Protein AF-A0A7S3UMK1-F1 (afdb_monomer_lite)

pLDDT: mean 88.18, std 11.97, range [41.06, 98.69]

Secondary structure (DSSP, 8-state):
-EEEEEESSSEEE-TT--S-EEEES-SSSBSEEEEE--HHHHHHHHTT-EEEPPTT---SSSPPEEEEEEEE--SSSS--EEEEEEEEPPPPB----EEE-TTEEEEE-S--SSSSS-SEEEEEE--EEEETTSPEEEE--EEE-SSTTSSTT-PEEEEEE-SSEEEE-S--TTEEEEEE-SSBSEEEEEE-HHHHHHHHTEEEEEESSTT--EEEEEEEEEE-TT-SSBS---EEEEEEEEEEEP-PPPPEEE--SS---PPTTS-EE--S-EEE-TTTTTSS-EEEEEEESSSEEE-SS--TT-EEEES-SSS-BSEEEEEE-HHHHHHHHTT-EEEPPTT--TTTTTTPPP-EEEEEESS-TTS-SSSS--EEEE-

Structure (mmCIF, N/CA/C/O backbone):
data_AF-A0A7S3UMK1-F1
#
_entry.id   AF-A0A7S3UMK1-F1
#
loop_
_atom_site.group_PDB
_atom_site.id
_atom_site.type_symbol
_atom_site.label_atom_id
_atom_site.label_alt_id
_atom_site.label_comp_id
_atom_site.label_asym_id
_atom_site.label_entity_id
_atom_site.label_seq_id
_atom_site.pdbx_PDB_ins_code
_atom_site.Cartn_x
_atom_site.Cartn_y
_atom_site.Cartn_z
_atom_site.occupancy
_atom_site.B_iso_or_equiv
_atom_site.auth_seq_id
_atom_site.auth_comp_id
_atom_site.auth_asym_id
_atom_site.auth_atom_id
_atom_site.pdbx_PDB_model_num
ATOM 1 N N . VAL A 1 1 ? 26.493 6.778 -57.243 1.00 91.88 1 VAL A N 1
ATOM 2 C CA . VAL A 1 1 ? 26.498 5.505 -56.477 1.00 91.88 1 VAL A CA 1
ATOM 3 C C . VAL A 1 1 ? 25.224 5.470 -55.655 1.00 91.88 1 VAL A C 1
ATOM 5 O O . VAL A 1 1 ? 24.837 6.529 -55.169 1.00 91.88 1 VAL A O 1
ATOM 8 N N . ARG A 1 2 ? 24.550 4.322 -55.553 1.00 95.31 2 ARG A N 1
ATOM 9 C CA . ARG A 1 2 ? 23.452 4.095 -54.602 1.00 95.31 2 ARG A CA 1
ATOM 10 C C . ARG A 1 2 ? 24.041 3.491 -53.340 1.00 95.31 2 ARG A C 1
ATOM 12 O O . ARG A 1 2 ? 24.804 2.541 -53.442 1.00 95.31 2 ARG A O 1
ATOM 19 N N . VAL A 1 3 ? 23.706 4.038 -52.182 1.00 97.12 3 VAL A N 1
ATOM 20 C CA . VAL A 1 3 ? 24.170 3.553 -50.886 1.00 97.12 3 VAL A CA 1
ATOM 21 C C . VAL A 1 3 ? 22.972 3.220 -50.016 1.00 97.12 3 VAL A C 1
ATOM 23 O O . VAL A 1 3 ? 22.026 3.995 -49.945 1.00 97.12 3 VAL A O 1
ATOM 26 N N . THR A 1 4 ? 23.030 2.061 -49.375 1.00 97.56 4 THR A N 1
ATOM 27 C CA . THR A 1 4 ? 22.134 1.641 -48.300 1.00 97.56 4 THR A CA 1
ATOM 28 C C . THR A 1 4 ? 22.933 1.632 -47.008 1.00 97.56 4 THR A C 1
ATOM 30 O O . THR A 1 4 ? 23.968 0.968 -46.941 1.00 97.56 4 THR A O 1
ATOM 33 N N . VAL A 1 5 ? 22.459 2.345 -45.993 1.00 97.75 5 VAL A N 1
ATOM 34 C CA . VAL A 1 5 ? 22.959 2.253 -44.619 1.00 97.75 5 VAL A CA 1
ATOM 35 C C . VAL A 1 5 ? 21.848 1.661 -43.768 1.00 97.75 5 VAL A C 1
ATOM 37 O O . VAL A 1 5 ? 20.728 2.161 -43.792 1.00 97.75 5 VAL A O 1
ATOM 40 N N . GLU A 1 6 ? 22.142 0.590 -43.043 1.00 98.00 6 GLU A N 1
ATOM 41 C CA . GLU A 1 6 ? 21.165 -0.142 -42.239 1.00 98.00 6 GLU A CA 1
ATOM 42 C C . GLU A 1 6 ? 21.763 -0.528 -40.888 1.00 98.00 6 GLU A C 1
ATOM 44 O O . GLU A 1 6 ? 22.760 -1.246 -40.830 1.00 98.00 6 GLU A O 1
ATOM 49 N N . ALA A 1 7 ? 21.148 -0.049 -39.811 1.00 97.19 7 ALA A N 1
ATOM 50 C CA . ALA A 1 7 ? 21.402 -0.482 -38.448 1.00 97.19 7 ALA A CA 1
ATOM 51 C C . ALA A 1 7 ? 20.509 -1.684 -38.087 1.00 97.19 7 ALA A C 1
ATOM 53 O O . ALA A 1 7 ? 19.348 -1.771 -38.506 1.00 97.19 7 ALA A O 1
ATOM 54 N N . GLY A 1 8 ? 21.048 -2.618 -37.305 1.00 95.81 8 GLY A N 1
ATOM 55 C CA . GLY A 1 8 ? 20.305 -3.776 -36.813 1.00 95.81 8 GLY A CA 1
ATOM 56 C C . GLY A 1 8 ? 19.238 -3.369 -35.798 1.00 95.81 8 GLY A C 1
ATOM 57 O O . GLY A 1 8 ? 18.072 -3.723 -35.977 1.00 95.81 8 GLY A O 1
ATOM 58 N N . HIS A 1 9 ? 19.619 -2.579 -34.790 1.00 92.62 9 HIS A N 1
ATOM 59 C CA . HIS A 1 9 ? 18.733 -2.119 -33.718 1.00 92.62 9 HIS A CA 1
ATOM 60 C C . HIS A 1 9 ? 18.637 -0.595 -33.622 1.00 92.62 9 HIS A C 1
ATOM 62 O O . HIS A 1 9 ? 17.531 -0.071 -33.507 1.00 92.62 9 HIS A O 1
ATOM 68 N N . GLY A 1 10 ? 19.768 0.115 -33.658 1.00 93.50 10 GLY A N 1
ATOM 69 C CA . GLY A 1 10 ? 19.788 1.568 -33.498 1.00 93.50 10 GLY A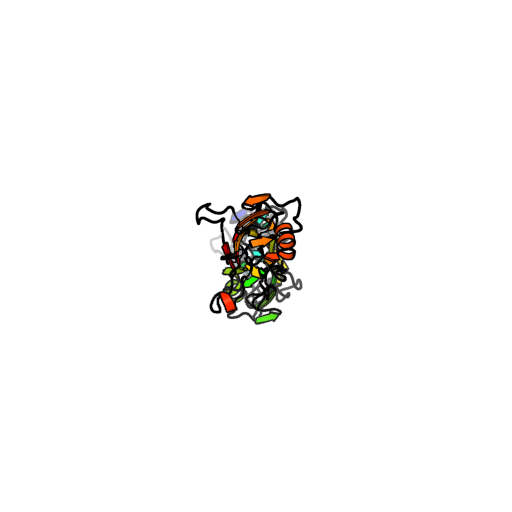 CA 1
ATOM 70 C C . GLY A 1 10 ? 19.362 2.356 -34.737 1.00 93.50 10 GLY A C 1
ATOM 71 O O . GLY A 1 10 ? 18.769 1.842 -35.683 1.00 93.50 10 GLY A O 1
ATOM 72 N N . ALA A 1 11 ? 19.694 3.640 -34.735 1.00 95.31 11 ALA A N 1
ATOM 73 C CA . ALA A 1 11 ? 19.383 4.579 -35.801 1.00 95.31 11 ALA A CA 1
ATOM 74 C C . ALA A 1 11 ? 20.632 5.352 -36.229 1.00 95.31 11 ALA A C 1
ATOM 76 O O . ALA A 1 11 ? 21.498 5.654 -35.405 1.00 95.31 11 ALA A O 1
ATOM 77 N N . VAL A 1 12 ? 20.717 5.696 -37.513 1.00 96.44 12 VAL A N 1
ATOM 78 C CA . VAL A 1 12 ? 21.829 6.458 -38.088 1.00 96.44 12 VAL A CA 1
ATOM 79 C C . VAL A 1 12 ? 21.345 7.829 -38.549 1.00 96.44 12 VAL A C 1
ATOM 81 O O . VAL A 1 12 ? 20.305 7.959 -39.189 1.00 96.44 12 VAL A O 1
ATOM 84 N N . THR A 1 13 ? 22.142 8.856 -38.262 1.00 97.12 13 THR A N 1
ATOM 85 C CA . THR A 1 13 ? 21.950 10.214 -38.774 1.00 97.12 13 THR A CA 1
ATOM 86 C C . THR A 1 13 ? 23.155 10.624 -39.606 1.00 97.12 13 THR A C 1
ATOM 88 O O . THR A 1 13 ? 24.288 10.663 -39.124 1.00 97.12 13 THR A O 1
ATOM 91 N N . LEU A 1 14 ? 22.908 10.978 -40.862 1.00 96.50 14 LEU A N 1
ATOM 92 C CA . LEU A 1 14 ? 23.883 11.563 -41.770 1.00 96.50 14 LEU A CA 1
ATOM 93 C C . LEU A 1 14 ? 23.967 13.067 -41.492 1.00 96.50 14 LEU A C 1
ATOM 95 O O . LEU A 1 14 ? 23.146 13.856 -41.953 1.00 96.50 14 LEU A O 1
ATOM 99 N N . THR A 1 15 ? 24.978 13.491 -40.738 1.00 93.25 15 THR A N 1
ATOM 100 C CA . THR A 1 15 ? 25.086 14.880 -40.251 1.00 93.25 15 THR A CA 1
ATOM 101 C C . THR A 1 15 ? 25.427 15.897 -41.347 1.00 93.25 15 THR A C 1
ATOM 103 O O . THR A 1 15 ? 25.340 17.104 -41.124 1.00 93.25 15 THR A O 1
ATOM 106 N N . ARG A 1 16 ? 25.829 15.430 -42.539 1.00 93.75 16 ARG A N 1
ATOM 107 C CA . ARG A 1 16 ? 26.326 16.261 -43.652 1.00 93.75 16 ARG A CA 1
ATOM 108 C C . ARG A 1 16 ? 25.746 15.846 -45.011 1.00 93.75 16 ARG A C 1
ATOM 110 O O . ARG A 1 16 ? 26.455 15.818 -46.020 1.00 93.75 16 ARG A O 1
ATOM 117 N N . ALA A 1 17 ? 24.456 15.521 -45.040 1.00 91.56 17 ALA A N 1
ATOM 118 C CA . ALA A 1 17 ? 23.736 15.020 -46.212 1.00 91.56 17 ALA A CA 1
ATOM 119 C C . ALA A 1 17 ? 23.321 16.111 -47.225 1.00 91.56 17 ALA A C 1
ATOM 121 O O . ALA A 1 17 ? 22.143 16.302 -47.512 1.00 91.56 17 ALA A O 1
ATOM 122 N N . VAL A 1 18 ? 24.295 16.837 -47.776 1.00 93.25 18 VAL A N 1
ATOM 123 C CA . VAL A 1 18 ? 24.073 17.818 -48.860 1.00 93.25 18 VAL A CA 1
ATOM 124 C C . VAL A 1 18 ? 24.236 17.132 -50.220 1.00 93.25 18 VAL A C 1
ATOM 126 O O . VAL A 1 18 ? 25.064 16.229 -50.332 1.00 93.25 18 VAL A O 1
ATOM 129 N N . ASP A 1 19 ? 23.490 17.561 -51.242 1.00 94.62 19 ASP A N 1
ATOM 130 C CA . ASP A 1 19 ? 23.567 17.058 -52.629 1.00 94.62 19 ASP A CA 1
ATOM 131 C C . ASP A 1 19 ? 23.356 15.538 -52.777 1.00 94.62 19 ASP A C 1
ATOM 133 O O . ASP A 1 19 ? 23.875 14.894 -53.695 1.00 94.62 19 ASP A O 1
ATOM 137 N N . LEU A 1 20 ? 22.577 14.953 -51.864 1.00 96.00 20 LEU A N 1
ATOM 138 C CA . LEU A 1 20 ? 22.125 13.568 -51.930 1.00 96.00 20 LEU A CA 1
ATOM 139 C C . LEU A 1 20 ? 20.657 13.499 -52.348 1.00 96.00 20 LEU A C 1
ATOM 141 O O . LEU A 1 20 ? 19.843 14.338 -51.972 1.00 96.00 20 LEU A O 1
ATOM 145 N N . VAL A 1 21 ? 20.314 12.450 -53.087 1.00 96.44 21 VAL A N 1
ATOM 146 C CA . VAL A 1 21 ? 18.931 12.089 -53.398 1.00 96.44 21 VAL A CA 1
ATOM 147 C C . VAL A 1 21 ? 18.543 10.913 -52.516 1.00 96.44 21 VAL A C 1
ATOM 149 O O . VAL A 1 21 ? 19.039 9.804 -52.716 1.00 96.44 21 VAL A O 1
ATOM 152 N N . PHE A 1 22 ? 17.669 11.141 -51.541 1.00 97.25 22 PHE A N 1
ATOM 153 C CA . PHE A 1 22 ? 17.119 10.075 -50.709 1.00 97.25 22 PHE A CA 1
ATOM 154 C C . PHE A 1 22 ? 16.050 9.295 -51.477 1.00 97.25 22 PHE A C 1
ATOM 156 O O . PHE A 1 22 ? 15.177 9.870 -52.122 1.00 97.25 22 PHE A O 1
ATOM 163 N N . LEU A 1 23 ? 16.164 7.972 -51.431 1.00 96.81 23 LEU A N 1
ATOM 164 C CA . LEU A 1 23 ? 15.235 7.012 -52.027 1.00 96.81 23 LEU A CA 1
ATOM 165 C C . LEU A 1 23 ? 14.399 6.304 -50.952 1.00 96.81 23 LEU A C 1
ATOM 167 O O . LEU A 1 23 ? 13.278 5.892 -51.227 1.00 96.81 23 LEU A O 1
ATOM 171 N N . GLU A 1 24 ? 14.953 6.161 -49.747 1.00 97.44 24 GLU A N 1
ATOM 172 C CA . GLU A 1 24 ? 14.309 5.611 -48.552 1.00 97.44 24 GLU A CA 1
ATOM 173 C C . GLU A 1 24 ? 14.917 6.294 -47.319 1.00 97.44 24 GLU A C 1
ATOM 175 O O . GLU A 1 24 ? 16.132 6.505 -47.282 1.00 97.44 24 GLU A O 1
ATOM 180 N N . GLY A 1 25 ? 14.099 6.609 -46.313 1.00 95.69 25 GLY A N 1
ATOM 181 C CA . GLY A 1 25 ? 14.537 7.330 -45.115 1.00 95.69 25 GLY A CA 1
ATOM 182 C C . GLY A 1 25 ? 14.793 8.820 -45.360 1.00 95.69 25 GLY A C 1
ATOM 183 O O . GLY A 1 25 ? 14.701 9.321 -46.483 1.00 95.69 25 GLY A O 1
ATOM 184 N N . THR A 1 26 ? 15.093 9.538 -44.283 1.00 94.25 26 THR A N 1
ATOM 185 C CA . THR A 1 26 ? 15.286 10.999 -44.288 1.00 94.25 26 THR A CA 1
ATOM 186 C C . THR A 1 26 ? 16.753 11.425 -44.185 1.00 94.25 26 THR A C 1
ATOM 188 O O . THR A 1 26 ? 17.084 12.589 -44.397 1.00 94.25 26 THR A O 1
ATOM 191 N N . GLY A 1 27 ? 17.641 10.489 -43.856 1.00 93.31 27 GLY A N 1
ATOM 192 C CA . GLY A 1 27 ? 19.007 10.751 -43.426 1.00 93.31 27 GLY A CA 1
ATOM 193 C C . GLY A 1 27 ? 19.129 11.139 -41.952 1.00 93.31 27 GLY A C 1
ATOM 194 O O . GLY A 1 27 ? 20.246 11.416 -41.519 1.00 93.31 27 GLY A O 1
ATOM 195 N N . VAL A 1 28 ? 18.042 11.171 -41.176 1.00 95.38 28 VAL A N 1
ATOM 196 C CA . VAL A 1 28 ? 18.043 11.608 -39.774 1.00 95.38 28 VAL A CA 1
ATOM 197 C C . VAL A 1 28 ? 17.302 10.599 -38.908 1.00 95.38 28 VAL A C 1
ATOM 199 O O . VAL A 1 28 ? 16.086 10.468 -38.987 1.00 95.38 28 VAL A O 1
ATOM 202 N N . GLY A 1 29 ? 18.038 9.916 -38.031 1.00 94.12 29 GLY A N 1
ATOM 203 C CA . GLY A 1 29 ? 17.464 8.969 -37.079 1.00 94.12 29 GLY A CA 1
ATOM 204 C C . GLY A 1 29 ? 16.819 7.750 -37.739 1.00 94.12 29 GLY A C 1
ATOM 205 O O . GLY A 1 29 ? 15.944 7.132 -37.139 1.00 94.12 29 GLY A O 1
ATOM 206 N N . ASP A 1 30 ? 17.243 7.382 -38.948 1.00 95.94 30 ASP A N 1
ATOM 207 C CA . ASP A 1 30 ? 16.672 6.241 -39.654 1.00 95.94 30 ASP A CA 1
ATOM 208 C C . ASP A 1 30 ? 17.399 4.949 -39.268 1.00 95.94 30 ASP A C 1
ATOM 210 O O . ASP A 1 30 ? 18.631 4.880 -39.271 1.00 95.94 30 ASP A O 1
ATOM 214 N N . ARG A 1 31 ? 16.646 3.874 -39.012 1.00 95.94 31 ARG A N 1
ATOM 215 C CA . ARG A 1 31 ? 17.233 2.528 -38.907 1.00 95.94 31 ARG A CA 1
ATOM 216 C C . ARG A 1 31 ? 17.787 2.060 -40.255 1.00 95.94 31 ARG A C 1
ATOM 218 O O . ARG A 1 31 ? 18.791 1.358 -40.305 1.00 95.94 31 ARG A O 1
ATOM 225 N N . ARG A 1 32 ? 17.144 2.457 -41.355 1.00 97.62 32 ARG A N 1
ATOM 226 C CA . ARG A 1 32 ? 17.568 2.165 -42.724 1.00 97.62 32 ARG A CA 1
ATOM 227 C C . ARG A 1 32 ? 17.374 3.398 -43.593 1.00 97.62 32 ARG A C 1
ATOM 229 O O . ARG A 1 32 ? 16.294 3.975 -43.612 1.00 97.62 32 ARG A O 1
ATOM 236 N N . VAL A 1 33 ? 18.412 3.766 -44.332 1.00 97.94 33 VAL A N 1
ATOM 237 C CA . VAL A 1 33 ? 18.379 4.881 -45.277 1.00 97.94 33 VAL A CA 1
ATOM 238 C C . VAL A 1 33 ? 19.034 4.465 -46.588 1.00 97.94 33 VAL A C 1
ATOM 240 O O . VAL A 1 33 ? 20.112 3.863 -46.604 1.00 97.94 33 VAL A O 1
ATOM 243 N N . VAL A 1 34 ? 18.378 4.780 -47.702 1.00 97.88 34 VAL A N 1
ATOM 244 C CA . VAL A 1 34 ? 18.879 4.529 -49.055 1.00 97.88 34 VAL A CA 1
ATOM 245 C C . VAL A 1 34 ? 18.973 5.857 -49.778 1.00 97.88 34 VAL A C 1
ATOM 247 O O . VAL A 1 34 ? 17.992 6.585 -49.888 1.00 97.88 34 VAL A O 1
ATOM 250 N N . PHE A 1 35 ? 20.146 6.174 -50.310 1.00 97.38 35 PHE A N 1
ATOM 251 C CA . PHE A 1 35 ? 20.381 7.437 -51.000 1.00 97.38 35 PHE A CA 1
ATOM 252 C C . PHE A 1 35 ? 21.331 7.278 -52.184 1.00 97.38 35 PHE A C 1
ATOM 254 O O . PHE A 1 35 ? 22.061 6.295 -52.318 1.00 97.38 35 PHE A O 1
ATOM 261 N N . GLN A 1 36 ? 21.307 8.252 -53.085 1.00 96.19 36 GLN A N 1
ATOM 262 C CA . GLN A 1 36 ? 22.173 8.335 -54.251 1.00 96.19 36 GLN A CA 1
ATOM 263 C C . GLN A 1 36 ? 22.932 9.658 -54.270 1.00 96.19 36 GLN A C 1
ATOM 265 O O . GLN A 1 36 ? 22.401 10.701 -53.906 1.00 96.19 36 GLN A O 1
ATOM 270 N N . GLY A 1 37 ? 24.180 9.615 -54.732 1.00 94.56 37 GLY A N 1
ATOM 271 C CA . GLY A 1 37 ? 25.012 10.807 -54.889 1.00 94.56 37 GLY A CA 1
ATOM 272 C C . GLY A 1 37 ? 26.324 10.523 -55.615 1.00 94.56 37 GLY A C 1
ATOM 273 O O . GLY A 1 37 ? 26.618 9.374 -55.997 1.00 94.56 37 GLY A O 1
ATOM 274 N N . ARG A 1 38 ? 27.129 11.573 -55.812 1.00 93.94 38 ARG A N 1
ATOM 275 C CA . ARG A 1 38 ? 28.518 11.421 -56.271 1.00 93.94 38 ARG A CA 1
ATOM 276 C C . ARG A 1 38 ? 29.362 10.847 -55.123 1.00 93.94 38 ARG A C 1
ATOM 278 O O . ARG A 1 38 ? 29.040 11.091 -53.962 1.00 93.94 38 ARG A O 1
ATOM 28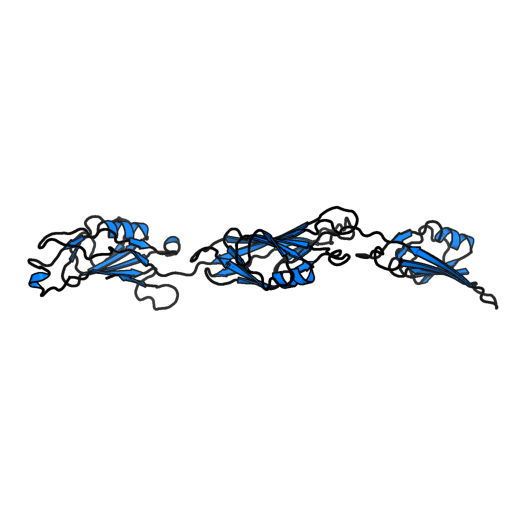5 N N . PRO A 1 39 ? 30.459 10.122 -55.406 1.00 92.88 39 PRO A N 1
ATOM 286 C CA . PRO A 1 39 ? 31.296 9.530 -54.357 1.00 92.88 39 PRO A CA 1
ATOM 287 C C . PRO A 1 39 ? 31.769 10.526 -53.286 1.00 92.88 39 PRO A C 1
ATOM 289 O O . PRO A 1 39 ? 31.780 10.191 -52.107 1.00 92.88 39 PRO A O 1
ATOM 292 N N . ALA A 1 40 ? 32.106 11.760 -53.675 1.00 95.12 40 ALA A N 1
ATOM 293 C CA . ALA A 1 40 ? 32.520 12.803 -52.734 1.00 95.12 40 ALA A CA 1
ATOM 294 C C . ALA A 1 40 ? 31.388 13.225 -51.777 1.00 95.12 40 ALA A C 1
ATOM 296 O O . ALA A 1 40 ? 31.631 13.393 -50.584 1.00 95.12 40 ALA A O 1
ATOM 297 N N . ASP A 1 41 ? 30.158 13.346 -52.281 1.00 96.38 41 ASP A N 1
ATOM 298 C CA . ASP A 1 41 ? 28.986 13.738 -51.489 1.00 96.38 41 ASP A CA 1
ATOM 299 C C . ASP A 1 41 ? 28.563 12.619 -50.531 1.00 96.38 41 ASP A C 1
ATOM 301 O O . ASP A 1 41 ? 28.300 12.867 -49.356 1.00 96.38 41 ASP A O 1
ATOM 305 N N . VAL A 1 42 ? 28.599 11.369 -51.007 1.00 95.56 42 VAL A N 1
ATOM 306 C CA . VAL A 1 42 ? 28.366 10.170 -50.189 1.00 95.56 42 VAL A CA 1
ATOM 307 C C . VAL A 1 42 ? 29.387 10.079 -49.053 1.00 95.56 42 VAL A C 1
ATOM 309 O O . VAL A 1 42 ? 29.002 9.935 -47.896 1.00 95.56 42 VAL A O 1
ATOM 312 N N . ASN A 1 43 ? 30.683 10.198 -49.359 1.00 95.31 43 ASN A N 1
ATOM 313 C CA . ASN A 1 43 ? 31.735 10.119 -48.344 1.00 95.31 43 ASN A CA 1
ATOM 314 C C . ASN A 1 43 ? 31.628 11.257 -47.326 1.00 95.31 43 ASN A C 1
ATOM 316 O O . ASN A 1 43 ? 31.839 11.026 -46.142 1.00 95.31 43 ASN A O 1
ATOM 320 N N . ARG A 1 44 ? 31.250 12.466 -47.762 1.00 96.12 44 ARG A N 1
ATOM 321 C CA . ARG A 1 44 ? 30.978 13.592 -46.860 1.00 96.12 44 ARG A CA 1
ATOM 322 C C . ARG A 1 44 ? 29.814 13.301 -45.913 1.00 96.12 44 ARG A C 1
ATOM 324 O O . ARG A 1 44 ? 29.904 13.678 -44.754 1.00 96.12 44 ARG A O 1
ATOM 331 N N . ALA A 1 45 ? 28.736 12.684 -46.397 1.00 96.12 45 ALA A N 1
ATOM 332 C CA . ALA A 1 45 ? 27.559 12.386 -45.584 1.00 96.12 45 ALA A CA 1
ATOM 333 C C . ALA A 1 45 ? 27.788 11.240 -44.585 1.00 96.12 45 ALA A C 1
ATOM 335 O O . ALA A 1 45 ? 27.226 11.270 -43.492 1.00 96.12 45 ALA A O 1
ATOM 336 N N . LEU A 1 46 ? 28.605 10.248 -44.959 1.00 95.00 46 LEU A N 1
ATOM 337 C CA . LEU A 1 46 ? 29.027 9.158 -44.073 1.00 95.00 46 LEU A CA 1
ATOM 338 C C . LEU A 1 46 ? 30.086 9.615 -43.055 1.00 95.00 46 LEU A C 1
ATOM 340 O O . LEU A 1 46 ? 30.123 9.104 -41.936 1.00 95.00 46 LEU A O 1
ATOM 344 N N . ASP A 1 47 ? 30.935 10.578 -43.422 1.00 94.88 47 ASP A N 1
ATOM 345 C CA . ASP A 1 47 ? 31.877 11.212 -42.500 1.00 94.88 47 ASP A CA 1
ATOM 346 C C . ASP A 1 47 ? 31.121 11.899 -41.356 1.00 94.88 47 ASP A C 1
ATOM 348 O O . ASP A 1 47 ? 30.281 12.773 -41.573 1.00 94.88 47 ASP A O 1
ATOM 352 N N . ARG A 1 48 ? 31.440 11.503 -40.118 1.00 91.75 48 ARG A N 1
ATOM 353 C CA . ARG A 1 48 ? 30.762 11.961 -38.892 1.00 91.75 48 ARG A CA 1
ATOM 354 C C . ARG A 1 48 ? 29.257 11.672 -38.864 1.00 91.75 48 ARG A C 1
ATOM 356 O O . ARG A 1 48 ? 28.518 12.369 -38.163 1.00 91.75 48 ARG A O 1
ATOM 363 N N . ALA A 1 49 ? 28.792 10.657 -39.593 1.00 95.25 49 ALA A N 1
ATOM 364 C CA . ALA A 1 49 ? 27.476 10.092 -39.332 1.00 95.25 49 ALA A CA 1
ATOM 365 C C . ALA A 1 49 ? 27.416 9.603 -37.876 1.00 95.25 49 ALA A C 1
ATOM 367 O O . ALA A 1 49 ? 28.386 9.043 -37.358 1.00 95.25 49 ALA A O 1
ATOM 368 N N . THR A 1 50 ? 26.296 9.843 -37.205 1.00 95.94 50 THR A N 1
ATOM 369 C CA . THR A 1 50 ? 26.109 9.456 -35.806 1.00 95.94 50 THR A CA 1
ATOM 370 C C . THR A 1 50 ? 25.205 8.241 -35.712 1.00 95.94 50 THR A C 1
ATOM 372 O O . THR A 1 50 ? 24.269 8.083 -36.493 1.00 95.94 50 THR A O 1
ATOM 375 N N . TYR A 1 51 ? 25.499 7.377 -34.746 1.00 95.25 51 TYR A N 1
ATOM 376 C CA . TYR A 1 51 ? 24.649 6.259 -34.363 1.00 95.25 51 TYR A CA 1
ATOM 377 C C . TYR A 1 51 ? 23.995 6.579 -33.018 1.00 95.25 51 TYR A C 1
ATOM 379 O O . TYR A 1 51 ? 24.673 7.032 -32.093 1.00 95.25 51 TYR A O 1
ATOM 387 N N . ARG A 1 52 ? 22.696 6.316 -32.903 1.00 93.44 52 ARG A N 1
ATOM 388 C CA . ARG A 1 52 ? 21.945 6.351 -31.648 1.00 93.44 52 ARG A CA 1
ATOM 389 C C . ARG A 1 52 ? 21.440 4.941 -31.353 1.00 93.44 52 ARG A C 1
ATOM 391 O O . ARG A 1 52 ? 20.797 4.341 -32.210 1.00 93.44 52 ARG A O 1
ATOM 398 N N . GLY A 1 53 ? 21.735 4.423 -30.160 1.00 91.06 53 GLY A N 1
ATOM 399 C CA . GLY A 1 53 ? 21.173 3.150 -29.703 1.00 91.06 53 GLY A CA 1
ATOM 400 C C . GLY A 1 53 ? 19.648 3.209 -29.630 1.00 91.06 53 GLY A C 1
ATOM 401 O O . GLY A 1 53 ? 19.082 4.286 -29.430 1.00 91.06 53 GLY A O 1
ATOM 402 N N . ALA A 1 54 ? 18.990 2.066 -29.819 1.00 89.38 54 ALA A N 1
ATOM 403 C CA . ALA A 1 54 ? 17.565 1.958 -29.529 1.00 89.38 54 ALA A CA 1
ATOM 404 C C . ALA A 1 54 ? 17.308 2.226 -28.035 1.00 89.38 54 ALA A C 1
ATOM 406 O O . ALA A 1 54 ? 18.184 1.984 -27.204 1.00 89.38 54 ALA A O 1
ATOM 407 N N . THR A 1 55 ? 16.124 2.746 -27.713 1.00 85.50 55 THR A N 1
ATOM 408 C CA . THR A 1 55 ? 15.654 2.888 -26.327 1.00 85.50 55 THR A CA 1
ATOM 409 C C . THR A 1 55 ? 15.675 1.525 -25.636 1.00 85.50 55 THR A C 1
ATOM 411 O O . THR A 1 55 ? 15.362 0.524 -26.286 1.00 85.50 55 THR A O 1
ATOM 414 N N . ASP A 1 56 ? 16.069 1.493 -24.361 1.00 84.81 56 ASP A N 1
ATOM 415 C CA . ASP A 1 56 ? 16.069 0.288 -23.516 1.00 84.81 56 ASP A CA 1
ATOM 416 C C . ASP A 1 56 ? 16.870 -0.883 -24.126 1.00 84.81 56 ASP A C 1
ATOM 418 O O . ASP A 1 56 ? 16.499 -2.056 -24.045 1.00 84.81 56 ASP A O 1
ATOM 422 N N . TYR A 1 57 ? 17.953 -0.565 -24.847 1.00 87.75 57 TYR A N 1
ATOM 423 C CA . TYR A 1 57 ? 18.774 -1.552 -25.540 1.00 87.75 57 TYR A CA 1
ATOM 424 C C . TYR A 1 57 ? 20.259 -1.344 -25.277 1.00 87.75 57 TYR A C 1
ATOM 426 O O . TYR A 1 57 ? 20.833 -0.307 -25.613 1.00 87.75 57 TYR A O 1
ATOM 434 N N . ASN A 1 58 ? 20.916 -2.406 -24.816 1.00 90.25 58 ASN A N 1
ATOM 435 C CA . ASN A 1 58 ? 22.366 -2.496 -24.753 1.00 90.25 58 ASN A CA 1
ATOM 436 C C . ASN A 1 58 ? 22.891 -3.826 -25.330 1.00 90.25 58 ASN A C 1
ATOM 438 O O . ASN A 1 58 ? 22.147 -4.768 -25.616 1.00 90.25 58 ASN A O 1
ATOM 442 N N . THR A 1 59 ? 24.208 -3.897 -25.531 1.00 92.38 59 THR A N 1
ATOM 443 C CA . THR A 1 59 ? 24.894 -5.075 -26.085 1.00 92.38 59 THR A CA 1
ATOM 444 C C . THR A 1 59 ? 25.882 -5.687 -25.091 1.00 92.38 59 THR A C 1
ATOM 446 O O . THR A 1 59 ? 26.876 -6.278 -25.516 1.00 92.38 59 THR A O 1
ATOM 449 N N . ALA A 1 60 ? 25.692 -5.511 -23.779 1.00 88.38 60 ALA A N 1
ATOM 450 C CA . ALA A 1 60 ? 26.613 -6.066 -22.781 1.00 88.38 60 ALA A CA 1
ATOM 451 C C . ALA A 1 60 ? 26.647 -7.602 -22.845 1.00 88.38 60 ALA A C 1
ATOM 453 O O . ALA A 1 60 ? 27.719 -8.209 -22.851 1.00 88.38 60 ALA A O 1
ATOM 454 N N . ARG A 1 61 ? 25.464 -8.219 -22.982 1.00 84.81 61 ARG A N 1
ATOM 455 C CA . ARG A 1 61 ? 25.261 -9.681 -23.027 1.00 84.81 61 ARG A CA 1
ATOM 456 C C . ARG A 1 61 ? 24.614 -10.175 -24.324 1.00 84.81 61 ARG A C 1
ATOM 458 O O . ARG A 1 61 ? 24.239 -11.338 -24.448 1.00 84.81 61 ARG A O 1
ATOM 465 N N . ARG A 1 62 ? 24.508 -9.293 -25.317 1.00 88.25 62 ARG A N 1
ATOM 466 C CA . ARG A 1 62 ? 23.990 -9.582 -26.660 1.00 88.25 62 ARG A CA 1
ATOM 467 C C . ARG A 1 62 ? 25.113 -9.399 -27.682 1.00 88.25 62 ARG A C 1
ATOM 469 O O . ARG A 1 62 ? 26.088 -8.699 -27.397 1.00 88.25 62 ARG A O 1
ATOM 476 N N . PRO A 1 63 ? 25.020 -10.002 -28.879 1.00 91.94 63 PRO A N 1
ATOM 477 C CA . PRO A 1 63 ? 25.906 -9.632 -29.973 1.00 91.94 63 PRO A CA 1
ATOM 478 C C . PRO A 1 63 ? 25.893 -8.113 -30.182 1.00 91.94 63 PRO A C 1
ATOM 480 O O . PRO A 1 63 ? 24.859 -7.472 -30.011 1.00 91.94 63 PRO A O 1
ATOM 483 N N . ALA A 1 64 ? 27.046 -7.551 -30.548 1.00 95.38 64 ALA A N 1
ATOM 484 C CA . ALA A 1 64 ? 27.133 -6.142 -30.918 1.00 95.38 64 ALA A CA 1
ATOM 485 C C . ALA A 1 64 ? 26.105 -5.824 -32.015 1.00 95.38 64 ALA A C 1
ATOM 487 O O . ALA A 1 64 ? 25.939 -6.627 -32.940 1.00 95.38 64 ALA A O 1
ATOM 488 N N . ASP A 1 65 ? 25.479 -4.648 -31.941 1.00 96.50 65 ASP A N 1
ATOM 489 C CA . ASP A 1 65 ? 24.641 -4.176 -33.037 1.00 96.50 65 ASP A CA 1
ATOM 490 C C . ASP A 1 65 ? 25.518 -3.975 -34.280 1.00 96.50 65 ASP A C 1
ATOM 492 O O . ASP A 1 65 ? 26.745 -3.838 -34.204 1.00 96.50 65 ASP A O 1
ATOM 496 N N . THR A 1 66 ? 24.903 -3.989 -35.450 1.00 96.81 66 THR A N 1
ATOM 497 C CA . THR A 1 66 ? 25.606 -3.850 -36.716 1.00 96.81 66 THR A CA 1
ATOM 498 C C . THR A 1 66 ? 25.070 -2.676 -37.505 1.00 96.81 66 THR A C 1
ATOM 500 O O . THR A 1 66 ? 23.863 -2.520 -37.623 1.00 96.81 66 THR A O 1
ATOM 503 N N . VAL A 1 67 ? 25.969 -1.889 -38.093 1.00 97.50 67 VAL A N 1
ATOM 504 C CA . VAL A 1 67 ? 25.633 -0.908 -39.127 1.00 97.50 67 VAL A CA 1
ATOM 505 C C . VAL A 1 67 ? 26.252 -1.387 -40.430 1.00 97.50 67 VAL A C 1
ATOM 507 O O . VAL A 1 67 ? 27.473 -1.350 -40.611 1.00 97.50 67 VAL A O 1
ATOM 510 N N . ARG A 1 68 ? 25.415 -1.884 -41.337 1.00 97.56 68 ARG A N 1
ATOM 511 C CA . ARG A 1 68 ? 25.816 -2.329 -42.668 1.00 97.56 68 ARG A CA 1
ATOM 512 C C . ARG A 1 68 ? 25.709 -1.169 -43.647 1.00 97.56 68 ARG A C 1
ATOM 514 O O . ARG A 1 68 ? 24.663 -0.545 -43.769 1.00 97.56 68 ARG A O 1
ATOM 521 N N . ILE A 1 69 ? 26.785 -0.921 -44.381 1.00 97.06 69 ILE A N 1
ATOM 522 C CA . ILE A 1 69 ? 26.847 0.068 -45.456 1.00 97.06 69 ILE A CA 1
ATOM 523 C C . ILE A 1 69 ? 27.111 -0.695 -46.748 1.00 97.06 69 ILE A C 1
ATOM 525 O O . ILE A 1 69 ? 28.153 -1.334 -46.883 1.00 97.06 69 ILE A O 1
ATOM 529 N N . ALA A 1 70 ? 26.172 -0.652 -47.685 1.00 96.12 70 ALA A N 1
ATOM 530 C CA . ALA A 1 70 ? 26.286 -1.277 -48.997 1.00 96.12 70 ALA A CA 1
ATOM 531 C C . ALA A 1 70 ? 26.211 -0.208 -50.086 1.00 96.12 70 ALA A C 1
ATOM 533 O O . ALA A 1 70 ? 25.302 0.615 -50.081 1.00 96.12 70 ALA A O 1
ATOM 534 N N . ALA A 1 71 ? 27.161 -0.216 -51.013 1.00 94.56 71 ALA A N 1
ATOM 535 C CA . ALA A 1 71 ? 27.262 0.726 -52.114 1.00 94.56 71 ALA A CA 1
ATOM 536 C C . ALA A 1 71 ? 27.224 -0.018 -53.451 1.00 94.56 71 ALA A C 1
ATOM 538 O O . ALA A 1 71 ? 27.948 -0.992 -53.647 1.00 94.56 71 ALA A O 1
ATOM 539 N N . GLU A 1 72 ? 26.417 0.475 -54.381 1.00 92.75 72 GLU A N 1
ATOM 540 C CA . GLU A 1 72 ? 26.216 -0.095 -55.710 1.00 92.75 72 GLU A CA 1
ATOM 541 C C . GLU A 1 72 ? 26.406 0.978 -56.781 1.00 92.75 72 GLU A C 1
ATOM 543 O O . GLU A 1 72 ? 25.947 2.126 -56.661 1.00 92.75 72 GLU A O 1
ATOM 548 N N . HIS A 1 73 ? 27.094 0.616 -57.860 1.00 89.06 73 HIS A N 1
ATOM 549 C CA . HIS A 1 73 ? 27.147 1.468 -59.037 1.00 89.06 73 HIS A CA 1
ATOM 550 C C . HIS A 1 73 ? 25.773 1.525 -59.722 1.00 89.06 73 HIS A C 1
ATOM 552 O O . HIS A 1 73 ? 25.057 0.532 -59.781 1.00 89.06 73 HIS A O 1
ATOM 558 N N . VAL A 1 74 ? 25.398 2.694 -60.246 1.00 81.00 74 VAL A N 1
ATOM 559 C CA . VAL A 1 74 ? 24.102 2.909 -60.907 1.00 81.00 74 VAL A CA 1
ATOM 560 C C . VAL A 1 74 ? 24.376 3.338 -62.342 1.00 81.00 74 VAL A C 1
ATOM 562 O O . VAL A 1 74 ? 25.055 4.342 -62.537 1.00 81.00 74 VAL A O 1
ATOM 565 N N . GLY A 1 75 ? 23.838 2.607 -63.325 1.00 71.94 75 GLY A N 1
ATOM 566 C CA . GLY A 1 75 ? 23.842 3.024 -64.736 1.00 71.94 75 GLY A CA 1
ATOM 567 C C . GLY A 1 75 ? 24.919 2.414 -65.646 1.00 71.94 75 GLY A C 1
ATOM 568 O O . GLY A 1 75 ? 25.163 2.964 -66.714 1.00 71.94 75 GLY A O 1
ATOM 569 N N . GLY A 1 76 ? 25.542 1.288 -65.279 1.00 61.47 76 GLY A N 1
ATOM 570 C CA . GLY A 1 76 ? 26.465 0.543 -66.150 1.00 61.47 76 GLY A CA 1
ATOM 571 C C . GLY A 1 76 ? 26.134 -0.950 -66.167 1.00 61.47 76 GLY A C 1
ATOM 572 O O . GLY A 1 76 ? 25.719 -1.484 -65.146 1.00 61.47 76 GLY A O 1
ATOM 573 N N . GLY A 1 77 ? 26.319 -1.632 -67.305 1.00 57.06 77 GLY A N 1
ATOM 574 C CA . GLY A 1 77 ? 25.918 -3.037 -67.522 1.00 57.06 77 GLY A CA 1
ATOM 575 C C . GLY A 1 77 ? 26.551 -4.087 -66.591 1.00 57.06 77 GLY A C 1
ATOM 576 O O . GLY A 1 77 ? 26.132 -5.239 -66.619 1.00 57.06 77 GLY A O 1
ATOM 577 N N . ASN A 1 78 ? 27.499 -3.684 -65.737 1.00 63.00 78 ASN A N 1
ATOM 578 C CA . ASN A 1 78 ? 28.097 -4.505 -64.688 1.00 63.00 78 ASN A CA 1
ATOM 579 C C . ASN A 1 78 ? 27.856 -3.819 -63.328 1.00 63.00 78 ASN A C 1
ATOM 581 O O . ASN A 1 78 ? 28.488 -2.804 -63.025 1.00 63.00 78 ASN A O 1
ATOM 585 N N . ASN A 1 79 ? 26.958 -4.360 -62.500 1.00 65.88 79 ASN A N 1
ATOM 586 C CA . ASN A 1 79 ? 26.679 -3.829 -61.161 1.00 65.88 79 ASN A CA 1
ATOM 587 C C . ASN A 1 79 ? 27.812 -4.189 -60.188 1.00 65.88 79 ASN A C 1
ATOM 589 O O . ASN A 1 79 ? 27.763 -5.211 -59.508 1.00 65.88 79 ASN A O 1
ATOM 593 N N . ALA A 1 80 ? 28.845 -3.349 -60.111 1.00 81.38 80 ALA A N 1
ATOM 594 C CA . ALA A 1 80 ? 29.842 -3.452 -59.051 1.00 81.38 80 ALA A CA 1
ATOM 595 C C . ALA A 1 80 ? 29.224 -3.027 -57.707 1.00 81.38 80 ALA A C 1
ATOM 597 O O . ALA A 1 80 ? 28.674 -1.925 -57.591 1.00 81.38 80 ALA A O 1
ATOM 598 N N . SER A 1 81 ? 29.341 -3.891 -56.698 1.00 88.69 81 SER A N 1
ATOM 599 C CA . SER A 1 81 ? 28.862 -3.654 -55.334 1.00 88.69 81 SER A CA 1
ATOM 600 C C . SER A 1 81 ? 29.986 -3.821 -54.316 1.00 88.69 81 SER A C 1
ATOM 602 O O . SER A 1 81 ? 30.807 -4.729 -54.442 1.00 88.69 81 SER A O 1
ATOM 604 N N . ALA A 1 82 ? 29.984 -3.001 -53.272 1.00 92.44 82 ALA A N 1
ATOM 605 C CA . ALA A 1 82 ? 30.844 -3.154 -52.105 1.00 92.44 82 ALA A CA 1
ATOM 606 C C . ALA A 1 82 ? 30.003 -3.033 -50.835 1.00 92.44 82 ALA A C 1
ATOM 608 O O . ALA A 1 82 ? 29.054 -2.253 -50.793 1.00 92.44 82 ALA A O 1
ATOM 609 N N . SER A 1 83 ? 30.347 -3.773 -49.781 1.00 94.81 83 SER A N 1
ATOM 610 C CA . SER A 1 83 ? 29.695 -3.598 -48.484 1.00 94.81 83 SER A CA 1
ATOM 611 C C . SER A 1 83 ? 30.670 -3.729 -47.329 1.00 94.81 83 SER A C 1
ATOM 613 O O . SER A 1 83 ? 31.552 -4.583 -47.360 1.00 94.81 83 SER A O 1
ATOM 615 N N . ALA A 1 84 ? 30.455 -2.928 -46.294 1.00 95.56 84 ALA A N 1
ATOM 616 C CA . ALA A 1 84 ? 31.150 -3.003 -45.020 1.00 95.56 84 ALA A CA 1
ATOM 617 C C . ALA A 1 84 ? 30.125 -3.131 -43.890 1.00 95.56 84 ALA A C 1
ATOM 619 O O . ALA A 1 84 ? 28.997 -2.654 -44.005 1.00 95.56 84 ALA A O 1
ATOM 620 N N . THR A 1 85 ? 30.508 -3.792 -42.801 1.00 96.31 85 THR A N 1
ATOM 621 C CA . THR A 1 85 ? 29.679 -3.890 -41.594 1.00 96.31 85 THR A CA 1
ATOM 622 C C . THR A 1 85 ? 30.487 -3.400 -40.408 1.00 96.31 85 THR A C 1
ATOM 624 O O . THR A 1 85 ? 31.525 -3.977 -40.083 1.00 96.31 85 THR A O 1
ATOM 627 N N . LEU A 1 86 ? 30.010 -2.337 -39.771 1.00 95.25 86 LEU A N 1
ATOM 628 C CA . LEU A 1 86 ? 30.520 -1.861 -38.494 1.00 95.25 86 LEU A CA 1
ATOM 629 C C . LEU A 1 86 ? 29.811 -2.611 -37.369 1.00 95.25 86 LEU A C 1
ATOM 631 O O . LEU A 1 86 ? 28.600 -2.797 -37.426 1.00 95.25 86 LEU A O 1
ATOM 635 N N . ARG A 1 87 ? 30.555 -3.011 -36.338 1.00 96.38 87 ARG A N 1
ATOM 636 C CA . ARG A 1 87 ? 29.986 -3.528 -35.089 1.00 96.38 87 ARG A CA 1
ATOM 637 C C . ARG A 1 87 ? 29.974 -2.419 -34.047 1.00 96.38 87 ARG A C 1
ATOM 639 O O . ARG A 1 87 ? 31.010 -1.801 -33.811 1.00 96.38 87 ARG A O 1
ATOM 646 N N . VAL A 1 88 ? 28.827 -2.199 -33.421 1.00 95.94 88 VAL A N 1
ATOM 647 C CA . VAL A 1 88 ? 28.594 -1.163 -32.418 1.00 95.94 88 VAL A CA 1
ATOM 648 C C . VAL A 1 88 ? 28.312 -1.828 -31.077 1.00 95.94 88 VAL A C 1
ATOM 650 O O . VAL A 1 88 ? 27.388 -2.628 -30.952 1.00 95.94 88 VAL A O 1
ATOM 653 N N . ARG A 1 89 ? 29.124 -1.503 -30.067 1.00 94.44 89 ARG A N 1
ATOM 654 C CA . ARG A 1 89 ? 28.839 -1.881 -28.680 1.00 94.44 89 ARG A CA 1
ATOM 655 C C . ARG A 1 89 ? 28.046 -0.761 -28.024 1.00 94.44 89 ARG A C 1
ATOM 657 O O . ARG A 1 89 ? 28.532 0.365 -27.964 1.00 94.44 89 ARG A O 1
ATOM 664 N N . VAL A 1 90 ? 26.853 -1.079 -27.543 1.00 92.94 90 VAL A N 1
ATOM 665 C CA . VAL A 1 90 ? 26.016 -0.175 -26.754 1.00 92.94 90 VAL A CA 1
ATOM 666 C C . VAL A 1 90 ? 26.208 -0.541 -25.286 1.00 92.94 90 VAL A C 1
ATOM 668 O O . VAL A 1 90 ? 25.984 -1.691 -24.906 1.00 92.94 90 VAL A O 1
ATOM 671 N N . ALA A 1 91 ? 26.709 0.405 -24.494 1.00 90.00 91 ALA A N 1
ATOM 672 C CA . ALA A 1 91 ? 26.936 0.206 -23.068 1.00 90.00 91 ALA A CA 1
ATOM 673 C C . ALA A 1 91 ? 25.600 0.226 -22.299 1.00 90.00 91 ALA A C 1
ATOM 675 O O . ALA A 1 91 ? 24.727 1.008 -22.675 1.00 90.00 91 ALA A O 1
ATOM 676 N N . PRO A 1 92 ? 25.445 -0.608 -21.256 1.00 88.38 92 PRO A N 1
ATOM 677 C CA . PRO A 1 92 ? 24.294 -0.551 -20.360 1.00 88.38 92 PRO A CA 1
ATOM 678 C C . PRO A 1 92 ? 24.343 0.723 -19.507 1.00 88.38 92 PRO A C 1
ATOM 680 O O . PRO A 1 92 ? 25.426 1.204 -19.149 1.00 88.38 92 PRO A O 1
ATOM 683 N N . VAL A 1 93 ? 23.176 1.264 -19.178 1.00 88.00 93 VAL A N 1
ATOM 684 C CA . VAL A 1 93 ? 22.983 2.453 -18.337 1.00 88.00 93 VAL A CA 1
ATOM 685 C C . VAL A 1 93 ? 21.908 2.100 -17.327 1.00 88.00 93 VAL A C 1
ATOM 687 O O . VAL A 1 93 ? 20.929 1.515 -17.752 1.00 88.00 93 VAL A O 1
ATOM 690 N N . ASN A 1 94 ? 22.102 2.460 -16.053 1.00 88.94 94 ASN A N 1
ATOM 691 C CA . ASN A 1 94 ? 21.100 2.157 -15.036 1.00 88.94 94 ASN A CA 1
ATOM 692 C C . ASN A 1 94 ? 19.815 2.967 -15.281 1.00 88.94 94 ASN A C 1
ATOM 694 O O . ASN A 1 94 ? 19.880 4.206 -15.308 1.00 88.94 94 ASN A O 1
ATOM 698 N N . ASP A 1 95 ? 18.686 2.288 -15.419 1.00 87.94 95 ASP A N 1
ATOM 699 C CA . ASP A 1 95 ? 17.348 2.851 -15.555 1.00 87.94 95 ASP A CA 1
ATOM 700 C C . ASP A 1 95 ? 16.575 2.693 -14.234 1.00 87.94 95 ASP A C 1
ATOM 702 O O . ASP A 1 95 ? 16.592 1.626 -13.629 1.00 87.94 95 ASP A O 1
ATOM 706 N N . PRO A 1 96 ? 15.872 3.735 -13.751 1.00 88.62 96 PRO A N 1
ATOM 707 C CA . PRO A 1 96 ? 15.209 3.661 -12.457 1.00 88.62 96 PRO A CA 1
ATOM 708 C C . PRO A 1 96 ? 14.049 2.652 -12.459 1.00 88.62 96 PRO A C 1
ATOM 710 O O . PRO A 1 96 ? 13.282 2.590 -13.434 1.00 88.62 96 PRO A O 1
ATOM 713 N N . PRO A 1 97 ? 13.815 1.957 -11.330 1.00 93.31 97 PRO A N 1
ATOM 714 C CA . PRO A 1 97 ? 12.615 1.159 -11.165 1.00 93.31 97 PRO A CA 1
ATOM 715 C C . PRO A 1 97 ? 11.383 2.066 -11.167 1.00 93.31 97 PRO A C 1
ATOM 717 O O . PRO A 1 97 ? 11.452 3.269 -10.916 1.00 93.31 97 PRO A O 1
ATOM 720 N N . ARG A 1 98 ? 10.219 1.480 -11.431 1.00 93.00 98 ARG A N 1
ATOM 721 C CA . ARG A 1 98 ? 8.919 2.149 -11.415 1.00 93.00 98 ARG A CA 1
ATOM 722 C C . ARG A 1 98 ? 7.891 1.284 -10.708 1.00 93.00 98 ARG A C 1
ATOM 724 O O . ARG A 1 98 ? 7.707 0.112 -11.037 1.00 93.00 98 ARG A O 1
ATOM 731 N N . VAL A 1 99 ? 7.159 1.895 -9.792 1.00 95.25 99 VAL A N 1
ATOM 732 C CA . VAL A 1 99 ? 6.033 1.304 -9.081 1.00 95.25 99 VAL A CA 1
ATOM 733 C C . VAL A 1 99 ? 4.744 1.827 -9.694 1.00 95.25 99 VAL A C 1
ATOM 735 O O . VAL A 1 99 ? 4.488 3.029 -9.777 1.00 95.25 99 VAL A O 1
ATOM 738 N N . LYS A 1 100 ? 3.878 0.910 -10.102 1.00 95.38 100 LYS A N 1
ATOM 739 C CA . LYS A 1 100 ? 2.491 1.224 -10.417 1.00 95.38 100 LYS A CA 1
ATOM 740 C C . LYS A 1 100 ? 1.610 0.831 -9.254 1.00 95.38 100 LYS A C 1
ATOM 742 O O . LYS A 1 100 ? 1.703 -0.284 -8.751 1.00 95.38 100 LYS A O 1
ATOM 747 N N . LEU A 1 101 ? 0.735 1.751 -8.876 1.00 96.44 101 LEU A N 1
ATOM 748 C CA . LEU A 1 101 ? -0.352 1.528 -7.933 1.00 96.44 101 LEU A CA 1
ATOM 749 C C . LEU A 1 101 ? -1.696 1.732 -8.643 1.00 96.44 101 LEU A C 1
ATOM 751 O O . LEU A 1 101 ? -1.778 2.513 -9.602 1.00 96.44 101 LEU A O 1
ATOM 755 N N . PRO A 1 102 ? -2.770 1.071 -8.180 1.00 95.56 102 PRO A N 1
ATOM 756 C CA . PRO A 1 102 ? -4.112 1.352 -8.673 1.00 95.56 102 PRO A CA 1
ATOM 757 C C . PRO A 1 102 ? -4.476 2.825 -8.478 1.00 95.56 102 PRO A C 1
ATOM 759 O O . PRO A 1 102 ? -4.177 3.427 -7.452 1.00 95.56 102 PRO A O 1
ATOM 762 N N . GLY A 1 103 ? -5.155 3.410 -9.465 1.00 93.44 103 GLY A N 1
ATOM 763 C CA . GLY A 1 103 ? -5.652 4.783 -9.365 1.00 93.44 103 GLY A CA 1
ATOM 764 C C . GLY A 1 103 ? -4.588 5.874 -9.517 1.00 93.44 103 GLY A C 1
ATOM 765 O O . GLY A 1 103 ? -4.898 7.033 -9.236 1.00 93.44 103 GLY A O 1
ATOM 766 N N . GLN A 1 104 ? -3.370 5.547 -9.967 1.00 94.31 104 GLN A N 1
ATOM 767 C CA . GLN A 1 104 ? -2.373 6.545 -10.365 1.00 94.31 104 GLN A CA 1
ATOM 768 C C . GLN A 1 104 ? -2.925 7.483 -11.446 1.00 94.31 104 GLN A C 1
ATOM 770 O O . GLN A 1 104 ? -3.493 7.054 -12.452 1.00 94.31 104 GLN A O 1
ATOM 775 N N . VAL A 1 105 ? -2.729 8.780 -11.236 1.00 92.06 105 VAL A N 1
ATOM 776 C CA . VAL A 1 105 ? -3.038 9.840 -12.193 1.00 92.06 105 VAL A CA 1
ATOM 777 C C . VAL A 1 105 ? -1.725 10.456 -12.638 1.00 92.06 105 VAL A C 1
ATOM 779 O O . VAL A 1 105 ? -0.935 10.899 -11.808 1.00 92.06 105 VAL A O 1
ATOM 782 N N . TYR A 1 106 ? -1.498 10.498 -13.947 1.00 89.94 106 TYR A N 1
ATOM 783 C CA . TYR A 1 106 ? -0.256 11.005 -14.517 1.00 89.94 106 TYR A CA 1
ATOM 784 C C . TYR A 1 106 ? -0.383 12.461 -14.963 1.00 89.94 106 TYR A C 1
ATOM 786 O O . TYR A 1 106 ? -1.428 12.885 -15.463 1.00 89.94 106 TYR A O 1
ATOM 794 N N . ARG A 1 107 ? 0.702 13.221 -14.828 1.00 86.69 107 ARG A N 1
ATOM 795 C CA . ARG A 1 107 ? 0.827 14.593 -15.321 1.00 86.69 107 ARG A CA 1
ATOM 796 C C . ARG A 1 107 ? 1.915 14.661 -16.379 1.00 86.69 107 ARG A C 1
ATOM 798 O O . ARG A 1 107 ? 3.037 14.242 -16.135 1.00 86.69 107 ARG A O 1
ATOM 805 N N . TRP A 1 108 ? 1.576 15.261 -17.516 1.00 79.00 108 TRP A N 1
ATOM 806 C CA . TRP A 1 108 ? 2.529 15.572 -18.577 1.00 79.00 108 TRP A CA 1
ATOM 807 C C . TRP A 1 108 ? 3.580 16.578 -18.096 1.00 79.00 108 TRP A C 1
ATOM 809 O O . TRP A 1 108 ? 3.223 17.656 -17.607 1.00 79.00 108 TRP A O 1
ATOM 819 N N . THR A 1 109 ? 4.858 16.254 -18.264 1.00 71.12 109 THR A N 1
ATOM 820 C CA . THR A 1 109 ? 5.990 17.101 -17.849 1.00 71.12 109 THR A CA 1
ATOM 821 C C . THR A 1 109 ? 6.544 17.942 -18.997 1.00 71.12 109 THR A C 1
ATOM 823 O O . THR A 1 109 ? 7.173 18.971 -18.760 1.00 71.12 109 THR A O 1
ATOM 826 N N . GLY A 1 110 ? 6.262 17.569 -20.252 1.00 61.03 110 GLY A N 1
ATOM 827 C CA . GLY A 1 110 ? 6.643 18.323 -21.453 1.00 61.03 110 GLY A CA 1
ATOM 828 C C . GLY A 1 110 ? 8.136 18.385 -21.733 1.00 61.03 110 GLY A C 1
ATOM 829 O O . GLY A 1 110 ? 8.546 19.084 -22.660 1.00 61.03 110 GLY A O 1
ATOM 830 N N . VAL A 1 111 ? 8.940 17.649 -20.966 1.00 55.69 111 VAL A N 1
ATOM 831 C CA . VAL A 1 111 ? 10.376 17.551 -21.165 1.00 55.69 111 VAL A CA 1
ATOM 832 C C . VAL A 1 111 ? 10.805 16.106 -20.934 1.00 55.69 111 VAL A C 1
ATOM 834 O O . VAL A 1 111 ? 10.906 15.664 -19.799 1.00 55.69 111 VAL A O 1
ATOM 837 N N . ALA A 1 112 ? 11.111 15.376 -22.007 1.00 52.69 112 ALA A N 1
ATOM 838 C CA . ALA A 1 112 ? 11.937 14.178 -21.899 1.00 52.69 112 ALA A CA 1
ATOM 839 C C . ALA A 1 112 ? 13.393 14.645 -21.729 1.00 52.69 112 ALA A C 1
ATOM 841 O O . ALA A 1 112 ? 14.130 14.790 -22.708 1.00 52.69 112 ALA A O 1
ATOM 842 N N . LEU A 1 113 ? 13.797 14.994 -20.501 1.00 46.84 113 LEU A N 1
ATOM 843 C CA . LEU A 1 113 ? 15.175 15.420 -20.212 1.00 46.84 113 LEU A CA 1
ATOM 844 C C . LEU A 1 113 ? 16.176 14.268 -20.412 1.00 46.84 113 LEU A C 1
ATOM 846 O O . LEU A 1 113 ? 17.367 14.518 -20.620 1.00 46.84 113 LEU A O 1
ATOM 850 N N . ARG A 1 114 ? 15.696 13.016 -20.378 1.00 53.19 114 ARG A N 1
ATOM 851 C CA . ARG A 1 114 ? 16.433 11.762 -20.607 1.00 53.19 114 ARG A CA 1
ATOM 852 C C . ARG A 1 114 ? 15.507 10.739 -21.275 1.00 53.19 114 ARG A C 1
ATOM 854 O O . ARG A 1 114 ? 14.295 10.900 -21.248 1.00 53.19 114 ARG A O 1
ATOM 861 N N . SER A 1 115 ? 16.061 9.696 -21.894 1.00 50.56 115 SER A N 1
ATOM 862 C CA . SER A 1 115 ? 15.276 8.668 -22.606 1.00 50.56 115 SER A CA 1
ATOM 863 C C . SER A 1 115 ? 14.439 7.752 -21.705 1.00 50.56 115 SER A C 1
ATOM 865 O O . SER A 1 115 ? 13.555 7.085 -22.229 1.00 50.56 115 SER A O 1
ATOM 867 N N . TRP A 1 116 ? 14.702 7.741 -20.396 1.00 47.09 116 TRP A N 1
ATOM 868 C CA . TRP A 1 116 ? 14.022 6.915 -19.389 1.00 47.09 116 TRP A CA 1
ATOM 869 C C . TRP A 1 116 ? 13.064 7.693 -18.479 1.00 47.09 116 TRP A C 1
ATOM 871 O O . TRP A 1 116 ? 12.198 7.102 -17.837 1.00 47.09 116 TRP A O 1
ATOM 881 N N . GLU A 1 117 ? 13.180 9.022 -18.429 1.00 52.06 117 GLU A N 1
ATOM 882 C CA . GLU A 1 117 ? 12.220 9.868 -17.725 1.00 52.06 117 GLU A CA 1
ATOM 883 C C . GLU A 1 117 ? 11.040 10.049 -18.675 1.00 52.06 117 GLU A C 1
ATOM 885 O O . GLU A 1 117 ? 11.143 10.698 -19.721 1.00 52.06 117 GLU A O 1
ATOM 890 N N . GLY A 1 118 ? 9.950 9.344 -18.374 1.00 54.00 118 GLY A N 1
ATOM 891 C CA . GLY A 1 118 ? 8.749 9.410 -19.182 1.00 54.00 118 GLY A CA 1
ATOM 892 C C . GLY A 1 118 ? 8.278 10.854 -19.323 1.00 54.00 118 GLY A C 1
ATOM 893 O O . GLY A 1 118 ? 8.466 11.698 -18.456 1.00 54.00 118 GLY A O 1
ATOM 894 N N . GLU A 1 119 ? 7.557 11.123 -20.400 1.00 65.81 119 GLU A N 1
ATOM 895 C CA . GLU A 1 119 ? 6.849 12.386 -20.635 1.00 65.81 119 GLU A CA 1
ATOM 896 C C . GLU A 1 119 ? 5.759 12.683 -19.570 1.00 65.81 119 GLU A C 1
ATOM 898 O O . GLU A 1 119 ? 5.065 13.700 -19.628 1.00 65.81 119 GLU A O 1
ATOM 903 N N . TYR A 1 120 ? 5.615 11.784 -18.589 1.00 72.69 120 TYR A N 1
ATOM 904 C CA . TYR A 1 120 ? 4.573 11.708 -17.583 1.00 72.69 120 TYR A CA 1
ATOM 905 C C . TYR A 1 120 ? 5.130 11.273 -16.220 1.00 72.69 120 TYR A C 1
ATOM 907 O O . TYR A 1 120 ? 5.680 10.176 -16.111 1.00 72.69 120 TYR A O 1
ATOM 915 N N . ASP A 1 121 ? 4.842 12.056 -15.180 1.00 82.81 121 ASP A N 1
ATOM 916 C CA . ASP A 1 121 ? 5.085 11.698 -13.775 1.00 82.81 121 ASP A CA 1
ATOM 917 C C . ASP A 1 121 ? 3.779 11.337 -13.063 1.00 82.81 121 ASP A C 1
ATOM 919 O O . ASP A 1 121 ? 2.695 11.753 -13.486 1.00 82.81 121 ASP A O 1
ATOM 923 N N . VAL A 1 122 ? 3.857 10.595 -11.955 1.00 87.25 122 VAL A N 1
ATOM 924 C CA . VAL A 1 122 ? 2.691 10.358 -11.091 1.00 87.25 122 VAL A CA 1
ATOM 925 C C . VAL A 1 122 ? 2.358 11.650 -10.344 1.00 87.25 122 VAL A C 1
ATOM 927 O O . VAL A 1 122 ? 3.117 12.115 -9.501 1.00 87.25 122 VAL A O 1
ATOM 930 N N . ALA A 1 123 ? 1.207 12.240 -10.656 1.00 89.62 123 ALA A N 1
ATOM 931 C CA . ALA A 1 123 ? 0.724 13.457 -10.013 1.00 89.62 123 ALA A CA 1
ATOM 932 C C . ALA A 1 123 ? 0.131 13.169 -8.632 1.00 89.62 123 ALA A C 1
ATOM 934 O O . ALA A 1 123 ? 0.374 13.909 -7.683 1.00 89.62 123 ALA A O 1
ATOM 935 N N . HIS A 1 124 ? -0.682 12.116 -8.546 1.00 91.44 124 HIS A N 1
ATOM 936 C CA . HIS A 1 124 ? -1.205 11.573 -7.299 1.00 91.44 124 HIS A CA 1
ATOM 937 C C . HIS A 1 124 ? -1.744 10.154 -7.526 1.00 91.44 124 HIS A C 1
ATOM 939 O O . HIS A 1 124 ? -1.989 9.737 -8.661 1.00 91.44 124 HIS A O 1
ATOM 945 N N . VAL A 1 125 ? -2.002 9.439 -6.434 1.00 96.75 125 VAL A N 1
ATOM 946 C CA . VAL A 1 125 ? -2.727 8.163 -6.428 1.00 96.75 125 VAL A CA 1
ATOM 947 C C . VAL A 1 125 ? -4.114 8.411 -5.844 1.00 96.75 125 VAL A C 1
ATOM 949 O O . VAL A 1 125 ? -4.258 9.145 -4.867 1.00 96.75 125 VAL A O 1
ATOM 952 N N . ARG A 1 126 ? -5.168 7.893 -6.476 1.00 96.88 126 ARG A N 1
ATOM 953 C CA . ARG A 1 126 ? -6.521 7.955 -5.908 1.00 96.88 126 ARG A CA 1
ATOM 954 C C . ARG A 1 126 ? -6.613 6.997 -4.727 1.00 96.88 126 ARG A C 1
ATOM 956 O O . ARG A 1 126 ? -6.270 5.829 -4.876 1.00 96.88 126 ARG A O 1
ATOM 963 N N . GLY A 1 127 ? -7.092 7.502 -3.594 1.00 96.44 127 GLY A N 1
ATOM 964 C CA . GLY A 1 127 ? -7.295 6.684 -2.408 1.00 96.44 127 GLY A CA 1
ATOM 965 C C . GLY A 1 127 ? -8.355 5.603 -2.610 1.00 96.44 127 GLY A C 1
ATOM 966 O O . GLY A 1 127 ? -9.206 5.700 -3.501 1.00 96.44 127 GLY A O 1
ATOM 967 N N . GLN A 1 128 ? -8.290 4.578 -1.771 1.00 98.06 128 GLN A N 1
ATOM 968 C CA . GLN A 1 128 ? -9.307 3.535 -1.660 1.00 98.06 128 GLN A CA 1
ATOM 969 C C . GLN A 1 128 ? -9.990 3.617 -0.299 1.00 98.06 128 GLN A C 1
ATOM 971 O O . GLN A 1 128 ? -9.443 4.194 0.637 1.00 98.06 128 GLN A O 1
ATOM 976 N N . ALA A 1 129 ? -11.189 3.054 -0.206 1.00 97.00 129 ALA A N 1
ATOM 977 C CA . ALA A 1 129 ? -11.927 2.970 1.042 1.00 97.00 129 ALA A CA 1
ATOM 978 C C . ALA A 1 129 ? -12.242 1.513 1.367 1.00 97.00 129 ALA A C 1
ATOM 980 O O . ALA A 1 129 ? -12.456 0.703 0.460 1.00 97.00 129 ALA A O 1
ATOM 981 N N . VAL A 1 130 ? -12.259 1.204 2.654 1.00 97.69 130 VAL A N 1
ATOM 982 C CA . VAL A 1 130 ? -12.640 -0.101 3.188 1.00 97.69 130 VAL A CA 1
ATOM 983 C C . VAL A 1 130 ? -13.320 0.111 4.532 1.00 97.69 130 VAL A C 1
ATOM 985 O O . VAL A 1 130 ? -13.008 1.070 5.228 1.00 97.69 130 VAL A O 1
ATOM 988 N N . GLU A 1 131 ? -14.254 -0.758 4.881 1.00 96.12 131 GLU A N 1
ATOM 989 C CA . GLU A 1 131 ? -14.790 -0.815 6.239 1.00 96.12 131 GLU A CA 1
ATOM 990 C C . GLU A 1 131 ? -13.715 -1.314 7.209 1.00 96.12 131 GLU A C 1
ATOM 992 O O . GLU A 1 131 ? -12.827 -2.082 6.821 1.00 96.12 131 GLU A O 1
ATOM 997 N N . GLU A 1 132 ? -13.763 -0.870 8.461 1.00 94.00 132 GLU A N 1
ATOM 998 C CA . GLU A 1 132 ? -12.910 -1.459 9.488 1.00 94.00 132 GLU A CA 1
ATOM 999 C C . GLU A 1 132 ? -13.173 -2.960 9.634 1.00 94.00 132 GLU A C 1
ATOM 1001 O O . GLU A 1 132 ? -14.231 -3.473 9.270 1.00 94.00 132 GLU A O 1
ATOM 1006 N N . ASP A 1 133 ? -12.138 -3.685 10.053 1.00 92.88 133 ASP A N 1
ATOM 1007 C CA . ASP A 1 133 ? -12.111 -5.149 10.162 1.00 92.88 133 ASP A CA 1
ATOM 1008 C C . ASP A 1 133 ? -12.393 -5.939 8.872 1.00 92.88 133 ASP A C 1
ATOM 1010 O O . ASP A 1 133 ? -12.331 -7.175 8.857 1.00 92.88 133 ASP A O 1
ATOM 1014 N N . ALA A 1 134 ? -12.605 -5.249 7.751 1.00 95.81 134 ALA A N 1
ATOM 1015 C CA . ALA A 1 134 ? -12.710 -5.849 6.438 1.00 95.81 134 ALA A CA 1
ATOM 1016 C C . ALA A 1 134 ? -11.356 -5.812 5.697 1.00 95.81 134 ALA A C 1
ATOM 1018 O O . ALA A 1 134 ? -10.646 -4.802 5.692 1.00 95.81 134 ALA A O 1
ATOM 1019 N N . PRO A 1 135 ? -10.982 -6.900 4.999 1.00 96.94 135 PRO A N 1
ATOM 1020 C CA . PRO A 1 135 ? -9.785 -6.904 4.170 1.00 96.94 135 PRO A CA 1
ATOM 1021 C C . PRO A 1 135 ? -9.989 -6.080 2.893 1.00 96.94 135 PRO A C 1
ATOM 1023 O O . PRO A 1 135 ? -10.892 -6.357 2.100 1.00 96.94 135 PRO A O 1
ATOM 1026 N N . LEU A 1 136 ? -9.067 -5.157 2.609 1.00 97.88 136 LEU A N 1
ATOM 1027 C CA . LEU A 1 136 ? -8.976 -4.468 1.321 1.00 97.88 136 LEU A CA 1
ATOM 1028 C C . LEU A 1 136 ? -8.000 -5.195 0.393 1.00 97.88 136 LEU A C 1
ATOM 1030 O O . LEU A 1 136 ? -6.819 -5.343 0.706 1.00 97.88 136 LEU A O 1
ATOM 1034 N N . ARG A 1 137 ? -8.458 -5.608 -0.791 1.00 97.25 137 ARG A N 1
ATOM 1035 C CA . ARG A 1 137 ? -7.571 -6.120 -1.847 1.00 97.25 137 ARG A CA 1
ATOM 1036 C C . ARG A 1 137 ? -7.075 -4.974 -2.719 1.00 97.25 137 ARG A C 1
ATOM 1038 O O . ARG A 1 137 ? -7.852 -4.363 -3.444 1.00 97.25 137 ARG A O 1
ATOM 1045 N N . ILE A 1 138 ? -5.770 -4.733 -2.691 1.00 96.81 138 ILE A N 1
ATOM 1046 C CA . ILE A 1 138 ? -5.102 -3.743 -3.531 1.00 96.81 138 ILE A CA 1
ATOM 1047 C C . ILE A 1 138 ? -4.632 -4.454 -4.802 1.00 96.81 138 ILE A C 1
ATOM 1049 O O . ILE A 1 138 ? -3.583 -5.103 -4.839 1.00 96.81 138 ILE A O 1
ATOM 1053 N N . GLU A 1 139 ? -5.443 -4.359 -5.851 1.00 94.38 139 GLU A N 1
ATOM 1054 C CA . GLU A 1 139 ? -5.149 -4.959 -7.153 1.00 94.38 139 GLU A CA 1
ATOM 1055 C C . GLU A 1 139 ? -4.367 -4.002 -8.059 1.00 94.38 139 GLU A C 1
ATOM 1057 O O . GLU A 1 139 ? -4.512 -2.784 -7.981 1.00 94.38 139 GLU A O 1
ATOM 1062 N N . GLY A 1 140 ? -3.556 -4.551 -8.966 1.00 91.38 140 GLY A N 1
ATOM 1063 C CA . GLY A 1 140 ? -2.874 -3.754 -9.992 1.00 91.38 140 GLY A CA 1
ATOM 1064 C C . GLY A 1 140 ? -1.568 -3.102 -9.539 1.00 91.38 140 GLY A C 1
ATOM 1065 O O . GLY A 1 140 ? -1.075 -2.213 -10.230 1.00 91.38 140 GLY A O 1
ATOM 1066 N N . VAL A 1 141 ? -0.993 -3.553 -8.419 1.00 96.19 141 VAL A N 1
ATOM 1067 C CA . VAL A 1 141 ? 0.392 -3.215 -8.076 1.00 96.19 141 VAL A CA 1
ATOM 1068 C C . VAL A 1 141 ? 1.334 -3.936 -9.039 1.00 96.19 141 VAL A C 1
ATOM 1070 O O . VAL A 1 141 ? 1.261 -5.158 -9.191 1.00 96.19 141 VAL A O 1
ATOM 1073 N N . GLU A 1 142 ? 2.211 -3.181 -9.691 1.00 96.25 142 GLU A N 1
ATOM 1074 C CA . GLU A 1 142 ? 3.199 -3.700 -10.637 1.00 96.25 142 GLU A CA 1
ATOM 1075 C C . GLU A 1 142 ? 4.537 -2.992 -10.424 1.00 96.25 142 GLU A C 1
ATOM 1077 O O . GLU A 1 142 ? 4.597 -1.779 -10.239 1.00 96.25 142 GLU A O 1
ATOM 1082 N N . ILE A 1 143 ? 5.611 -3.767 -10.465 1.00 96.00 143 ILE A N 1
ATOM 1083 C CA . ILE A 1 143 ? 6.990 -3.309 -10.415 1.00 96.00 143 ILE A CA 1
ATOM 1084 C C . ILE A 1 143 ? 7.572 -3.486 -11.810 1.00 96.00 143 ILE A C 1
ATOM 1086 O O . ILE A 1 143 ? 7.592 -4.590 -12.367 1.00 96.00 143 ILE A O 1
ATOM 1090 N N . LEU A 1 144 ? 8.041 -2.380 -12.364 1.00 92.69 144 LEU A N 1
ATOM 1091 C CA . LEU A 1 144 ? 8.740 -2.320 -13.630 1.00 92.69 144 LEU A CA 1
ATOM 1092 C C . LEU A 1 144 ? 10.151 -1.835 -13.386 1.00 92.69 144 LEU A C 1
ATOM 1094 O O . LEU A 1 144 ? 10.393 -1.019 -12.511 1.00 92.69 144 LEU A O 1
ATOM 1098 N N . ASP A 1 145 ? 11.053 -2.328 -14.202 1.00 92.06 145 ASP A N 1
ATOM 1099 C CA . ASP A 1 145 ? 12.434 -1.898 -14.259 1.00 92.06 145 ASP A CA 1
ATOM 1100 C C . ASP A 1 145 ? 12.954 -2.438 -15.597 1.00 92.06 145 ASP A C 1
ATOM 1102 O O . ASP A 1 145 ? 12.604 -3.570 -15.970 1.00 92.06 145 ASP A O 1
ATOM 1106 N N . VAL A 1 146 ? 13.612 -1.584 -16.380 1.00 88.69 146 VAL A N 1
ATOM 1107 C CA . VAL A 1 146 ? 14.097 -1.920 -17.731 1.00 88.69 146 VAL A CA 1
ATOM 1108 C C . VAL A 1 146 ? 15.281 -2.875 -17.648 1.00 88.69 146 VAL A C 1
ATOM 1110 O O . VAL A 1 146 ? 15.393 -3.791 -18.465 1.00 88.69 146 VAL A O 1
ATOM 1113 N N . ASP A 1 147 ? 16.080 -2.688 -16.611 1.00 86.69 147 ASP A N 1
ATOM 1114 C CA . ASP A 1 147 ? 17.327 -3.373 -16.362 1.00 86.69 147 ASP A CA 1
ATOM 1115 C C . ASP A 1 147 ? 17.149 -4.644 -15.538 1.00 86.69 147 ASP A C 1
ATOM 1117 O O . ASP A 1 147 ? 17.972 -5.560 -15.594 1.00 86.69 147 ASP A O 1
ATOM 1121 N N . ALA A 1 148 ? 16.056 -4.742 -14.781 1.00 84.19 148 ALA A N 1
ATOM 1122 C CA . ALA A 1 148 ? 15.768 -5.947 -14.031 1.00 84.19 148 ALA A CA 1
ATOM 1123 C C . ALA A 1 148 ? 15.727 -7.160 -14.964 1.00 84.19 148 ALA A C 1
ATOM 1125 O O . ALA A 1 148 ? 14.912 -7.235 -15.889 1.00 84.19 148 ALA A O 1
ATOM 1126 N N . GLU A 1 149 ? 16.545 -8.156 -14.616 1.00 81.62 149 GLU A N 1
ATOM 1127 C CA . GLU A 1 149 ? 16.753 -9.412 -15.347 1.00 81.62 149 GLU A CA 1
ATOM 1128 C C . GLU A 1 149 ? 17.739 -9.314 -16.534 1.00 81.62 149 GLU A C 1
ATOM 1130 O O . GLU A 1 149 ? 17.837 -10.267 -17.317 1.00 81.62 149 GLU A O 1
ATOM 1135 N N . GLU A 1 150 ? 18.503 -8.223 -16.673 1.00 81.75 150 GLU A N 1
ATOM 1136 C CA . GLU A 1 150 ? 19.614 -8.156 -17.632 1.00 81.75 150 GLU A CA 1
ATOM 1137 C C . GLU A 1 150 ? 20.825 -9.001 -17.202 1.00 81.75 150 GLU A C 1
ATOM 1139 O O . GLU A 1 150 ? 21.472 -9.637 -18.048 1.00 81.75 150 GLU A O 1
ATOM 1144 N N . GLU A 1 151 ? 21.098 -9.086 -15.900 1.00 78.19 151 GLU A N 1
ATOM 1145 C CA . GLU A 1 151 ? 22.094 -9.952 -15.280 1.00 78.19 151 GLU A CA 1
ATOM 1146 C C . GLU A 1 151 ? 21.493 -10.963 -14.287 1.00 78.19 151 GLU A C 1
ATOM 1148 O O . GLU A 1 151 ? 20.341 -10.909 -13.847 1.00 78.19 151 GLU A O 1
ATOM 1153 N N . PHE A 1 152 ? 22.302 -11.975 -13.965 1.00 77.38 152 PHE A N 1
ATOM 1154 C CA . PHE A 1 152 ? 21.961 -12.935 -12.923 1.00 77.38 152 PHE A CA 1
ATOM 1155 C C . PHE A 1 152 ? 22.052 -12.235 -11.566 1.00 77.38 152 PHE A C 1
ATOM 1157 O O . PHE A 1 152 ? 23.091 -11.657 -11.272 1.00 77.38 152 PHE A O 1
ATOM 1164 N N . GLU A 1 153 ? 21.001 -12.353 -10.752 1.00 79.25 153 GLU A N 1
ATOM 1165 C CA . GLU A 1 153 ? 20.877 -11.689 -9.442 1.00 79.25 153 GLU A CA 1
ATOM 1166 C C . GLU A 1 153 ? 20.670 -10.166 -9.486 1.00 79.25 153 GLU A C 1
ATOM 1168 O O . GLU A 1 153 ? 20.817 -9.524 -8.447 1.00 79.25 153 GLU A O 1
ATOM 1173 N N . ASP A 1 154 ? 20.195 -9.616 -10.613 1.00 85.38 154 ASP A N 1
ATOM 1174 C CA . ASP A 1 154 ? 19.616 -8.260 -10.688 1.00 85.38 154 ASP A CA 1
ATOM 1175 C C . ASP A 1 154 ? 18.285 -8.209 -9.936 1.00 85.38 154 ASP A C 1
ATOM 1177 O O . ASP A 1 154 ? 17.181 -8.167 -10.491 1.00 85.38 154 ASP A O 1
ATOM 1181 N N . TYR A 1 155 ? 18.393 -8.338 -8.624 1.00 92.00 155 TYR A N 1
ATOM 1182 C CA . TYR A 1 155 ? 17.268 -8.338 -7.730 1.00 92.00 155 TYR A CA 1
ATOM 1183 C C . TYR A 1 155 ? 16.932 -6.918 -7.331 1.00 92.00 155 TYR A C 1
ATOM 1185 O O . TYR A 1 155 ? 17.792 -6.168 -6.871 1.00 92.00 155 TYR A O 1
ATOM 1193 N N . LEU A 1 156 ? 15.642 -6.617 -7.390 1.00 95.81 156 LEU A N 1
ATOM 1194 C CA . LEU A 1 156 ? 15.112 -5.387 -6.835 1.00 95.81 156 LEU A CA 1
ATOM 1195 C C . LEU A 1 156 ? 14.809 -5.611 -5.355 1.00 95.81 156 LEU A C 1
ATOM 1197 O O . LEU A 1 156 ? 14.322 -6.677 -4.954 1.00 95.81 156 LEU A O 1
ATOM 1201 N N . THR A 1 157 ? 15.069 -4.598 -4.542 1.00 97.19 157 THR A N 1
ATOM 1202 C CA . THR A 1 157 ? 14.598 -4.544 -3.158 1.00 97.19 157 THR A CA 1
ATOM 1203 C C . THR A 1 157 ? 13.257 -3.832 -3.134 1.00 97.19 157 THR A C 1
ATOM 1205 O O . THR A 1 157 ? 13.117 -2.753 -3.696 1.00 97.19 157 THR A O 1
ATOM 1208 N N . VAL A 1 158 ? 12.273 -4.411 -2.455 1.00 98.19 158 VAL A N 1
ATOM 1209 C CA . VAL A 1 158 ? 10.946 -3.832 -2.243 1.00 98.19 158 VAL A CA 1
ATOM 1210 C C . VAL A 1 158 ? 10.744 -3.603 -0.755 1.00 98.19 158 VAL A C 1
ATOM 1212 O O . VAL A 1 158 ? 11.000 -4.486 0.068 1.00 98.19 158 VAL A O 1
ATOM 1215 N N . GLU A 1 159 ? 10.248 -2.423 -0.411 1.00 98.69 159 GLU A N 1
ATOM 1216 C CA . GLU A 1 159 ? 9.750 -2.094 0.915 1.00 98.69 159 GLU A CA 1
ATOM 1217 C C . GLU A 1 159 ? 8.281 -1.692 0.822 1.00 98.69 159 GLU A C 1
ATOM 1219 O O . GLU A 1 159 ? 7.899 -0.899 -0.036 1.00 98.69 159 GLU A O 1
ATOM 1224 N N . ILE A 1 160 ? 7.460 -2.238 1.715 1.00 98.62 160 ILE A N 1
ATOM 1225 C CA . ILE A 1 160 ? 6.053 -1.875 1.854 1.00 98.62 160 ILE A CA 1
ATOM 1226 C C . ILE A 1 160 ? 5.818 -1.453 3.299 1.00 98.62 160 ILE A C 1
ATOM 1228 O O . ILE A 1 160 ? 6.178 -2.184 4.225 1.00 98.62 160 ILE A O 1
ATOM 1232 N N . ARG A 1 161 ? 5.221 -0.275 3.494 1.00 98.50 161 ARG A N 1
ATOM 1233 C CA . ARG A 1 161 ? 4.890 0.266 4.817 1.00 98.50 161 ARG A CA 1
ATOM 1234 C C . ARG A 1 161 ? 3.424 0.639 4.914 1.00 98.50 161 ARG A C 1
ATOM 1236 O O . ARG A 1 161 ? 2.891 1.253 3.996 1.00 98.50 161 ARG A O 1
ATOM 1243 N N . SER A 1 162 ? 2.836 0.334 6.062 1.00 98.31 162 SER A N 1
ATOM 1244 C CA . SER A 1 162 ? 1.535 0.827 6.493 1.00 98.31 162 SER A CA 1
ATOM 1245 C C . SER A 1 162 ? 1.605 1.187 7.983 1.00 98.31 162 SER A C 1
ATOM 1247 O O . SER A 1 162 ? 1.863 0.304 8.804 1.00 98.31 162 SER A O 1
ATOM 1249 N N . PRO A 1 163 ? 1.463 2.474 8.353 1.00 97.50 163 PRO A N 1
ATOM 1250 C CA . PRO A 1 163 ? 1.579 2.914 9.743 1.00 97.50 163 PRO A CA 1
ATOM 1251 C C . PRO A 1 163 ? 0.513 2.353 10.690 1.00 97.50 163 PRO A C 1
ATOM 1253 O O . PRO A 1 163 ? 0.822 2.133 11.863 1.00 97.50 163 PRO A O 1
ATOM 1256 N N . ARG A 1 164 ? -0.728 2.163 10.218 1.00 96.81 164 ARG A N 1
ATOM 1257 C CA . ARG A 1 164 ? -1.862 1.717 11.054 1.00 96.81 164 ARG A CA 1
ATOM 1258 C C . ARG A 1 164 ? -2.506 0.411 10.592 1.00 96.81 164 ARG A C 1
ATOM 1260 O O . ARG A 1 164 ? -3.401 -0.100 11.265 1.00 96.81 164 ARG A O 1
ATOM 1267 N N . GLY A 1 165 ? -2.011 -0.166 9.506 1.00 97.12 165 GLY A N 1
ATOM 1268 C CA . GLY A 1 165 ? -2.478 -1.427 8.964 1.00 97.12 165 GLY A CA 1
ATOM 1269 C C . GLY A 1 165 ? -1.409 -2.508 8.919 1.00 97.12 165 GLY A C 1
ATOM 1270 O O . GLY A 1 165 ? -0.249 -2.343 9.303 1.00 97.12 165 GLY A O 1
ATOM 1271 N N . ARG A 1 166 ? -1.837 -3.665 8.430 1.00 98.00 166 ARG A N 1
ATOM 1272 C CA . ARG A 1 166 ? -0.996 -4.798 8.069 1.00 98.00 166 ARG A CA 1
ATOM 1273 C C . ARG A 1 166 ? -1.179 -5.069 6.589 1.00 98.00 166 ARG A C 1
ATOM 1275 O O . ARG A 1 166 ? -2.306 -5.122 6.098 1.00 98.00 166 ARG A O 1
ATOM 1282 N N . VAL A 1 167 ? -0.071 -5.264 5.887 1.00 98.12 167 VAL A N 1
ATOM 1283 C CA . VAL A 1 167 ? -0.071 -5.643 4.478 1.00 98.12 167 VAL A CA 1
ATOM 1284 C C . VAL A 1 167 ? 0.385 -7.085 4.354 1.00 98.12 167 VAL A C 1
ATOM 1286 O O . VAL A 1 167 ? 1.388 -7.498 4.933 1.00 98.12 167 VAL A O 1
ATOM 1289 N N . LYS A 1 168 ? -0.361 -7.852 3.572 1.00 97.50 168 LYS A N 1
ATOM 1290 C CA . LYS A 1 168 ? -0.089 -9.248 3.273 1.00 97.50 168 LYS A CA 1
ATOM 1291 C C . LYS A 1 168 ? 0.172 -9.430 1.787 1.00 97.50 168 LYS A C 1
ATOM 1293 O O . LYS A 1 168 ? -0.599 -8.952 0.951 1.00 97.50 168 LYS A O 1
ATOM 1298 N N . LEU A 1 169 ? 1.254 -10.128 1.463 1.00 96.69 169 LEU A N 1
ATOM 1299 C CA . LEU A 1 169 ? 1.622 -10.491 0.102 1.00 96.69 169 LEU A CA 1
ATOM 1300 C C . LEU A 1 169 ? 0.667 -11.556 -0.444 1.00 96.69 169 LEU A C 1
ATOM 1302 O O . LEU A 1 169 ? 0.187 -12.431 0.276 1.00 96.69 169 LEU A O 1
ATOM 1306 N N . ALA A 1 170 ? 0.450 -11.545 -1.758 1.00 92.56 170 ALA A N 1
ATOM 1307 C CA . ALA A 1 170 ? -0.330 -12.584 -2.429 1.00 92.56 170 ALA A CA 1
ATOM 1308 C C . ALA A 1 170 ? 0.362 -13.958 -2.347 1.00 92.56 170 ALA A C 1
ATOM 1310 O O . ALA A 1 170 ? -0.281 -15.005 -2.263 1.00 92.56 170 ALA A O 1
ATOM 1311 N N . ARG A 1 171 ? 1.698 -13.944 -2.415 1.00 90.69 171 ARG A N 1
ATOM 1312 C CA . ARG A 1 171 ? 2.600 -15.093 -2.263 1.00 90.69 171 ARG A CA 1
ATOM 1313 C C . ARG A 1 171 ? 4.008 -14.596 -1.951 1.00 90.69 171 ARG A C 1
ATOM 1315 O O . ARG A 1 171 ? 4.399 -13.538 -2.420 1.00 90.69 171 ARG A O 1
ATOM 1322 N N . ALA A 1 172 ? 4.801 -15.399 -1.250 1.00 89.19 172 ALA A N 1
ATOM 1323 C CA . ALA A 1 172 ? 6.205 -15.091 -0.954 1.00 89.19 172 ALA A CA 1
ATOM 1324 C C . ALA A 1 172 ? 7.192 -16.062 -1.640 1.00 89.19 172 ALA A C 1
ATOM 1326 O O . ALA A 1 172 ? 8.344 -16.202 -1.235 1.00 89.19 172 ALA A O 1
ATOM 1327 N N . THR A 1 173 ? 6.757 -16.789 -2.672 1.00 92.06 173 THR A N 1
ATOM 1328 C CA . THR A 1 173 ? 7.629 -17.734 -3.384 1.00 92.06 173 THR A CA 1
ATOM 1329 C C . THR A 1 173 ? 8.670 -16.989 -4.216 1.00 92.06 173 THR A C 1
ATOM 1331 O O . THR A 1 173 ? 8.313 -16.171 -5.059 1.00 92.06 173 THR A O 1
ATOM 1334 N N . GLY A 1 174 ? 9.949 -17.319 -4.025 1.00 90.69 174 GLY A N 1
ATOM 1335 C CA . GLY A 1 174 ? 11.047 -16.742 -4.808 1.00 90.69 174 GLY A CA 1
ATOM 1336 C C . GLY A 1 174 ? 11.487 -15.346 -4.362 1.00 90.69 174 GLY A C 1
ATOM 1337 O O . GLY A 1 174 ? 12.309 -14.744 -5.047 1.00 90.69 174 GLY A O 1
ATOM 1338 N N . VAL A 1 175 ? 10.977 -14.844 -3.230 1.00 94.94 175 VAL A N 1
ATOM 1339 C CA . VAL A 1 175 ? 11.489 -13.626 -2.587 1.00 94.94 175 VAL A CA 1
ATOM 1340 C C . VAL A 1 175 ? 12.313 -13.975 -1.349 1.00 94.94 175 VAL A C 1
ATOM 1342 O O . VAL A 1 175 ? 12.058 -14.966 -0.662 1.00 94.94 175 VAL A O 1
ATOM 1345 N N . ARG A 1 176 ? 13.314 -13.148 -1.059 1.00 95.69 176 ARG A N 1
ATOM 1346 C CA . ARG A 1 176 ? 14.178 -13.219 0.116 1.00 95.69 176 ARG A CA 1
ATOM 1347 C C . ARG A 1 176 ? 13.793 -12.114 1.090 1.00 95.69 176 ARG A C 1
ATOM 1349 O O . ARG A 1 176 ? 13.879 -10.939 0.751 1.00 95.69 176 ARG A O 1
ATOM 1356 N N . TRP A 1 177 ? 13.432 -12.478 2.315 1.00 97.00 177 TRP A N 1
ATOM 1357 C CA . TRP A 1 177 ? 13.170 -11.506 3.376 1.00 97.00 177 TRP A CA 1
ATOM 1358 C C . TRP A 1 177 ? 14.460 -10.841 3.854 1.00 97.00 177 TRP A C 1
ATOM 1360 O O . TRP A 1 177 ? 15.470 -11.512 4.080 1.00 97.00 177 TRP A O 1
ATOM 1370 N N . LEU A 1 178 ? 14.408 -9.521 4.007 1.00 97.75 178 LEU A N 1
ATOM 1371 C CA . LEU A 1 178 ? 15.494 -8.705 4.546 1.00 97.75 178 LEU A CA 1
ATOM 1372 C C . LEU A 1 178 ? 15.133 -8.160 5.930 1.00 97.75 178 LEU A C 1
ATOM 1374 O O . LEU A 1 178 ? 15.973 -8.167 6.825 1.00 97.75 178 LEU A O 1
ATOM 1378 N N . ALA A 1 179 ? 13.893 -7.700 6.107 1.00 97.75 179 ALA A N 1
ATOM 1379 C CA . ALA A 1 179 ? 13.361 -7.237 7.383 1.00 97.75 179 ALA A CA 1
ATOM 1380 C C . ALA A 1 179 ? 11.825 -7.245 7.374 1.00 97.75 179 ALA A C 1
ATOM 1382 O O . ALA A 1 179 ? 11.195 -7.288 6.316 1.00 97.75 179 ALA A O 1
ATOM 1383 N N . GLY A 1 180 ? 11.228 -7.184 8.564 1.00 95.75 180 GLY A N 1
ATOM 1384 C CA . GLY A 1 180 ? 9.784 -7.331 8.708 1.00 95.75 180 GLY A CA 1
ATOM 1385 C C . GLY A 1 180 ? 9.308 -8.751 8.406 1.00 95.75 180 GLY A C 1
ATOM 1386 O O . GLY A 1 180 ? 10.104 -9.689 8.321 1.00 95.75 180 GLY A O 1
ATOM 1387 N N . GLN A 1 181 ? 7.997 -8.905 8.271 1.00 93.31 181 GLN A N 1
ATOM 1388 C CA . GLN A 1 181 ? 7.358 -10.184 7.974 1.00 93.31 181 GLN A CA 1
ATOM 1389 C C . GLN A 1 181 ? 6.047 -9.962 7.222 1.00 93.31 181 GLN A C 1
ATOM 1391 O O . GLN A 1 181 ? 5.486 -8.866 7.255 1.00 93.31 181 GLN A O 1
ATOM 1396 N N . ASP A 1 182 ? 5.560 -11.007 6.560 1.00 95.44 182 ASP A N 1
ATOM 1397 C CA . ASP A 1 182 ? 4.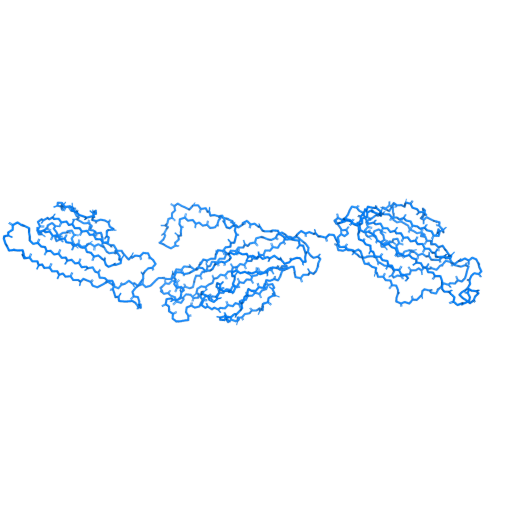252 -10.982 5.909 1.00 95.44 182 ASP A CA 1
ATOM 1398 C C . ASP A 1 182 ? 3.126 -10.704 6.921 1.00 95.44 182 ASP A C 1
ATOM 1400 O O . ASP A 1 182 ? 3.255 -11.049 8.098 1.00 95.44 182 ASP A O 1
ATOM 1404 N N . ASP A 1 183 ? 2.035 -10.096 6.452 1.00 96.44 183 ASP A N 1
ATOM 1405 C CA . ASP A 1 183 ? 0.888 -9.686 7.278 1.00 96.44 183 ASP A CA 1
ATOM 1406 C C . ASP A 1 183 ? 1.305 -8.779 8.454 1.00 96.44 183 ASP A C 1
ATOM 1408 O O . ASP A 1 183 ? 1.005 -9.028 9.623 1.00 96.44 183 ASP A O 1
ATOM 1412 N N . SER A 1 184 ? 2.060 -7.718 8.147 1.00 97.44 184 SER A N 1
ATOM 1413 C CA . SER A 1 184 ? 2.504 -6.716 9.125 1.00 97.44 184 SER A CA 1
ATOM 1414 C C . SER A 1 184 ? 2.555 -5.307 8.522 1.00 97.44 184 SER A C 1
ATOM 1416 O O . SER A 1 184 ? 2.398 -5.137 7.315 1.00 97.44 184 SER A O 1
ATOM 1418 N N . GLY A 1 185 ? 2.755 -4.274 9.347 1.00 97.81 185 GLY A N 1
ATOM 1419 C CA . GLY A 1 185 ? 2.867 -2.883 8.875 1.00 97.81 185 GLY A CA 1
ATOM 1420 C C . GLY A 1 185 ? 4.199 -2.551 8.187 1.00 97.81 185 GLY A C 1
ATOM 1421 O O . GLY A 1 185 ? 4.381 -1.435 7.700 1.00 97.81 185 GLY A O 1
ATOM 1422 N N . TYR A 1 186 ? 5.151 -3.491 8.148 1.00 98.31 186 TYR A N 1
ATOM 1423 C CA . TYR A 1 186 ? 6.466 -3.284 7.543 1.00 98.31 186 TYR A CA 1
ATOM 1424 C C . TYR A 1 186 ? 7.003 -4.562 6.897 1.00 98.31 186 TYR A C 1
ATOM 1426 O O . TYR A 1 186 ? 7.261 -5.557 7.575 1.00 98.31 186 TYR A O 1
ATOM 1434 N N . LEU A 1 187 ? 7.220 -4.517 5.586 1.00 98.25 187 LEU A N 1
ATOM 1435 C CA . LEU A 1 187 ? 7.795 -5.606 4.807 1.00 98.25 187 LEU A CA 1
ATOM 1436 C C . LEU A 1 187 ? 9.010 -5.077 4.055 1.00 98.25 187 LEU A C 1
ATOM 1438 O O . LEU A 1 187 ? 8.904 -4.075 3.355 1.00 98.25 187 LEU A O 1
ATOM 1442 N N . ARG A 1 188 ? 10.143 -5.778 4.129 1.00 98.25 188 ARG A N 1
ATOM 1443 C CA . ARG A 1 188 ? 11.291 -5.531 3.257 1.00 98.25 188 ARG A CA 1
ATOM 1444 C C . ARG A 1 188 ? 11.840 -6.845 2.733 1.00 98.25 188 ARG A C 1
ATOM 1446 O O . ARG A 1 188 ? 12.298 -7.697 3.498 1.00 98.25 188 ARG A O 1
ATOM 1453 N N . PHE A 1 189 ? 11.812 -7.002 1.421 1.00 97.88 189 PHE A N 1
ATOM 1454 C CA . PHE A 1 189 ? 12.209 -8.228 0.743 1.00 97.88 189 PHE A CA 1
ATOM 1455 C C . PHE A 1 189 ? 12.847 -7.912 -0.606 1.00 97.88 189 PHE A C 1
ATOM 1457 O O . PHE A 1 189 ? 12.735 -6.808 -1.121 1.00 97.88 189 PHE A O 1
ATOM 1464 N N . GLN A 1 190 ? 13.550 -8.885 -1.163 1.00 96.31 190 GLN A N 1
ATOM 1465 C CA . GLN A 1 190 ? 14.293 -8.754 -2.409 1.00 96.31 190 GLN A CA 1
ATOM 1466 C C . GLN A 1 190 ? 14.017 -9.960 -3.308 1.00 96.31 190 GLN A C 1
ATOM 1468 O O . GLN A 1 190 ? 13.745 -11.056 -2.816 1.00 96.31 190 GLN A O 1
ATOM 1473 N N . GLY A 1 191 ? 14.087 -9.788 -4.624 1.00 95.38 191 GLY A N 1
ATOM 1474 C CA . GLY A 1 191 ? 13.973 -10.904 -5.560 1.00 95.38 191 GLY A CA 1
ATOM 1475 C C . GLY A 1 191 ? 13.981 -10.473 -7.019 1.00 95.38 191 GLY A C 1
ATOM 1476 O O . GLY A 1 191 ? 14.073 -9.290 -7.335 1.00 95.38 191 GLY A O 1
ATOM 1477 N N . ALA A 1 192 ? 13.868 -11.450 -7.919 1.00 94.19 192 ALA A N 1
ATOM 1478 C CA . ALA A 1 192 ? 13.698 -11.176 -9.344 1.00 94.19 192 ALA A CA 1
ATOM 1479 C C . ALA A 1 192 ? 12.348 -10.491 -9.593 1.00 94.19 192 ALA A C 1
ATOM 1481 O O . ALA A 1 192 ? 11.352 -10.825 -8.940 1.00 94.19 192 ALA A O 1
ATOM 1482 N N . ARG A 1 193 ? 12.284 -9.589 -10.577 1.00 94.19 193 ARG A N 1
ATOM 1483 C CA . ARG A 1 193 ? 11.078 -8.808 -10.898 1.00 94.19 193 ARG A CA 1
ATOM 1484 C C . ARG A 1 193 ? 9.837 -9.686 -11.072 1.00 94.19 193 ARG A C 1
ATOM 1486 O O . ARG A 1 193 ? 8.788 -9.370 -10.514 1.00 94.19 193 ARG A O 1
ATOM 1493 N N . ALA A 1 194 ? 9.943 -10.828 -11.755 1.00 93.81 194 ALA A N 1
ATOM 1494 C CA . ALA A 1 194 ? 8.828 -11.771 -11.883 1.00 93.81 194 ALA A CA 1
ATOM 1495 C C . ALA A 1 194 ? 8.308 -12.325 -10.533 1.00 93.81 194 ALA A C 1
ATOM 1497 O O . ALA A 1 194 ? 7.095 -12.471 -10.347 1.00 93.81 194 ALA A O 1
ATOM 1498 N N . ALA A 1 195 ? 9.200 -12.626 -9.582 1.00 95.25 195 ALA A N 1
ATOM 1499 C CA . ALA A 1 195 ? 8.823 -13.102 -8.249 1.00 95.25 195 ALA A CA 1
ATOM 1500 C C . ALA A 1 195 ? 8.190 -11.979 -7.414 1.00 95.25 195 ALA A C 1
ATOM 1502 O O . ALA A 1 195 ? 7.151 -12.194 -6.789 1.00 95.25 195 ALA A O 1
ATOM 1503 N N . LEU A 1 196 ? 8.757 -10.770 -7.482 1.00 96.62 196 LEU A N 1
ATOM 1504 C CA . LEU A 1 196 ? 8.238 -9.581 -6.805 1.00 96.62 196 LEU A CA 1
ATOM 1505 C C . LEU A 1 196 ? 6.845 -9.197 -7.310 1.00 96.62 196 LEU A C 1
ATOM 1507 O O . LEU A 1 196 ? 5.927 -9.071 -6.507 1.00 96.62 196 LEU A O 1
ATOM 1511 N N . ASN A 1 197 ? 6.641 -9.126 -8.630 1.00 96.12 197 ASN A N 1
ATOM 1512 C CA . ASN A 1 197 ? 5.314 -8.939 -9.230 1.00 96.12 197 ASN A CA 1
ATOM 1513 C C . ASN A 1 197 ? 4.351 -10.054 -8.830 1.00 96.12 197 ASN A C 1
ATOM 1515 O O . ASN A 1 197 ? 3.168 -9.829 -8.590 1.00 96.12 197 ASN A O 1
ATOM 1519 N N . GLY A 1 198 ? 4.867 -11.274 -8.699 1.00 95.50 198 GLY A N 1
ATOM 1520 C CA . GLY A 1 198 ? 4.120 -12.374 -8.129 1.00 95.50 198 GLY A CA 1
ATOM 1521 C C . GLY A 1 198 ? 3.628 -12.121 -6.709 1.00 95.50 198 GLY A C 1
ATOM 1522 O O . GLY A 1 198 ? 2.515 -12.543 -6.408 1.00 95.50 198 GLY A O 1
ATOM 1523 N N . ALA A 1 199 ? 4.436 -11.470 -5.879 1.00 96.31 199 ALA A N 1
ATOM 1524 C CA . ALA A 1 199 ? 4.135 -11.178 -4.487 1.00 96.31 199 ALA A CA 1
ATOM 1525 C C . ALA A 1 199 ? 3.179 -9.992 -4.310 1.00 96.31 199 ALA A C 1
ATOM 1527 O O . ALA A 1 199 ? 2.271 -10.069 -3.482 1.00 96.31 199 ALA A O 1
ATOM 1528 N N . VAL A 1 200 ? 3.348 -8.926 -5.102 1.00 96.31 200 VAL A N 1
ATOM 1529 C CA . VAL A 1 200 ? 2.612 -7.662 -4.916 1.00 96.31 200 VAL A CA 1
ATOM 1530 C C . VAL A 1 200 ? 1.315 -7.553 -5.720 1.00 96.31 200 VAL A C 1
ATOM 1532 O O . VAL A 1 200 ? 0.473 -6.728 -5.398 1.00 96.31 200 VAL A O 1
ATOM 1535 N N . ARG A 1 201 ? 1.080 -8.391 -6.737 1.00 91.88 201 ARG A N 1
ATOM 1536 C CA . ARG A 1 201 ? -0.078 -8.237 -7.646 1.00 91.88 201 ARG A CA 1
ATOM 1537 C C . ARG A 1 201 ? -1.455 -8.195 -6.957 1.00 91.88 201 ARG A C 1
ATOM 1539 O O . ARG A 1 201 ? -2.384 -7.618 -7.520 1.00 91.88 201 ARG A O 1
ATOM 1546 N N . LEU A 1 202 ? -1.596 -8.846 -5.800 1.00 89.62 202 LEU A N 1
ATOM 1547 C CA . LEU A 1 202 ? -2.832 -8.920 -5.006 1.00 89.62 202 LEU A CA 1
ATOM 1548 C C . LEU A 1 202 ? -2.521 -8.700 -3.518 1.00 89.62 202 LEU A C 1
ATOM 1550 O O . LEU A 1 202 ? -2.761 -9.586 -2.693 1.00 89.62 202 LEU A O 1
ATOM 1554 N N . LEU A 1 203 ? -1.929 -7.552 -3.179 1.00 96.12 203 LEU A N 1
ATOM 1555 C CA . LEU A 1 203 ? -1.719 -7.196 -1.774 1.00 96.12 203 LEU A CA 1
ATOM 1556 C C . LEU A 1 203 ? -3.063 -7.145 -1.046 1.00 96.12 203 LEU A C 1
ATOM 1558 O O . LEU A 1 203 ? -4.059 -6.665 -1.586 1.00 96.12 203 LEU A O 1
ATOM 1562 N N . THR A 1 204 ? -3.091 -7.632 0.189 1.00 98.00 204 THR A N 1
ATOM 1563 C CA . THR A 1 204 ? -4.244 -7.457 1.077 1.00 98.00 204 THR A CA 1
ATOM 1564 C C . THR A 1 204 ? -3.849 -6.543 2.222 1.00 98.00 204 THR A C 1
ATOM 1566 O O . THR A 1 204 ? -2.866 -6.810 2.907 1.00 98.00 204 THR A O 1
ATOM 1569 N N . TYR A 1 205 ? -4.609 -5.478 2.420 1.00 98.44 205 TYR A N 1
ATOM 1570 C CA . TYR A 1 205 ? -4.517 -4.586 3.563 1.00 98.44 205 TYR A CA 1
ATOM 1571 C C . TYR A 1 205 ? -5.590 -4.955 4.592 1.00 98.44 205 TYR A C 1
ATOM 1573 O O . TYR A 1 205 ? -6.717 -5.273 4.217 1.00 98.44 205 TYR A O 1
ATOM 1581 N N . ASN A 1 206 ? -5.240 -4.904 5.874 1.00 97.50 206 ASN A N 1
ATOM 1582 C CA . ASN A 1 206 ? -6.173 -4.965 7.000 1.00 97.50 206 ASN A CA 1
ATOM 1583 C C . ASN A 1 206 ? -5.766 -3.930 8.048 1.00 97.50 206 ASN A C 1
ATOM 1585 O O . ASN A 1 206 ? -4.585 -3.594 8.153 1.00 97.50 206 ASN A O 1
ATOM 1589 N N . THR A 1 207 ? -6.706 -3.504 8.881 1.00 96.88 207 THR A N 1
ATOM 1590 C CA . THR A 1 207 ? -6.418 -2.713 10.081 1.00 96.88 207 THR A CA 1
ATOM 1591 C C . THR A 1 207 ? -5.505 -3.495 11.037 1.00 96.88 207 THR A C 1
ATOM 1593 O O . THR A 1 207 ? -5.575 -4.727 11.154 1.00 96.88 207 THR A O 1
ATOM 1596 N N . ALA A 1 208 ? -4.565 -2.803 11.692 1.00 93.81 208 ALA A N 1
ATOM 1597 C CA . ALA A 1 208 ? -3.653 -3.453 12.632 1.00 93.81 208 ALA A CA 1
ATOM 1598 C C . ALA A 1 208 ? -4.326 -3.751 13.976 1.00 93.81 208 ALA A C 1
ATOM 1600 O O . ALA A 1 208 ? -4.089 -4.821 14.544 1.00 93.81 208 ALA A O 1
ATOM 1601 N N . ALA A 1 209 ? -5.144 -2.816 14.457 1.00 93.12 209 ALA A N 1
ATOM 1602 C CA . ALA A 1 209 ? -5.994 -2.976 15.627 1.00 93.12 209 ALA A CA 1
ATOM 1603 C C . ALA A 1 209 ? -7.438 -3.272 15.176 1.00 93.12 209 ALA A C 1
ATOM 1605 O O . ALA A 1 209 ? -7.854 -2.686 14.175 1.00 93.12 209 ALA A O 1
ATOM 1606 N N . PRO A 1 210 ? -8.162 -4.161 15.881 1.00 90.81 210 PRO A N 1
ATOM 1607 C CA . PRO A 1 210 ? -9.611 -4.296 15.721 1.00 90.81 210 PRO A CA 1
ATOM 1608 C C . PRO A 1 210 ? -10.312 -2.963 15.980 1.00 90.81 210 PRO A C 1
ATOM 1610 O O . PRO A 1 210 ? -9.782 -2.162 16.762 1.00 90.81 210 PRO A O 1
ATOM 1613 N N . ASP A 1 211 ? -11.462 -2.753 15.343 1.00 90.50 211 ASP A N 1
ATOM 1614 C CA . ASP A 1 211 ? -12.340 -1.594 15.562 1.00 90.50 211 ASP A CA 1
ATOM 1615 C C . ASP A 1 211 ? -11.615 -0.237 15.345 1.00 90.50 211 ASP A C 1
ATOM 1617 O O . ASP A 1 211 ? -11.911 0.792 15.963 1.00 90.50 211 ASP A O 1
ATOM 1621 N N . TRP A 1 212 ? -10.544 -0.241 14.537 1.00 93.06 212 TRP A N 1
ATOM 1622 C CA . TRP A 1 212 ? -9.817 0.972 14.180 1.00 93.06 212 TRP A CA 1
ATOM 1623 C C . TRP A 1 212 ? -10.281 1.502 12.827 1.00 93.06 212 TRP A C 1
ATOM 1625 O O . TRP A 1 212 ? -10.045 0.876 11.794 1.00 93.06 212 TRP A O 1
ATOM 1635 N N . PHE A 1 213 ? -10.771 2.740 12.829 1.00 93.12 213 PHE A N 1
ATOM 1636 C CA . PHE A 1 213 ? -11.119 3.498 11.633 1.00 93.12 213 PHE A CA 1
ATOM 1637 C C . PHE A 1 213 ? -10.327 4.812 11.509 1.00 93.12 213 PHE A C 1
ATOM 1639 O O . PHE A 1 213 ? -9.752 5.342 12.468 1.00 93.12 213 PHE A O 1
ATOM 1646 N N . GLY A 1 214 ? -10.321 5.374 10.299 1.00 94.62 214 GLY A N 1
ATOM 1647 C CA . GLY A 1 214 ? -9.654 6.627 9.953 1.00 94.62 214 GLY A CA 1
ATOM 1648 C C . GLY A 1 214 ? -8.705 6.507 8.761 1.00 94.62 214 GLY A C 1
ATOM 1649 O O . GLY A 1 214 ? -8.715 5.538 8.008 1.00 94.62 214 GLY A O 1
ATOM 1650 N N . GLU A 1 215 ? -7.865 7.525 8.580 1.00 97.69 215 GLU A N 1
ATOM 1651 C CA . GLU A 1 215 ? -6.928 7.596 7.455 1.00 97.69 215 GLU A CA 1
ATOM 1652 C C . GLU A 1 215 ? -5.645 6.793 7.730 1.00 97.69 215 GLU A C 1
ATOM 1654 O O . GLU A 1 215 ? -4.998 6.935 8.779 1.00 97.69 215 GLU A O 1
ATOM 1659 N N . ASP A 1 216 ? -5.243 5.993 6.751 1.00 98.44 216 ASP A N 1
ATOM 1660 C CA . ASP A 1 216 ? -3.981 5.264 6.687 1.00 98.44 216 ASP A CA 1
ATOM 1661 C C . ASP A 1 216 ? -3.420 5.312 5.258 1.00 98.44 216 ASP A C 1
ATOM 1663 O O . ASP A 1 216 ? -4.012 5.875 4.337 1.00 98.44 216 ASP A O 1
ATOM 1667 N N . GLU A 1 217 ? -2.249 4.727 5.049 1.00 98.06 217 GLU A N 1
ATOM 1668 C CA . GLU A 1 217 ? -1.643 4.644 3.727 1.00 98.06 217 GLU A CA 1
ATOM 1669 C C . GLU A 1 217 ? -0.817 3.371 3.562 1.00 98.06 217 GLU A C 1
ATOM 1671 O O . GLU A 1 217 ? -0.288 2.812 4.524 1.00 98.06 217 GLU A O 1
ATOM 1676 N N . VAL A 1 218 ? -0.674 2.926 2.314 1.00 98.56 218 VAL A N 1
ATOM 1677 C CA . VAL A 1 218 ? 0.289 1.895 1.923 1.00 98.56 218 VAL A CA 1
ATOM 1678 C C . VAL A 1 218 ? 1.312 2.527 0.994 1.00 98.56 218 VAL A C 1
ATOM 1680 O O . VAL A 1 218 ? 1.000 2.889 -0.140 1.00 98.56 218 VAL A O 1
ATOM 1683 N N . THR A 1 219 ? 2.546 2.648 1.475 1.00 98.56 219 THR A N 1
ATOM 1684 C CA . THR A 1 219 ? 3.677 3.128 0.676 1.00 98.56 219 THR A CA 1
ATOM 1685 C C . THR A 1 219 ? 4.484 1.944 0.173 1.00 98.56 219 THR A C 1
ATOM 1687 O O . THR A 1 219 ? 4.879 1.086 0.962 1.00 98.56 219 THR A O 1
ATOM 1690 N N . VAL A 1 220 ? 4.740 1.908 -1.133 1.00 98.56 220 VAL A N 1
ATOM 1691 C CA . VAL A 1 220 ? 5.574 0.906 -1.799 1.00 98.56 220 VAL A CA 1
ATOM 1692 C C . VAL A 1 220 ? 6.782 1.613 -2.391 1.00 98.56 220 VAL A C 1
ATOM 1694 O O . VAL A 1 220 ? 6.633 2.510 -3.219 1.00 98.56 220 VAL A O 1
ATOM 1697 N N . THR A 1 221 ? 7.971 1.186 -1.986 1.00 98.44 221 THR A N 1
ATOM 1698 C CA . THR A 1 221 ? 9.239 1.707 -2.497 1.00 98.44 221 THR A CA 1
ATOM 1699 C C . THR A 1 221 ? 10.061 0.569 -3.074 1.00 98.44 221 THR A C 1
ATOM 1701 O O . THR A 1 221 ? 10.124 -0.513 -2.487 1.00 98.44 221 THR A O 1
ATOM 1704 N N . VAL A 1 222 ? 10.685 0.805 -4.223 1.00 98.00 222 VAL A N 1
ATOM 1705 C CA . VAL A 1 222 ? 11.525 -0.173 -4.915 1.00 98.00 222 VAL A CA 1
ATOM 1706 C C . VAL A 1 222 ? 12.882 0.439 -5.220 1.00 98.00 222 VAL A C 1
ATOM 1708 O O . VAL A 1 222 ? 12.951 1.588 -5.647 1.00 98.00 222 VAL A O 1
ATOM 1711 N N . TRP A 1 223 ? 13.942 -0.338 -5.010 1.00 96.19 223 TRP A N 1
ATOM 1712 C CA . TRP A 1 223 ? 15.324 -0.004 -5.350 1.00 96.19 223 TRP A CA 1
ATOM 1713 C C . TRP A 1 223 ? 15.894 -1.057 -6.295 1.00 96.19 223 TRP A C 1
ATOM 1715 O O . TRP A 1 223 ? 15.650 -2.250 -6.100 1.00 96.19 223 TRP A O 1
ATOM 1725 N N . ASP A 1 224 ? 16.686 -0.618 -7.268 1.00 93.38 224 ASP A N 1
ATOM 1726 C CA . ASP A 1 224 ? 17.414 -1.487 -8.208 1.00 93.38 224 ASP A CA 1
ATOM 1727 C C . ASP A 1 224 ? 18.783 -1.958 -7.682 1.00 93.38 224 ASP A C 1
ATOM 1729 O O . ASP A 1 224 ? 19.437 -2.803 -8.293 1.00 93.38 224 ASP A O 1
ATOM 1733 N N . GLU A 1 225 ? 19.222 -1.403 -6.544 1.00 90.06 225 GLU A N 1
ATOM 1734 C CA . GLU A 1 225 ? 20.542 -1.617 -5.928 1.00 90.06 225 GLU A CA 1
ATOM 1735 C C . GLU A 1 225 ? 21.736 -1.292 -6.862 1.00 90.06 225 GLU A C 1
ATOM 1737 O O . GLU A 1 225 ? 22.892 -1.550 -6.522 1.00 90.06 225 GLU A O 1
ATOM 1742 N N . GLY A 1 226 ? 21.482 -0.648 -8.006 1.00 83.81 226 GLY A N 1
ATOM 1743 C CA . GLY A 1 226 ? 22.478 -0.213 -8.982 1.00 83.81 226 GLY A CA 1
ATOM 1744 C C . GLY A 1 226 ? 23.176 -1.355 -9.715 1.00 83.81 226 GLY A C 1
ATOM 1745 O O . GLY A 1 226 ? 24.341 -1.198 -10.089 1.00 83.81 226 GLY A O 1
ATOM 1746 N N . HIS A 1 227 ? 22.515 -2.508 -9.860 1.00 73.88 227 HIS A N 1
ATOM 1747 C CA . HIS A 1 227 ? 23.130 -3.716 -10.414 1.00 73.88 227 HIS A CA 1
ATOM 1748 C C . HIS A 1 227 ? 23.464 -3.631 -11.917 1.00 73.88 227 HIS A C 1
ATOM 1750 O O . HIS A 1 227 ? 24.305 -4.394 -12.395 1.00 73.88 227 HIS A O 1
ATOM 1756 N N . THR A 1 228 ? 22.924 -2.656 -12.649 1.00 75.12 228 THR A N 1
ATOM 1757 C CA . THR A 1 228 ? 23.111 -2.511 -14.099 1.00 75.12 228 THR A CA 1
ATOM 1758 C C . THR A 1 228 ? 23.769 -1.196 -14.493 1.00 75.12 228 THR A C 1
ATOM 1760 O O . THR A 1 228 ? 23.534 -0.125 -13.941 1.00 75.12 228 THR A O 1
ATOM 1763 N N . GLY A 1 229 ? 24.631 -1.273 -15.510 1.00 75.62 229 GLY A N 1
ATOM 1764 C CA . GLY A 1 229 ? 25.188 -0.095 -16.168 1.00 75.62 229 GLY A CA 1
ATOM 1765 C C . GLY A 1 229 ? 25.946 0.883 -15.263 1.00 75.62 229 GLY A C 1
ATOM 1766 O O . GLY A 1 229 ? 26.461 0.563 -14.195 1.00 75.62 229 GLY A O 1
ATOM 1767 N N . THR A 1 230 ? 26.094 2.114 -15.750 1.00 78.38 230 THR A N 1
ATOM 1768 C CA . THR A 1 230 ? 26.600 3.236 -14.948 1.00 78.38 230 THR A CA 1
ATOM 1769 C C . THR A 1 230 ? 25.435 4.038 -14.385 1.00 78.38 230 THR A C 1
ATOM 1771 O O . THR A 1 230 ? 24.514 4.347 -15.136 1.00 78.38 230 THR A O 1
ATOM 1774 N N . GLY A 1 231 ? 25.513 4.471 -13.126 1.00 78.44 231 GLY A N 1
ATOM 1775 C CA . GLY A 1 231 ? 24.485 5.330 -12.522 1.00 78.44 231 GLY A CA 1
ATOM 1776 C C . GLY A 1 231 ? 24.382 5.200 -11.006 1.00 78.44 231 GLY A C 1
ATOM 1777 O O . GLY A 1 231 ? 24.023 6.170 -10.345 1.00 78.44 231 GLY A O 1
ATOM 1778 N N . GLY A 1 232 ? 24.799 4.052 -10.457 1.00 88.06 232 GLY A N 1
ATOM 1779 C CA . GLY A 1 232 ? 24.577 3.729 -9.046 1.00 88.06 232 GLY A CA 1
ATOM 1780 C C . GLY A 1 232 ? 23.098 3.433 -8.767 1.00 88.06 232 GLY A C 1
ATOM 1781 O O . GLY A 1 232 ? 22.297 3.503 -9.694 1.00 88.06 232 GLY A O 1
ATOM 1782 N N . PRO A 1 233 ? 22.734 3.107 -7.517 1.00 90.75 233 PRO A N 1
ATOM 1783 C CA . PRO A 1 233 ? 21.377 2.696 -7.175 1.00 90.75 233 PRO A CA 1
ATOM 1784 C C . PRO A 1 233 ? 20.355 3.817 -7.373 1.00 90.75 233 PRO A C 1
ATOM 1786 O O . PRO A 1 233 ? 20.580 4.953 -6.942 1.00 90.75 233 PRO A O 1
ATOM 1789 N N . LEU A 1 234 ? 19.216 3.477 -7.970 1.00 93.62 234 LEU A N 1
ATOM 1790 C CA . LEU A 1 234 ? 18.043 4.328 -8.136 1.00 93.62 234 LEU A CA 1
ATOM 1791 C C . LEU A 1 234 ? 16.825 3.695 -7.449 1.00 93.62 234 LEU A C 1
ATOM 1793 O O . LEU A 1 234 ? 16.852 2.560 -6.963 1.00 93.62 234 LEU A O 1
ATOM 1797 N N . SER A 1 235 ? 15.751 4.476 -7.335 1.00 94.81 235 SER A N 1
ATOM 1798 C CA . SER A 1 235 ? 14.537 4.054 -6.642 1.00 94.81 235 SER A CA 1
ATOM 1799 C C . SER A 1 235 ? 13.299 4.805 -7.100 1.00 94.81 235 SER A C 1
ATOM 1801 O O . SER A 1 235 ? 13.401 5.973 -7.473 1.00 94.81 235 SER A O 1
ATOM 1803 N N . ASP A 1 236 ? 12.136 4.186 -6.919 1.00 95.44 236 ASP A N 1
ATOM 1804 C CA . ASP A 1 236 ? 10.827 4.833 -7.033 1.00 95.44 236 ASP A CA 1
ATOM 1805 C C . ASP A 1 236 ? 9.955 4.497 -5.822 1.00 95.44 236 ASP A C 1
ATOM 1807 O O . ASP A 1 236 ? 10.070 3.421 -5.230 1.00 95.44 236 ASP A O 1
ATOM 1811 N N . SER A 1 237 ? 9.100 5.442 -5.435 1.00 96.69 237 SER A N 1
ATOM 1812 C CA . SER A 1 237 ? 8.236 5.343 -4.263 1.00 96.69 237 SER A CA 1
ATOM 1813 C C . SER A 1 237 ? 6.864 5.914 -4.569 1.00 96.69 237 SER A C 1
ATOM 1815 O O . SER A 1 237 ? 6.738 7.026 -5.081 1.00 96.69 237 SER A O 1
ATOM 1817 N N . GLN A 1 238 ? 5.830 5.144 -4.247 1.00 97.44 238 GLN A N 1
ATOM 1818 C CA . GLN A 1 238 ? 4.443 5.510 -4.488 1.00 97.44 238 GLN A CA 1
ATOM 1819 C C . GLN A 1 238 ? 3.603 5.192 -3.254 1.00 97.44 238 GLN A C 1
ATOM 1821 O O . GLN A 1 238 ? 3.794 4.160 -2.609 1.00 97.44 238 GLN A O 1
ATOM 1826 N N . THR A 1 239 ? 2.639 6.060 -2.956 1.00 98.06 239 THR A N 1
ATOM 1827 C CA . THR A 1 239 ? 1.784 5.952 -1.769 1.00 98.06 239 THR A CA 1
ATOM 1828 C C . THR A 1 239 ? 0.322 5.867 -2.180 1.00 98.06 239 THR A C 1
ATOM 1830 O O . THR A 1 239 ? -0.166 6.721 -2.919 1.00 98.06 239 THR A O 1
ATOM 1833 N N . LEU A 1 240 ? -0.378 4.840 -1.697 1.00 98.38 240 LEU A N 1
ATOM 1834 C CA . LEU A 1 240 ? -1.822 4.672 -1.829 1.00 98.38 240 LEU A CA 1
ATOM 1835 C C . LEU A 1 240 ? -2.509 5.114 -0.527 1.00 98.38 240 LEU A C 1
ATOM 1837 O O . LEU A 1 240 ? -2.352 4.423 0.481 1.00 98.38 240 LEU A O 1
ATOM 1841 N N . PRO A 1 241 ? -3.296 6.204 -0.538 1.00 98.44 241 PRO A N 1
ATOM 1842 C CA . PRO A 1 241 ? -4.139 6.566 0.598 1.00 98.44 241 PRO A CA 1
ATOM 1843 C C . PRO A 1 241 ? -5.248 5.529 0.817 1.00 98.44 241 PRO A C 1
ATOM 1845 O O . PRO A 1 241 ? -5.861 5.063 -0.150 1.00 98.44 241 PRO A O 1
ATOM 1848 N N . ILE A 1 242 ? -5.528 5.193 2.072 1.00 98.50 242 ILE A N 1
ATOM 1849 C CA . ILE A 1 242 ? -6.602 4.285 2.475 1.00 98.50 242 ILE A CA 1
ATOM 1850 C C . ILE A 1 242 ? -7.452 4.974 3.539 1.00 98.50 242 ILE A C 1
ATOM 1852 O O . ILE A 1 242 ? -6.964 5.298 4.615 1.00 98.50 242 ILE A O 1
ATOM 1856 N N . ASN A 1 243 ? -8.736 5.150 3.248 1.00 98.06 243 ASN A N 1
ATOM 1857 C CA . ASN A 1 243 ? -9.710 5.628 4.217 1.00 98.06 243 ASN A CA 1
ATOM 1858 C C . ASN A 1 243 ? -10.479 4.435 4.796 1.00 98.06 243 ASN A C 1
ATOM 1860 O O . ASN A 1 243 ? -11.264 3.801 4.086 1.00 98.06 243 ASN A O 1
ATOM 1864 N N . VAL A 1 244 ? -10.249 4.134 6.070 1.00 97.81 244 VAL A N 1
ATOM 1865 C CA . VAL A 1 244 ? -10.986 3.099 6.794 1.00 97.81 244 VAL A CA 1
ATOM 1866 C C . VAL A 1 244 ? -12.244 3.717 7.396 1.00 97.81 244 VAL A C 1
ATOM 1868 O O . VAL A 1 244 ? -12.160 4.643 8.203 1.00 97.81 244 VAL A O 1
ATOM 1871 N N . THR A 1 245 ? -13.413 3.242 6.979 1.00 94.31 245 THR A N 1
ATOM 1872 C CA . THR A 1 245 ? -14.707 3.731 7.458 1.00 94.31 245 THR A CA 1
ATOM 1873 C C . THR A 1 245 ? -15.183 2.918 8.649 1.00 94.31 245 THR A C 1
ATOM 1875 O O . THR A 1 245 ? -15.145 1.692 8.600 1.00 94.31 245 THR A O 1
ATOM 1878 N N . ALA A 1 246 ? -15.675 3.610 9.671 1.00 89.88 246 ALA A N 1
ATOM 1879 C CA . ALA A 1 246 ? -16.227 2.976 10.858 1.00 89.88 246 ALA A CA 1
ATOM 1880 C C . ALA A 1 246 ? -17.469 2.128 10.547 1.00 89.88 246 ALA A C 1
ATOM 1882 O O . ALA A 1 246 ? -18.274 2.487 9.676 1.00 89.88 246 ALA A O 1
ATOM 1883 N N . VAL A 1 247 ? -17.632 1.049 11.300 1.00 88.50 247 VAL A N 1
ATOM 1884 C CA . VAL A 1 247 ? -18.762 0.131 11.317 1.00 88.50 247 VAL A CA 1
ATOM 1885 C C . VAL A 1 247 ? -19.218 0.006 12.761 1.00 88.50 247 VAL A C 1
ATOM 1887 O O . VAL A 1 247 ? -18.483 -0.452 13.610 1.00 88.50 247 VAL A O 1
ATOM 1890 N N . ASN A 1 248 ? -20.478 0.339 13.024 1.00 85.75 248 ASN A N 1
ATOM 1891 C CA . ASN A 1 248 ? -21.006 0.364 14.385 1.00 85.75 248 ASN A CA 1
ATOM 1892 C C . ASN A 1 248 ? -20.881 -0.992 15.115 1.00 85.75 248 ASN A C 1
ATOM 1894 O O . ASN A 1 248 ? -21.547 -1.957 14.723 1.00 85.75 248 ASN A O 1
ATOM 1898 N N . ASP A 1 249 ? -20.152 -1.022 16.224 1.00 86.00 249 ASP A N 1
ATOM 1899 C CA . ASP A 1 249 ? -19.850 -2.136 17.113 1.00 86.00 249 ASP A CA 1
ATOM 1900 C C . ASP A 1 249 ? -20.670 -2.146 18.402 1.00 86.00 249 ASP A C 1
ATOM 1902 O O . ASP A 1 249 ? -21.079 -1.103 18.896 1.00 86.00 249 ASP A O 1
ATOM 1906 N N . PRO A 1 250 ? -20.949 -3.340 18.972 1.00 84.62 250 PRO A N 1
ATOM 1907 C CA . PRO A 1 250 ? -21.757 -3.428 20.174 1.00 84.62 250 PRO A CA 1
ATOM 1908 C C . PRO A 1 250 ? -21.052 -2.819 21.390 1.00 84.62 250 PRO A C 1
ATOM 1910 O O . PRO A 1 250 ? -19.850 -3.040 21.588 1.00 84.62 250 PRO A O 1
ATOM 1913 N N . PRO A 1 251 ? -21.821 -2.229 22.320 1.00 90.69 251 PRO A N 1
ATOM 1914 C CA . PRO A 1 251 ? -21.286 -1.896 23.624 1.00 90.69 251 PRO A CA 1
ATOM 1915 C C . PRO A 1 251 ? -20.864 -3.172 24.361 1.00 90.69 251 PRO A C 1
ATOM 1917 O O . PRO A 1 251 ? -21.390 -4.259 24.135 1.00 90.69 251 PRO A O 1
ATOM 1920 N N . ALA A 1 252 ? -19.951 -3.043 25.315 1.00 91.62 252 ALA A N 1
ATOM 1921 C CA . ALA A 1 252 ? -19.480 -4.118 26.177 1.00 91.62 252 ALA A CA 1
ATOM 1922 C C . ALA A 1 252 ? -19.553 -3.706 27.651 1.00 91.62 252 ALA A C 1
ATOM 1924 O O . ALA A 1 252 ? -19.234 -2.574 28.020 1.00 91.62 252 ALA A O 1
ATOM 1925 N N . TRP A 1 253 ? -19.948 -4.651 28.508 1.00 92.06 253 TRP A N 1
ATOM 1926 C CA . TRP A 1 253 ? -19.999 -4.465 29.958 1.00 92.06 253 TRP A CA 1
ATOM 1927 C C . TRP A 1 253 ? -18.733 -4.982 30.640 1.00 92.06 253 TRP A C 1
ATOM 1929 O O . TRP A 1 253 ? -18.280 -6.098 30.399 1.00 92.06 253 TRP A O 1
ATOM 1939 N N . SER A 1 254 ? -18.230 -4.202 31.590 1.00 93.50 254 SER A N 1
ATOM 1940 C CA . SER A 1 254 ? -17.363 -4.661 32.670 1.00 93.50 254 SER A CA 1
ATOM 1941 C C . SER A 1 254 ? -18.173 -4.626 33.961 1.00 93.50 254 SER A C 1
ATOM 1943 O O . SER A 1 254 ? -18.692 -3.574 34.334 1.00 93.50 254 SER A O 1
ATOM 1945 N N . ALA A 1 255 ? -18.276 -5.767 34.639 1.00 88.88 255 ALA A N 1
ATOM 1946 C CA . ALA A 1 255 ? -19.035 -5.923 35.875 1.00 88.88 255 ALA A CA 1
ATOM 1947 C C . ALA A 1 255 ? -18.195 -6.616 36.963 1.00 88.88 255 ALA A C 1
ATOM 1949 O O . ALA A 1 255 ? -17.194 -7.271 36.649 1.00 88.88 255 ALA A O 1
ATOM 1950 N N . PRO A 1 256 ? -18.571 -6.487 38.249 1.00 86.38 256 PRO A N 1
ATOM 1951 C CA . PRO A 1 256 ? -17.902 -7.187 39.340 1.00 86.38 256 PRO A CA 1
ATOM 1952 C C . PRO A 1 256 ? -17.866 -8.704 39.121 1.00 86.38 256 PRO A C 1
ATOM 1954 O O . PRO A 1 256 ? -18.887 -9.294 38.778 1.00 86.38 256 PRO A O 1
ATOM 1957 N N . PRO A 1 257 ? -16.732 -9.376 39.390 1.00 84.50 257 PRO A N 1
ATOM 1958 C CA . PRO A 1 257 ? -16.616 -10.822 39.191 1.00 84.50 257 PRO A CA 1
ATOM 1959 C C . PRO A 1 257 ? -17.353 -11.655 40.255 1.00 84.50 257 PRO A C 1
ATOM 1961 O O . PRO A 1 257 ? -17.405 -12.878 40.147 1.00 84.50 257 PRO A O 1
ATOM 1964 N N . HIS A 1 258 ? -17.892 -11.017 41.300 1.00 83.81 258 HIS A N 1
ATOM 1965 C CA . HIS A 1 258 ? -18.600 -11.668 42.401 1.00 83.81 258 HIS A CA 1
ATOM 1966 C C . HIS A 1 258 ? -19.898 -10.918 42.725 1.00 83.81 258 HIS A C 1
ATOM 1968 O O . HIS A 1 258 ? -19.948 -9.701 42.527 1.00 83.81 258 HIS A O 1
ATOM 1974 N N . PRO A 1 259 ? -20.912 -11.604 43.289 1.00 84.62 259 PRO A N 1
ATOM 1975 C CA . PRO A 1 259 ? -22.133 -10.954 43.749 1.00 84.62 259 PRO A CA 1
ATOM 1976 C C . PRO A 1 259 ? -21.845 -9.831 44.749 1.00 84.62 259 PRO A C 1
ATOM 1978 O O . PRO A 1 259 ? -21.015 -9.980 45.651 1.00 84.62 259 PRO A O 1
ATOM 1981 N N . VAL A 1 260 ? -22.571 -8.724 44.619 1.00 88.06 260 VAL A N 1
ATOM 1982 C CA . VAL A 1 260 ? -22.534 -7.631 45.595 1.00 88.06 260 VAL A CA 1
ATOM 1983 C C . VAL A 1 260 ? -23.253 -8.071 46.869 1.00 88.06 260 VAL A C 1
ATOM 1985 O O . VAL A 1 260 ? -24.366 -8.592 46.822 1.00 88.06 260 VAL A O 1
ATOM 1988 N N . VAL A 1 261 ? -22.620 -7.853 48.023 1.00 88.00 261 VAL A N 1
ATOM 1989 C CA . VAL A 1 261 ? -23.227 -8.121 49.332 1.00 88.00 261 VAL A CA 1
ATOM 1990 C C . VAL A 1 261 ? -23.900 -6.848 49.824 1.00 88.00 261 VAL A C 1
ATOM 1992 O O . VAL A 1 261 ? -23.220 -5.896 50.202 1.00 88.00 261 VAL A O 1
ATOM 1995 N N . ALA A 1 262 ? -25.231 -6.846 49.823 1.00 87.56 262 ALA A N 1
ATOM 1996 C CA . ALA A 1 262 ? -26.036 -5.757 50.356 1.00 87.56 262 ALA A CA 1
ATOM 1997 C C . ALA A 1 262 ? -26.497 -6.047 51.787 1.00 87.56 262 ALA A C 1
ATOM 1999 O O . ALA A 1 262 ? -26.864 -7.178 52.113 1.00 87.56 262 ALA A O 1
ATOM 2000 N N . GLY A 1 263 ? -26.482 -5.017 52.635 1.00 86.12 263 GLY A N 1
ATOM 2001 C CA . GLY A 1 263 ? -27.149 -5.067 53.935 1.00 86.12 263 GLY A CA 1
ATOM 2002 C C . GLY A 1 263 ? -28.663 -4.981 53.753 1.00 86.12 263 GLY A C 1
ATOM 2003 O O . GLY A 1 263 ? -29.134 -4.237 52.895 1.00 86.12 263 GLY A O 1
ATOM 2004 N N . GLU A 1 264 ? -29.424 -5.738 54.544 1.00 83.19 264 GLU A N 1
ATOM 2005 C CA . GLU A 1 264 ? -30.881 -5.578 54.579 1.00 83.19 264 GLU A CA 1
ATOM 2006 C C . GLU A 1 264 ? -31.261 -4.149 54.991 1.00 83.19 264 GLU A C 1
ATOM 2008 O O . GLU A 1 264 ? -30.530 -3.501 55.743 1.00 83.19 264 GLU A O 1
ATOM 2013 N N . ASP A 1 265 ? -32.396 -3.663 54.481 1.00 82.00 265 ASP A N 1
ATOM 2014 C CA . ASP A 1 265 ? -32.957 -2.347 54.816 1.00 82.00 265 ASP A CA 1
ATOM 2015 C C . ASP A 1 265 ? -31.988 -1.156 54.601 1.00 82.00 265 ASP A C 1
ATOM 2017 O O . ASP A 1 265 ? -32.179 -0.078 55.168 1.00 82.00 265 ASP A O 1
ATOM 2021 N N . GLY A 1 266 ? -30.952 -1.330 53.769 1.00 86.06 266 GLY A N 1
ATOM 2022 C CA . GLY A 1 266 ? -29.920 -0.325 53.523 1.00 86.06 266 GLY A CA 1
ATOM 2023 C C . GLY A 1 266 ? -29.517 -0.196 52.055 1.00 86.06 266 GLY A C 1
ATOM 2024 O O . GLY A 1 266 ? -29.553 -1.148 51.279 1.00 86.06 266 GLY A O 1
ATOM 2025 N N . THR A 1 267 ? -29.081 1.003 51.677 1.00 90.00 267 THR A N 1
ATOM 2026 C CA . THR A 1 267 ? -28.574 1.306 50.334 1.00 90.00 267 THR A CA 1
ATOM 2027 C C . THR A 1 267 ? -27.125 0.832 50.195 1.00 90.00 267 THR A C 1
ATOM 2029 O O . THR A 1 267 ? -26.254 1.242 50.964 1.00 90.00 267 THR A O 1
ATOM 2032 N N . THR A 1 268 ? -26.847 -0.017 49.203 1.00 92.62 268 THR A N 1
ATOM 2033 C CA . THR A 1 268 ? -25.514 -0.597 48.965 1.00 92.62 268 THR A CA 1
ATOM 2034 C C . THR A 1 268 ? -24.949 -0.150 47.615 1.00 92.62 268 THR A C 1
ATOM 2036 O O . THR A 1 268 ? -25.556 -0.458 46.590 1.00 92.62 268 THR A O 1
ATOM 2039 N N . PRO A 1 269 ? -23.786 0.527 47.565 1.00 92.44 269 PRO A N 1
ATOM 2040 C CA . PRO A 1 269 ? -23.137 0.884 46.304 1.00 92.44 269 PRO A CA 1
ATOM 2041 C C . PRO A 1 269 ? -22.750 -0.344 45.471 1.00 92.44 269 PRO A C 1
ATOM 2043 O O . PRO A 1 269 ? -22.145 -1.289 45.981 1.00 92.44 269 PRO A O 1
ATOM 2046 N N . VAL A 1 270 ? -23.039 -0.297 44.174 1.00 91.75 270 VAL A N 1
ATOM 2047 C CA . VAL A 1 270 ? -22.629 -1.292 43.180 1.00 91.75 270 VAL A CA 1
ATOM 2048 C C . VAL A 1 270 ? -21.439 -0.720 42.417 1.00 91.75 270 VAL A C 1
ATOM 2050 O O . VAL A 1 270 ? -21.579 0.064 41.484 1.00 91.75 270 VAL A O 1
ATOM 2053 N N . LEU A 1 271 ? -20.237 -1.073 42.863 1.00 90.94 271 LEU A N 1
ATOM 2054 C CA . LEU A 1 271 ? -18.990 -0.555 42.301 1.00 90.94 271 LEU A CA 1
ATOM 2055 C C . LEU A 1 271 ? -18.489 -1.442 41.163 1.00 90.94 271 LEU A C 1
ATOM 2057 O O . LEU A 1 271 ? -18.734 -2.639 41.175 1.00 90.94 271 LEU A O 1
ATOM 2061 N N . GLY A 1 272 ? -17.718 -0.881 40.229 1.00 90.31 272 GLY A N 1
ATOM 2062 C CA . GLY A 1 272 ? -17.030 -1.651 39.181 1.00 90.31 272 GLY A CA 1
ATOM 2063 C C . GLY A 1 272 ? -17.845 -1.913 37.912 1.00 90.31 272 GLY A C 1
ATOM 2064 O O . GLY A 1 272 ? -17.344 -2.594 37.020 1.00 90.31 272 GLY A O 1
ATOM 2065 N N . LEU A 1 273 ? -19.057 -1.358 37.814 1.00 93.81 273 LEU A N 1
ATOM 2066 C CA . LEU A 1 273 ? -19.818 -1.314 36.567 1.00 93.81 273 LEU A CA 1
ATOM 2067 C C . LEU A 1 273 ? -19.227 -0.273 35.616 1.00 93.81 273 LEU A C 1
ATOM 2069 O O . LEU A 1 273 ? -19.012 0.879 35.999 1.00 93.81 273 LEU A O 1
ATOM 2073 N N . LYS A 1 274 ? -18.985 -0.678 34.372 1.00 94.69 274 LYS A N 1
ATOM 2074 C CA . LYS A 1 274 ? -18.540 0.205 33.295 1.00 94.69 274 LYS A CA 1
ATOM 2075 C C . LYS A 1 274 ? -19.044 -0.317 31.953 1.00 94.69 274 LYS A C 1
ATOM 2077 O O . LYS A 1 274 ? -19.031 -1.523 31.726 1.00 94.69 274 LYS A O 1
ATOM 2082 N N . ILE A 1 275 ? -19.422 0.592 31.066 1.00 94.00 275 ILE A N 1
ATOM 2083 C CA . ILE A 1 275 ? -19.669 0.321 29.650 1.00 94.00 275 ILE A CA 1
ATOM 2084 C C . ILE A 1 275 ? -18.461 0.820 28.845 1.00 94.00 275 ILE A C 1
ATOM 2086 O O . ILE A 1 275 ? -17.835 1.832 29.188 1.00 94.00 275 ILE A O 1
ATOM 2090 N N . SER A 1 276 ? -18.120 0.115 27.778 1.00 92.88 276 SER A N 1
ATOM 2091 C CA . SER A 1 276 ? -17.215 0.570 26.720 1.00 92.88 276 SER A CA 1
ATOM 2092 C C . SER A 1 276 ? -17.843 0.297 25.368 1.00 92.88 276 SER A C 1
ATOM 2094 O O . SER A 1 276 ? -18.595 -0.659 25.249 1.00 92.88 276 SER A O 1
ATOM 2096 N N . ASP A 1 277 ? -17.520 1.101 24.371 1.00 90.88 277 ASP A N 1
ATOM 2097 C CA . ASP A 1 277 ? -18.059 0.969 23.023 1.00 90.88 277 ASP A CA 1
ATOM 2098 C C . ASP A 1 277 ? -17.060 1.646 22.066 1.00 90.88 277 ASP A C 1
ATOM 2100 O O . ASP A 1 277 ? -16.684 2.796 22.353 1.00 90.88 277 ASP A O 1
ATOM 2104 N N . PRO A 1 278 ? -16.534 0.940 21.044 1.00 87.62 278 PRO A N 1
ATOM 2105 C CA . PRO A 1 278 ? -15.564 1.501 20.098 1.00 87.62 278 PRO A CA 1
ATOM 2106 C C . PRO A 1 278 ? -16.074 2.749 19.361 1.00 87.62 278 PRO A C 1
ATOM 2108 O O . PRO A 1 278 ? -15.301 3.685 19.139 1.00 87.62 278 PRO A O 1
ATOM 2111 N N . ASP A 1 279 ? -17.383 2.822 19.114 1.00 85.44 279 ASP A N 1
ATOM 2112 C CA . ASP A 1 279 ? -18.052 3.859 18.322 1.00 85.44 279 ASP A CA 1
ATOM 2113 C C . ASP A 1 279 ? -18.784 4.905 19.162 1.00 85.44 279 ASP A C 1
ATOM 2115 O O . ASP A 1 279 ? -19.506 5.757 18.634 1.00 85.44 279 ASP A O 1
ATOM 2119 N N . ALA A 1 280 ? -18.604 4.909 20.484 1.00 83.69 280 ALA A N 1
ATOM 2120 C CA . ALA A 1 280 ? -19.283 5.852 21.376 1.00 83.69 280 ALA A CA 1
ATOM 2121 C C . ALA A 1 280 ? -19.071 7.338 21.026 1.00 83.69 280 ALA A C 1
ATOM 2123 O O . ALA A 1 280 ? -19.830 8.192 21.485 1.00 83.69 280 ALA A O 1
ATOM 2124 N N . ASN A 1 281 ? -18.018 7.674 20.276 1.00 76.25 281 ASN A N 1
ATOM 2125 C CA . ASN A 1 281 ? -17.752 9.029 19.787 1.00 76.25 281 ASN A CA 1
ATOM 2126 C C . ASN A 1 281 ? -18.397 9.327 18.418 1.00 76.25 281 ASN A C 1
ATOM 2128 O O . ASN A 1 281 ? -18.459 10.496 18.030 1.00 76.25 281 ASN A O 1
ATOM 2132 N N . LEU A 1 282 ? -18.861 8.300 17.705 1.00 73.88 282 LEU A N 1
ATOM 2133 C CA . LEU A 1 282 ? -19.588 8.386 16.441 1.00 73.88 282 LEU A CA 1
ATOM 2134 C C . LEU A 1 282 ? -21.105 8.374 16.656 1.00 73.88 282 LEU A C 1
ATOM 2136 O O . LEU A 1 282 ? -21.838 8.996 15.880 1.00 73.88 282 LEU A O 1
ATOM 2140 N N . SER A 1 283 ? -21.588 7.705 17.709 1.00 67.50 283 SER A N 1
ATOM 2141 C CA . SER A 1 283 ? -23.010 7.680 18.050 1.00 67.50 283 SER A CA 1
ATOM 2142 C C . SER A 1 283 ? -23.474 8.998 18.687 1.00 67.50 283 SER A C 1
ATOM 2144 O O . SER A 1 283 ? -22.768 9.680 19.430 1.00 67.50 283 SER A O 1
ATOM 2146 N N . SER A 1 284 ? -24.709 9.399 18.373 1.00 70.00 284 SER A N 1
ATOM 2147 C CA . SER A 1 284 ? -25.290 10.657 18.874 1.00 70.00 284 SER A CA 1
ATOM 2148 C C . SER A 1 284 ? -25.762 10.569 20.335 1.00 70.00 284 SER A C 1
ATOM 2150 O O . SER A 1 284 ? -25.887 11.602 20.998 1.00 70.00 284 SER A O 1
ATOM 2152 N N . ALA A 1 285 ? -26.018 9.357 20.839 1.00 83.81 285 ALA A N 1
ATOM 2153 C CA . ALA A 1 285 ? -26.217 9.028 22.251 1.00 83.81 285 ALA A CA 1
ATOM 2154 C C . ALA A 1 285 ? -26.263 7.504 22.432 1.00 83.81 285 ALA A C 1
ATOM 2156 O O . ALA A 1 285 ? -26.916 6.821 21.647 1.00 83.81 285 ALA A O 1
ATOM 2157 N N . MET A 1 286 ? -25.692 7.009 23.528 1.00 89.94 286 MET A N 1
ATOM 2158 C CA . MET A 1 286 ? -25.920 5.646 24.006 1.00 89.94 286 MET A CA 1
ATOM 2159 C C . MET A 1 286 ? -27.146 5.601 24.920 1.00 89.94 286 MET A C 1
ATOM 2161 O O . MET A 1 286 ? -27.500 6.608 25.548 1.00 89.94 286 MET A O 1
ATOM 2165 N N . TYR A 1 287 ? -27.769 4.430 25.032 1.00 91.38 287 TYR A N 1
ATOM 2166 C CA . TYR A 1 287 ? -28.927 4.179 25.885 1.00 91.38 287 TYR A CA 1
ATOM 2167 C C . TYR A 1 287 ? -28.600 3.103 26.916 1.00 91.38 287 TYR A C 1
ATOM 2169 O O . TYR A 1 287 ? -27.896 2.136 26.643 1.00 91.38 287 TYR A O 1
ATOM 2177 N N . LEU A 1 288 ? -29.134 3.281 28.115 1.00 92.31 288 LEU A N 1
ATOM 2178 C CA . LEU A 1 288 ? -28.967 2.393 29.251 1.00 92.31 288 LEU A CA 1
ATOM 2179 C C . LEU A 1 288 ? -30.346 2.067 29.812 1.00 92.31 288 LEU A C 1
ATOM 2181 O O . LEU A 1 288 ? -31.089 2.974 30.181 1.00 92.31 288 LEU A O 1
ATOM 2185 N N . GLU A 1 289 ? -30.653 0.781 29.923 1.00 92.44 289 GLU A N 1
ATOM 2186 C CA . GLU A 1 289 ? -31.826 0.259 30.614 1.00 92.44 289 GLU A CA 1
ATOM 2187 C C . GLU A 1 289 ? -31.375 -0.618 31.778 1.00 92.44 289 GLU A C 1
ATOM 2189 O O . GLU A 1 289 ? -30.530 -1.501 31.635 1.00 92.44 289 GLU A O 1
ATOM 2194 N N . MET A 1 290 ? -31.945 -0.372 32.952 1.00 91.69 290 MET A N 1
ATOM 2195 C CA . MET A 1 290 ? -31.623 -1.104 34.168 1.00 91.69 290 MET A CA 1
ATOM 2196 C C . MET A 1 290 ? -32.899 -1.472 34.905 1.00 91.69 290 MET A C 1
ATOM 2198 O O . MET A 1 290 ? -33.799 -0.641 35.045 1.00 91.69 290 MET A O 1
ATOM 2202 N N . TYR A 1 291 ? -32.976 -2.690 35.434 1.00 91.00 291 TYR A N 1
ATOM 2203 C CA . TYR A 1 291 ? -34.045 -3.042 36.360 1.00 91.00 291 TYR A CA 1
ATOM 2204 C C . TYR A 1 291 ? -33.635 -4.077 37.398 1.00 91.00 291 TYR A C 1
ATOM 2206 O O . TYR A 1 291 ? -32.927 -5.035 37.102 1.00 91.00 291 TYR A O 1
ATOM 2214 N N . ALA A 1 292 ? -34.134 -3.901 38.617 1.00 90.31 292 ALA A N 1
ATOM 2215 C CA . ALA A 1 292 ? -33.992 -4.872 39.693 1.00 90.31 292 ALA A CA 1
ATOM 2216 C C . ALA A 1 292 ? -35.209 -5.810 39.726 1.00 90.31 292 ALA A C 1
ATOM 2218 O O . ALA A 1 292 ? -36.365 -5.388 39.550 1.00 90.31 292 ALA A O 1
ATOM 2219 N N . LEU A 1 293 ? -34.966 -7.108 39.923 1.00 88.69 293 LEU A N 1
ATOM 2220 C CA . LEU A 1 293 ? -36.046 -8.088 39.947 1.00 88.69 293 LEU A CA 1
ATOM 2221 C C . LEU A 1 293 ? -36.900 -7.951 41.210 1.00 88.69 293 LEU A C 1
ATOM 2223 O O . LEU A 1 293 ? -38.117 -8.105 41.097 1.00 88.69 293 LEU A O 1
ATOM 2227 N N . TYR A 1 294 ? -36.327 -7.622 42.368 1.00 86.62 294 TYR A N 1
ATOM 2228 C CA . TYR A 1 294 ? -37.086 -7.457 43.611 1.00 86.62 294 TYR A CA 1
ATOM 2229 C C . TYR A 1 294 ? -36.930 -6.074 44.245 1.00 86.62 294 TYR A C 1
ATOM 2231 O O . TYR A 1 294 ? -37.948 -5.471 44.588 1.00 86.62 294 TYR A O 1
ATOM 2239 N N . GLY A 1 295 ? -35.700 -5.596 44.411 1.00 89.69 295 GLY A N 1
ATOM 2240 C CA . GLY A 1 295 ? -35.377 -4.310 45.015 1.00 89.69 295 GLY A CA 1
ATOM 2241 C C . GLY A 1 295 ? -35.479 -3.137 44.048 1.00 89.69 295 GLY A C 1
ATOM 2242 O O . GLY A 1 295 ? -36.130 -3.201 43.001 1.00 89.69 295 GLY A O 1
ATOM 2243 N N . ASN A 1 296 ? -34.802 -2.056 44.419 1.00 91.25 296 ASN A N 1
ATOM 2244 C CA . ASN A 1 296 ? -34.781 -0.801 43.689 1.00 91.25 296 ASN A CA 1
ATOM 2245 C C . ASN A 1 296 ? -33.343 -0.354 43.387 1.00 91.25 296 ASN A C 1
ATOM 2247 O O . ASN A 1 296 ? -32.382 -0.737 44.053 1.00 91.25 296 ASN A O 1
ATOM 2251 N N . ILE A 1 297 ? -33.220 0.492 42.369 1.00 92.12 297 ILE A N 1
ATOM 2252 C CA . ILE A 1 297 ? -31.997 1.161 41.935 1.00 92.12 297 ILE A CA 1
ATOM 2253 C C . ILE A 1 297 ? -32.044 2.601 42.441 1.00 92.12 297 ILE A C 1
ATOM 2255 O O . ILE A 1 297 ? -33.051 3.292 42.278 1.00 92.12 297 ILE A O 1
ATOM 2259 N N . SER A 1 298 ? -30.946 3.055 43.030 1.00 91.19 298 SER A N 1
ATOM 2260 C CA . SER A 1 298 ? -30.766 4.397 43.576 1.00 91.19 298 SER A CA 1
ATOM 2261 C C . SER A 1 298 ? -29.566 5.058 42.896 1.00 91.19 298 SER A C 1
ATOM 2263 O O . SER A 1 298 ? -28.502 4.446 42.774 1.00 91.19 298 SER A O 1
ATOM 2265 N N . LEU A 1 299 ? -29.743 6.286 42.401 1.00 90.62 299 LEU A N 1
ATOM 2266 C CA . LEU A 1 299 ? -28.736 7.032 41.634 1.00 90.62 299 LEU A CA 1
ATOM 2267 C C . LEU A 1 299 ? -28.529 8.415 42.286 1.00 90.62 299 LEU A C 1
ATOM 2269 O O . LEU A 1 299 ? -29.038 9.420 41.793 1.00 90.62 299 LEU A O 1
ATOM 2273 N N . PRO A 1 300 ? -27.818 8.476 43.428 1.00 83.25 300 PRO A N 1
ATOM 2274 C CA . PRO A 1 300 ? -27.775 9.650 44.306 1.00 83.25 300 PRO A CA 1
ATOM 2275 C C . PRO A 1 300 ? -27.152 10.899 43.665 1.00 83.25 300 PRO A C 1
ATOM 2277 O O . PRO A 1 300 ? -27.450 12.013 44.089 1.00 83.25 300 PRO A O 1
ATOM 2280 N N . GLU A 1 301 ? -26.303 10.728 42.651 1.00 84.75 301 GLU A N 1
ATOM 2281 C CA . GLU A 1 301 ? -25.711 11.809 41.862 1.00 84.75 301 GLU A CA 1
ATOM 2282 C C . GLU A 1 301 ? -25.826 11.475 40.378 1.00 84.75 301 GLU A C 1
ATOM 2284 O O . GLU A 1 301 ? -25.560 10.343 39.965 1.00 84.75 301 GLU A O 1
ATOM 2289 N N . GLN A 1 302 ? -26.201 12.469 39.574 1.00 88.12 302 GLN A N 1
ATOM 2290 C CA . GLN A 1 302 ? -26.462 12.292 38.151 1.00 88.12 302 GLN A CA 1
ATOM 2291 C C . GLN A 1 302 ? -25.783 13.401 37.356 1.00 88.12 302 GLN A C 1
ATOM 2293 O O . GLN A 1 302 ? -25.897 14.563 37.744 1.00 88.12 302 GLN A O 1
ATOM 2298 N N . PRO A 1 303 ? -25.103 13.086 36.246 1.00 89.75 303 PRO A N 1
ATOM 2299 C CA . PRO A 1 303 ? -24.631 14.117 35.335 1.00 89.75 303 PRO A CA 1
ATOM 2300 C C . PRO A 1 303 ? -25.802 14.862 34.689 1.00 89.75 303 PRO A C 1
ATOM 2302 O O . PRO A 1 303 ? -26.708 14.232 34.141 1.00 89.75 303 PRO A O 1
ATOM 2305 N N . ASP A 1 304 ? -25.728 16.193 34.651 1.00 89.31 304 ASP A N 1
ATOM 2306 C CA . ASP A 1 304 ? -26.735 17.059 34.008 1.00 89.31 304 ASP A CA 1
ATOM 2307 C C . ASP A 1 304 ? -26.876 16.812 32.492 1.00 89.31 304 ASP A C 1
ATOM 2309 O O . ASP A 1 304 ? -27.818 17.277 31.853 1.00 89.31 304 ASP A O 1
ATOM 2313 N N . THR A 1 305 ? -25.924 16.091 31.895 1.00 91.19 305 THR A N 1
ATOM 2314 C CA . THR A 1 305 ? -25.896 15.734 30.472 1.00 91.19 305 THR A CA 1
ATOM 2315 C C . THR A 1 305 ? -26.702 14.477 30.135 1.00 91.19 305 THR A C 1
ATOM 2317 O O . THR A 1 305 ? -26.843 14.156 28.953 1.00 91.19 305 THR A O 1
ATOM 2320 N N . LEU A 1 306 ? -27.228 13.757 31.133 1.00 91.25 306 LEU A N 1
ATOM 2321 C CA . LEU A 1 306 ? -28.079 12.587 30.918 1.00 91.25 306 LEU A CA 1
ATOM 2322 C C . LEU A 1 306 ? -29.554 12.962 30.781 1.00 91.25 306 LEU A C 1
ATOM 2324 O O . LEU A 1 306 ? -30.069 13.848 31.458 1.00 91.25 306 LEU A O 1
ATOM 2328 N N . PHE A 1 307 ? -30.262 12.205 29.947 1.00 91.31 307 PHE A N 1
ATOM 2329 C CA . PHE A 1 307 ? -31.707 12.308 29.783 1.00 91.31 307 PHE A CA 1
ATOM 2330 C C . PHE A 1 307 ? -32.364 11.008 30.233 1.00 91.31 307 PHE A C 1
ATOM 2332 O O . PHE A 1 307 ? -32.207 9.979 29.577 1.00 91.31 307 PHE A O 1
ATOM 2339 N N . PHE A 1 308 ? -33.123 11.055 31.326 1.00 90.19 308 PHE A N 1
ATOM 2340 C CA . PHE A 1 308 ? -33.904 9.912 31.797 1.00 90.19 308 PHE A CA 1
ATOM 2341 C C . PHE A 1 308 ? -35.207 9.790 31.009 1.00 90.19 308 PHE A C 1
ATOM 2343 O O . PHE A 1 308 ? -35.971 10.749 30.890 1.00 90.19 308 PHE A O 1
ATOM 2350 N N . THR A 1 309 ? -35.458 8.600 30.477 1.00 88.44 309 THR A N 1
ATOM 2351 C CA . THR A 1 309 ? -36.695 8.232 29.779 1.00 88.44 309 THR A CA 1
ATOM 2352 C C . THR A 1 309 ? -37.625 7.404 30.668 1.00 88.44 309 THR A C 1
ATOM 2354 O O . THR A 1 309 ? -38.832 7.406 30.443 1.00 88.44 309 THR A O 1
ATOM 2357 N N . GLU A 1 310 ? -37.095 6.762 31.716 1.00 88.25 310 GLU A N 1
ATOM 2358 C CA . GLU A 1 310 ? -37.853 6.052 32.752 1.00 88.25 310 GLU A CA 1
ATOM 2359 C C . GLU A 1 310 ? -37.119 6.140 34.103 1.00 88.25 310 GLU A C 1
ATOM 2361 O O . GLU A 1 310 ? -35.890 6.152 34.140 1.00 88.25 310 GLU A O 1
ATOM 2366 N N . GLY A 1 311 ? -37.865 6.192 35.215 1.00 77.69 311 GLY A N 1
ATOM 2367 C CA . GLY A 1 311 ? -37.299 6.107 36.569 1.00 77.69 311 GLY A CA 1
ATOM 2368 C C . GLY A 1 311 ? -36.336 7.245 36.904 1.00 77.69 311 GLY A C 1
ATOM 2369 O O . GLY A 1 311 ? -35.172 6.971 37.160 1.00 77.69 311 GLY A O 1
ATOM 2370 N N . GLY A 1 312 ? -36.843 8.491 36.877 1.00 63.72 312 GLY A N 1
ATOM 2371 C CA . GLY A 1 312 ? -36.174 9.812 36.849 1.00 63.72 312 GLY A CA 1
ATOM 2372 C C . GLY A 1 312 ? -35.132 10.171 37.917 1.00 63.72 312 GLY A C 1
ATOM 2373 O O . GLY A 1 312 ? -35.040 11.321 38.342 1.00 63.72 312 GLY A O 1
ATOM 2374 N N . GLY A 1 313 ? -34.324 9.211 38.330 1.00 58.97 313 GLY A N 1
ATOM 2375 C CA . GLY A 1 313 ? -32.933 9.444 38.607 1.00 58.97 313 GLY A CA 1
ATOM 2376 C C . GLY A 1 313 ? -32.583 9.782 40.049 1.00 58.97 313 GLY A C 1
ATOM 2377 O O . GLY A 1 313 ? -31.687 9.173 40.604 1.00 58.97 313 GLY A O 1
ATOM 2378 N N . ALA A 1 314 ? -33.315 10.654 40.726 1.00 62.38 314 ALA A N 1
ATOM 2379 C CA . ALA A 1 314 ? -32.985 10.984 42.117 1.00 62.38 314 ALA A CA 1
ATOM 2380 C C . ALA A 1 314 ? -33.612 10.029 43.157 1.00 62.38 314 ALA A C 1
ATOM 2382 O O . ALA A 1 314 ? -33.377 10.185 44.353 1.00 62.38 314 ALA A O 1
ATOM 2383 N N . LEU A 1 315 ? -34.456 9.079 42.733 1.00 66.69 315 LEU A N 1
ATOM 2384 C CA . LEU A 1 315 ? -35.308 8.289 43.625 1.00 66.69 315 LEU A CA 1
ATOM 2385 C C . LEU A 1 315 ? -35.232 6.794 43.314 1.00 66.69 315 LEU A C 1
ATOM 2387 O O . LEU A 1 315 ? -35.281 6.391 42.151 1.00 66.69 315 LEU A O 1
ATOM 2391 N N . SER A 1 316 ? -35.184 6.005 44.389 1.00 82.38 316 SER A N 1
ATOM 2392 C CA . SER A 1 316 ? -35.356 4.551 44.433 1.00 82.38 316 SER A CA 1
ATOM 2393 C C . SER A 1 316 ? -36.388 4.071 43.402 1.00 82.38 316 SER A C 1
ATOM 2395 O O . SER A 1 316 ? -37.589 4.299 43.555 1.00 82.38 316 SER A O 1
ATOM 2397 N N . SER A 1 317 ? -35.913 3.449 42.323 1.00 89.69 317 SER A N 1
ATOM 2398 C CA . SER A 1 317 ? -36.725 3.047 41.172 1.00 89.69 317 SER A CA 1
ATOM 2399 C C . SER A 1 317 ? -36.425 1.607 40.791 1.00 89.69 317 SER A C 1
ATOM 2401 O O . SER A 1 317 ? -35.273 1.217 40.647 1.00 89.69 317 SER A O 1
ATOM 2403 N N . ARG A 1 318 ? -37.458 0.792 40.574 1.00 89.06 318 ARG A N 1
ATOM 2404 C CA . ARG A 1 318 ? -37.267 -0.602 40.142 1.00 89.06 318 ARG A CA 1
ATOM 2405 C C . ARG A 1 318 ? -36.749 -0.718 38.708 1.00 89.06 318 ARG A C 1
ATOM 2407 O O . ARG A 1 318 ? -36.113 -1.710 38.369 1.00 89.06 318 ARG A O 1
ATOM 2414 N N . ARG A 1 319 ? -37.054 0.278 37.874 1.00 90.50 319 ARG A N 1
ATOM 2415 C CA . ARG A 1 319 ? -36.618 0.404 36.482 1.00 90.50 319 ARG A CA 1
ATOM 2416 C C . ARG A 1 319 ? -36.077 1.801 36.253 1.00 90.50 319 ARG A C 1
ATOM 2418 O O . ARG A 1 319 ? -36.667 2.760 36.745 1.00 90.50 319 ARG A O 1
ATOM 2425 N N . VAL A 1 320 ? -34.988 1.896 35.508 1.00 91.31 320 VAL A N 1
ATOM 2426 C CA . VAL A 1 320 ? -34.375 3.153 35.093 1.00 91.31 320 VAL A CA 1
ATOM 2427 C C . VAL A 1 320 ? -33.988 3.022 33.629 1.00 91.31 320 VAL A C 1
ATOM 2429 O O . VAL A 1 320 ? -33.352 2.042 33.250 1.00 91.31 320 VAL A O 1
ATOM 2432 N N . ALA A 1 321 ? -34.334 4.023 32.828 1.00 91.94 321 ALA A N 1
ATOM 2433 C CA . ALA A 1 321 ? -33.844 4.151 31.466 1.00 91.94 321 ALA A CA 1
ATOM 2434 C C . ALA A 1 321 ? -33.278 5.557 31.260 1.00 91.94 321 ALA A C 1
ATOM 2436 O O . ALA A 1 321 ? -33.902 6.551 31.645 1.00 91.94 321 ALA A O 1
ATOM 2437 N N . ALA A 1 322 ? -32.084 5.640 30.682 1.00 92.38 322 ALA A N 1
ATOM 2438 C CA . ALA A 1 322 ? -31.382 6.893 30.444 1.00 92.38 322 ALA A CA 1
ATOM 2439 C C . ALA A 1 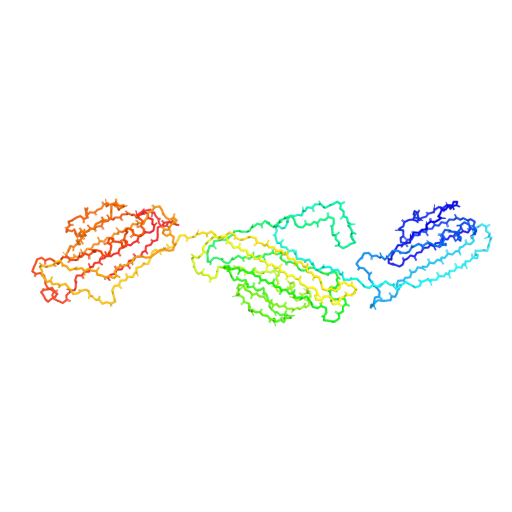322 ? -30.632 6.866 29.114 1.00 92.38 322 ALA A C 1
ATOM 2441 O O . ALA A 1 322 ? -30.247 5.807 28.626 1.00 92.38 322 ALA A O 1
ATOM 2442 N N . ARG A 1 323 ? -30.384 8.045 28.545 1.00 92.25 323 ARG A N 1
ATOM 2443 C CA . ARG A 1 323 ? -29.514 8.218 27.379 1.00 92.25 323 ARG A CA 1
ATOM 2444 C C . ARG A 1 323 ? -28.533 9.366 27.571 1.00 92.25 323 ARG A C 1
ATOM 2446 O O . ARG A 1 323 ? -28.852 10.349 28.243 1.00 92.25 323 ARG A O 1
ATOM 2453 N N . GLY A 1 324 ? -27.373 9.267 26.935 1.00 92.25 324 GLY A N 1
ATOM 2454 C CA . GLY A 1 324 ? -26.344 10.305 26.942 1.00 92.25 324 GLY A CA 1
ATOM 2455 C C . GLY A 1 324 ? -25.018 9.815 26.368 1.00 92.25 324 GLY A C 1
ATOM 2456 O O . GLY A 1 324 ? -24.955 8.748 25.763 1.00 92.25 324 GLY A O 1
ATOM 2457 N N . GLY A 1 325 ? -23.956 10.602 26.545 1.00 92.50 325 GLY A N 1
ATOM 2458 C CA . GLY A 1 325 ? -22.607 10.182 26.157 1.00 92.50 325 GLY A CA 1
ATOM 2459 C C . GLY A 1 325 ? -22.060 9.083 27.075 1.00 92.50 325 GLY A C 1
ATOM 2460 O O . GLY A 1 325 ? -22.390 9.045 28.265 1.00 92.50 325 GLY A O 1
ATOM 2461 N N . LEU A 1 326 ? -21.178 8.230 26.542 1.00 92.62 326 LEU A N 1
ATOM 2462 C CA . LEU A 1 326 ? -20.569 7.109 27.270 1.00 92.62 326 LEU A CA 1
ATOM 2463 C C . LEU A 1 326 ? -19.927 7.531 28.602 1.00 92.62 326 LEU A C 1
ATOM 2465 O O . LEU A 1 326 ? -20.059 6.841 29.613 1.00 92.62 326 LEU A O 1
ATOM 2469 N N . GLU A 1 327 ? -19.243 8.678 28.623 1.00 92.69 327 GLU A N 1
ATOM 2470 C CA . GLU A 1 327 ? -18.616 9.207 29.837 1.00 92.69 327 GLU A CA 1
ATOM 2471 C C . GLU A 1 327 ? -19.655 9.496 30.930 1.00 92.69 327 GLU A C 1
ATOM 2473 O O . GLU A 1 327 ? -19.495 9.062 32.069 1.00 92.69 327 GLU A O 1
ATOM 2478 N N . ALA A 1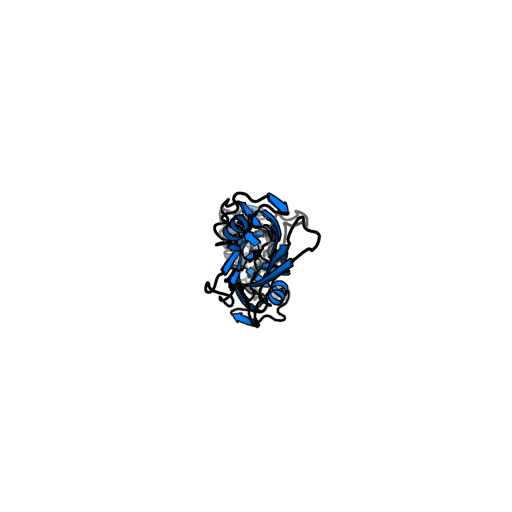 328 ? -20.760 10.153 30.576 1.00 93.00 328 ALA A N 1
ATOM 2479 C CA . ALA A 1 328 ? -21.825 10.478 31.518 1.00 93.00 328 ALA A CA 1
ATOM 2480 C C . ALA A 1 328 ? -22.531 9.215 32.043 1.00 93.00 328 ALA A C 1
ATOM 2482 O O . ALA A 1 328 ? -22.798 9.110 33.240 1.00 93.00 328 ALA A O 1
ATOM 2483 N N . LEU A 1 329 ? -22.773 8.219 31.183 1.00 93.50 329 LEU A N 1
ATOM 2484 C CA . LEU A 1 329 ? -23.327 6.930 31.613 1.00 93.50 329 LEU A CA 1
ATOM 2485 C C . LEU A 1 329 ? -22.383 6.200 32.578 1.00 93.50 329 LEU A C 1
ATOM 2487 O O . LEU A 1 329 ? -22.835 5.663 33.585 1.00 93.50 329 LEU A O 1
ATOM 2491 N N . ASN A 1 330 ? -21.070 6.233 32.337 1.00 94.88 330 ASN A N 1
ATOM 2492 C CA . ASN A 1 330 ? -20.089 5.635 33.244 1.00 94.88 330 ASN A CA 1
ATOM 2493 C C . ASN A 1 330 ? -19.978 6.375 34.586 1.00 94.88 330 ASN A C 1
ATOM 2495 O O . ASN A 1 330 ? -19.791 5.732 35.620 1.00 94.88 330 ASN A O 1
ATOM 2499 N N . VAL A 1 331 ? -20.143 7.702 34.605 1.00 93.69 331 VAL A N 1
ATOM 2500 C CA . VAL A 1 331 ? -20.256 8.461 35.862 1.00 93.69 331 VAL A CA 1
ATOM 2501 C C . VAL A 1 331 ? -21.503 8.034 36.638 1.00 93.69 331 VAL A C 1
ATOM 2503 O O . VAL A 1 331 ? -21.407 7.788 37.839 1.00 93.69 331 VAL A O 1
ATOM 2506 N N . LEU A 1 332 ? -22.648 7.883 35.963 1.00 93.12 332 LEU A N 1
ATOM 2507 C CA . LEU A 1 332 ? -23.883 7.399 36.585 1.00 93.12 332 LEU A CA 1
ATOM 2508 C C . LEU A 1 332 ? -23.712 5.988 37.171 1.00 93.12 332 LEU A C 1
ATOM 2510 O O . LEU A 1 332 ? -24.049 5.757 38.331 1.00 93.12 332 LEU A O 1
ATOM 2514 N N . LEU A 1 333 ? -23.150 5.059 36.393 1.00 93.50 333 LEU A N 1
ATOM 2515 C CA . LEU A 1 333 ? -22.894 3.679 36.819 1.00 93.50 333 LEU A CA 1
ATOM 2516 C C . LEU A 1 333 ? -21.946 3.606 38.021 1.00 93.50 333 LEU A C 1
ATOM 2518 O O . LEU A 1 333 ? -22.164 2.801 38.920 1.00 93.50 333 LEU A O 1
ATOM 2522 N N . GLY A 1 334 ? -20.946 4.490 38.093 1.00 92.88 334 GLY A N 1
ATOM 2523 C CA . GLY A 1 334 ? -20.042 4.590 39.243 1.00 92.88 334 GLY A CA 1
ATOM 2524 C C . GLY A 1 334 ? -20.709 5.063 40.542 1.00 92.88 334 GLY A C 1
ATOM 2525 O O . GLY A 1 334 ? -20.099 4.981 41.610 1.00 92.88 334 GLY A O 1
ATOM 2526 N N . ARG A 1 335 ? -21.947 5.565 40.467 1.00 91.50 335 ARG A N 1
ATOM 2527 C CA . ARG A 1 335 ? -22.757 6.010 41.609 1.00 91.50 335 ARG A CA 1
ATOM 2528 C C . ARG A 1 335 ? -23.940 5.094 41.899 1.00 91.50 335 ARG A C 1
ATOM 2530 O O . ARG A 1 335 ? -24.659 5.353 42.860 1.00 91.50 335 ARG A O 1
ATOM 2537 N N . LEU A 1 336 ? -24.142 4.048 41.100 1.00 92.81 336 LEU A N 1
ATOM 2538 C CA . LEU A 1 336 ? -25.276 3.151 41.251 1.00 92.81 336 LEU A CA 1
ATOM 2539 C C . LEU A 1 336 ? -25.272 2.500 42.630 1.00 92.81 336 LEU A C 1
ATOM 2541 O O . LEU A 1 336 ? -24.256 1.982 43.091 1.00 92.81 336 LEU A O 1
ATOM 2545 N N . ALA A 1 337 ? -26.431 2.501 43.278 1.00 92.25 337 ALA A N 1
ATOM 2546 C CA . ALA A 1 337 ? -26.660 1.753 44.495 1.00 92.25 337 ALA A CA 1
ATOM 2547 C C . ALA A 1 337 ? -27.929 0.905 44.393 1.00 92.25 337 ALA A C 1
ATOM 2549 O O . ALA A 1 337 ? -28.896 1.265 43.723 1.00 92.25 337 ALA A O 1
ATOM 2550 N N . TYR A 1 338 ? -27.902 -0.239 45.063 1.00 92.44 338 TYR A N 1
ATOM 2551 C CA . TYR A 1 338 ? -29.014 -1.167 45.173 1.00 92.44 338 TYR A CA 1
ATOM 2552 C C . TYR A 1 338 ? -29.668 -1.042 46.551 1.00 92.44 338 TYR A C 1
ATOM 2554 O O . TYR A 1 338 ? -28.982 -0.965 47.573 1.00 92.44 338 TYR A O 1
ATOM 2562 N N . GLU A 1 339 ? -30.996 -1.040 46.567 1.00 91.44 339 GLU A N 1
ATOM 2563 C CA . GLU A 1 339 ? -31.824 -1.009 47.769 1.00 91.44 339 GLU A CA 1
ATOM 2564 C C . GLU A 1 339 ? -32.689 -2.277 47.797 1.00 91.44 339 GLU A C 1
ATOM 2566 O O . GLU A 1 339 ? -33.587 -2.417 46.959 1.00 91.44 339 GLU A O 1
ATOM 2571 N N . PRO A 1 340 ? -32.432 -3.231 48.711 1.00 89.69 340 PRO A N 1
ATOM 2572 C CA . PRO A 1 340 ? -33.246 -4.430 48.808 1.00 89.69 340 PRO A CA 1
ATOM 2573 C C . PRO A 1 340 ? -34.670 -4.099 49.275 1.00 89.69 340 PRO A C 1
ATOM 2575 O O . PRO A 1 340 ? -34.880 -3.092 49.957 1.00 89.69 340 PRO A O 1
ATOM 2578 N N . PRO A 1 341 ? -35.663 -4.954 48.967 1.00 86.50 341 PRO A N 1
ATOM 2579 C CA . PRO A 1 341 ? -36.990 -4.821 49.556 1.00 86.50 341 PRO A CA 1
ATOM 2580 C C . PRO A 1 341 ? -36.916 -4.839 51.086 1.00 86.50 341 PRO A C 1
ATOM 2582 O O . PRO A 1 341 ? -36.049 -5.497 51.664 1.00 86.50 341 PRO A O 1
ATOM 2585 N N . HIS A 1 342 ? -37.867 -4.172 51.742 1.00 80.88 342 HIS A N 1
ATOM 2586 C CA . HIS A 1 342 ? -37.919 -4.151 53.201 1.00 80.88 342 HIS A CA 1
ATOM 2587 C C . HIS A 1 342 ? -37.921 -5.559 53.801 1.00 80.88 342 HIS A C 1
ATOM 2589 O O . HIS A 1 342 ? -38.705 -6.418 53.385 1.00 80.88 342 HIS A O 1
ATOM 2595 N N . HIS A 1 343 ? -37.055 -5.769 54.793 1.00 74.50 343 HIS A N 1
ATOM 2596 C CA . HIS A 1 343 ? -36.876 -7.036 55.510 1.00 74.50 343 HIS A CA 1
ATOM 2597 C C . HIS A 1 343 ? -36.504 -8.229 54.612 1.00 74.50 343 HIS A C 1
ATOM 2599 O O . HIS A 1 343 ? -36.780 -9.388 54.940 1.00 74.50 343 HIS A O 1
ATOM 2605 N N . TRP A 1 344 ? -35.900 -7.963 53.452 1.00 78.25 344 TRP A N 1
ATOM 2606 C CA . TRP A 1 344 ? -35.439 -9.002 52.544 1.00 78.25 344 TRP A CA 1
ATOM 2607 C C . TRP A 1 344 ? -34.028 -9.467 52.899 1.00 78.25 344 TRP A C 1
ATOM 2609 O O . TRP A 1 344 ? -33.087 -8.679 52.972 1.00 78.25 344 TRP A O 1
ATOM 2619 N N . THR A 1 345 ? -33.863 -10.783 53.017 1.00 74.56 345 THR A N 1
ATOM 2620 C CA . THR A 1 345 ? -32.551 -11.432 53.047 1.00 74.56 345 THR A CA 1
ATOM 2621 C C . THR A 1 345 ? -32.533 -12.577 52.044 1.00 74.56 345 THR A C 1
ATOM 2623 O O . THR A 1 345 ? -33.548 -13.248 51.834 1.00 74.56 345 THR A O 1
ATOM 2626 N N . GLY A 1 346 ? -31.362 -12.877 51.476 1.00 70.44 346 GLY A N 1
ATOM 2627 C CA . GLY A 1 346 ? -31.197 -14.059 50.623 1.00 70.44 346 GLY A CA 1
ATOM 2628 C C . GLY A 1 346 ? -31.609 -15.353 51.339 1.00 70.44 346 GLY A C 1
ATOM 2629 O O . GLY A 1 346 ? -32.146 -16.260 50.712 1.00 70.44 346 GLY A O 1
ATOM 2630 N N . ALA A 1 347 ? -31.459 -15.419 52.668 1.00 67.31 347 ALA A N 1
ATOM 2631 C CA . ALA A 1 347 ? -31.934 -16.532 53.490 1.00 67.31 347 ALA A CA 1
ATOM 2632 C C . ALA A 1 347 ? -33.473 -16.600 53.572 1.00 67.31 347 ALA A C 1
ATOM 2634 O O . ALA A 1 347 ? -34.044 -17.673 53.376 1.00 67.31 347 ALA A O 1
ATOM 2635 N N . ALA A 1 348 ? -34.153 -15.469 53.797 1.00 64.25 348 ALA A N 1
ATOM 2636 C CA . ALA A 1 348 ?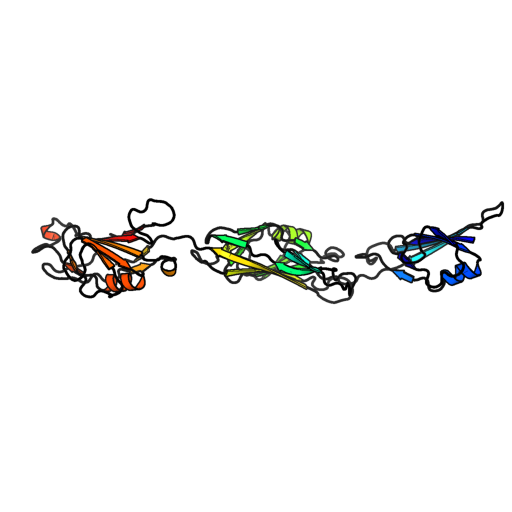 -35.618 -15.388 53.812 1.00 64.25 348 ALA A CA 1
ATOM 2637 C C . ALA A 1 348 ? -36.243 -15.661 52.430 1.00 64.25 348 ALA A C 1
ATOM 2639 O O . ALA A 1 348 ? -37.365 -16.155 52.344 1.00 64.25 348 ALA A O 1
ATOM 2640 N N . ALA A 1 349 ? -35.495 -15.414 51.351 1.00 67.25 349 ALA A N 1
ATOM 2641 C CA . ALA A 1 349 ? -35.882 -15.717 49.974 1.00 67.25 349 ALA A CA 1
ATOM 2642 C C . ALA A 1 349 ? -35.526 -17.150 49.517 1.00 67.25 349 ALA A C 1
ATOM 2644 O O . ALA A 1 349 ? -35.531 -17.439 48.317 1.00 67.25 349 ALA A O 1
ATOM 2645 N N . GLY A 1 350 ? -35.192 -18.059 50.442 1.00 71.81 350 GLY A N 1
ATOM 2646 C CA . GLY A 1 350 ? -34.869 -19.455 50.120 1.00 71.81 350 GLY A CA 1
ATOM 2647 C C . GLY A 1 350 ? -33.532 -19.637 49.391 1.00 71.81 350 GLY A C 1
ATOM 2648 O O . GLY A 1 350 ? -33.392 -20.551 48.584 1.00 71.81 350 GLY A O 1
ATOM 2649 N N . GLY A 1 351 ? -32.564 -18.753 49.637 1.00 71.06 351 GLY A N 1
ATOM 2650 C CA . GLY A 1 351 ? -31.244 -18.745 49.000 1.00 71.06 351 GLY A CA 1
ATOM 2651 C C . GLY A 1 351 ? -31.187 -18.018 47.652 1.00 71.06 351 GLY A C 1
ATOM 2652 O O . GLY A 1 351 ? -30.144 -18.050 47.002 1.00 71.06 351 GLY A O 1
ATOM 2653 N N . ARG A 1 352 ? -32.278 -17.379 47.204 1.00 76.06 352 ARG A N 1
ATOM 2654 C CA . ARG A 1 352 ? -32.307 -16.628 45.938 1.00 76.06 352 ARG A CA 1
ATOM 2655 C C . ARG A 1 352 ? -31.633 -15.266 46.100 1.00 76.06 352 ARG A C 1
ATOM 2657 O O . ARG A 1 352 ? -31.962 -14.520 47.018 1.00 76.06 352 ARG A O 1
ATOM 2664 N N . LEU A 1 353 ? -30.723 -14.948 45.183 1.00 81.25 353 LEU A N 1
ATOM 2665 C CA . LEU A 1 353 ? -30.178 -13.602 45.011 1.00 81.25 353 LEU A CA 1
ATOM 2666 C C . LEU A 1 353 ? -31.213 -12.716 44.303 1.00 81.25 353 LEU A C 1
ATOM 2668 O O . LEU A 1 353 ? -32.038 -13.227 43.540 1.00 81.25 353 LEU A O 1
ATOM 2672 N N . ASP A 1 354 ? -31.163 -11.406 44.549 1.00 86.50 354 ASP A N 1
ATOM 2673 C CA . ASP A 1 354 ? -31.767 -10.457 43.614 1.00 86.50 354 ASP A CA 1
ATOM 2674 C C . ASP A 1 354 ? -30.834 -10.271 42.409 1.00 86.50 354 ASP A C 1
ATOM 2676 O O . ASP A 1 354 ? -29.624 -10.492 42.508 1.00 86.50 354 ASP A O 1
ATOM 2680 N N . THR A 1 355 ? -31.401 -9.896 41.269 1.00 87.62 355 THR A N 1
ATOM 2681 C CA . THR A 1 355 ? -30.686 -9.708 40.009 1.00 87.62 355 THR A CA 1
ATOM 2682 C C . THR A 1 355 ? -30.948 -8.305 39.496 1.00 87.62 355 THR A C 1
ATOM 2684 O O . THR A 1 355 ? -32.101 -7.886 39.351 1.00 87.62 355 THR A O 1
ATOM 2687 N N . LEU A 1 356 ? -29.861 -7.593 39.212 1.00 88.94 356 LEU A N 1
ATOM 2688 C CA . LEU A 1 356 ? -29.891 -6.307 38.541 1.00 88.94 356 LEU A CA 1
ATOM 2689 C C . LEU A 1 356 ? -29.613 -6.551 37.060 1.00 88.94 356 LEU A C 1
ATOM 2691 O O . LEU A 1 356 ? -28.487 -6.828 36.668 1.00 88.94 356 LEU A O 1
ATOM 2695 N N . HIS A 1 357 ? -30.646 -6.455 36.237 1.00 90.00 357 HIS A N 1
ATOM 2696 C CA . HIS A 1 357 ? -30.503 -6.563 34.795 1.00 90.00 357 HIS A CA 1
ATOM 2697 C C . HIS A 1 357 ? -30.025 -5.230 34.235 1.00 90.00 357 HIS A C 1
ATOM 2699 O O . HIS A 1 357 ? -30.662 -4.202 34.476 1.00 90.00 357 HIS A O 1
ATOM 2705 N N . LEU A 1 358 ? -28.932 -5.264 33.479 1.00 91.31 358 LEU A N 1
ATOM 2706 C CA . LEU A 1 358 ? -28.324 -4.096 32.853 1.00 91.31 358 LEU A CA 1
ATOM 2707 C C . LEU A 1 358 ? -28.232 -4.335 31.348 1.00 91.31 358 LEU A C 1
ATOM 2709 O O . LEU A 1 358 ? -27.678 -5.350 30.927 1.00 91.31 358 LEU A O 1
ATOM 2713 N N . VAL A 1 359 ? -28.759 -3.415 30.544 1.00 91.50 359 VAL A N 1
ATOM 2714 C CA . VAL A 1 359 ? -28.671 -3.462 29.082 1.00 91.50 359 VAL A CA 1
ATOM 2715 C C . VAL A 1 359 ? -28.192 -2.114 28.567 1.00 91.50 359 VAL A C 1
ATOM 2717 O O . VAL A 1 359 ? -28.730 -1.074 28.942 1.00 91.50 359 VAL A O 1
ATOM 2720 N N . ALA A 1 360 ? -27.165 -2.137 27.725 1.00 91.69 360 ALA A N 1
ATOM 2721 C CA . ALA A 1 360 ? -26.655 -0.959 27.037 1.00 91.69 360 ALA A CA 1
ATOM 2722 C C . ALA A 1 360 ? -26.892 -1.100 25.533 1.00 91.69 360 ALA A C 1
ATOM 2724 O O . ALA A 1 360 ? -26.783 -2.206 24.997 1.00 91.69 360 ALA A O 1
ATOM 2725 N N . TYR A 1 361 ? -27.185 0.025 24.888 1.00 88.88 361 TYR A N 1
ATOM 2726 C CA . TYR A 1 361 ? -27.416 0.146 23.455 1.00 88.88 361 TYR A CA 1
ATOM 2727 C C . TYR A 1 361 ? -26.582 1.311 22.906 1.00 88.88 361 TYR A C 1
ATOM 2729 O O . TYR A 1 361 ? -26.527 2.383 23.518 1.00 88.88 361 TYR A O 1
ATOM 2737 N N . ASP A 1 362 ? -25.965 1.110 21.750 1.00 84.88 362 ASP A N 1
ATOM 2738 C CA . ASP A 1 362 ? -25.262 2.136 20.958 1.00 84.88 362 ASP A CA 1
ATOM 2739 C C . ASP A 1 362 ? -26.215 2.976 20.077 1.00 84.88 362 ASP A C 1
ATOM 2741 O O . ASP A 1 362 ? -25.833 4.014 19.534 1.00 84.88 362 ASP A O 1
ATOM 2745 N N . GLY A 1 363 ? -27.489 2.571 20.010 1.00 79.31 363 GLY A N 1
ATOM 2746 C CA . GLY A 1 363 ? -28.574 3.233 19.295 1.00 79.31 363 GLY A CA 1
ATOM 2747 C C . GLY A 1 363 ? -29.911 3.174 20.040 1.00 79.31 363 GLY A C 1
ATOM 2748 O O . GLY A 1 363 ? -30.035 2.623 21.133 1.00 79.31 363 GLY A O 1
ATOM 2749 N N . ALA A 1 364 ? -30.946 3.801 19.471 1.00 72.44 364 ALA A N 1
ATOM 2750 C CA . ALA A 1 364 ? -32.252 3.892 20.126 1.00 72.44 364 ALA A CA 1
ATOM 2751 C C . ALA A 1 364 ? -32.936 2.507 20.239 1.00 72.44 364 ALA A C 1
ATOM 2753 O O . ALA A 1 364 ? -33.125 1.847 19.211 1.00 72.44 364 ALA A O 1
ATOM 2754 N N . PRO A 1 365 ? -33.402 2.091 21.436 1.00 67.56 365 PRO A N 1
ATOM 2755 C CA . PRO A 1 365 ? -34.103 0.823 21.622 1.00 67.56 365 PRO A CA 1
ATOM 2756 C C . PRO A 1 365 ? -35.338 0.708 20.716 1.00 67.56 365 PRO A C 1
ATOM 2758 O O . PRO A 1 365 ? -36.132 1.643 20.605 1.00 67.56 365 PRO A O 1
ATOM 2761 N N . GLY A 1 366 ? -35.527 -0.446 20.068 1.00 59.69 366 GLY A N 1
ATOM 2762 C CA . GLY A 1 366 ? -36.701 -0.713 19.225 1.00 59.69 366 GLY A CA 1
ATOM 2763 C C . GLY A 1 366 ? -36.669 -0.103 17.817 1.00 59.69 366 GLY A C 1
ATOM 2764 O O . GLY A 1 366 ? -37.582 -0.368 17.033 1.00 59.69 366 GLY A O 1
ATOM 2765 N N . ALA A 1 367 ? -35.620 0.643 17.448 1.00 53.06 367 ALA A N 1
ATOM 2766 C CA . ALA A 1 367 ? -35.228 0.720 16.044 1.00 53.06 367 ALA A CA 1
ATOM 2767 C C . ALA A 1 367 ? -34.846 -0.710 15.623 1.00 53.06 367 ALA A C 1
ATOM 2769 O O . ALA A 1 367 ? -34.061 -1.348 16.322 1.00 53.06 367 ALA A O 1
ATOM 2770 N N . GLY A 1 368 ? -35.496 -1.263 14.592 1.00 43.62 368 GLY A N 1
ATOM 2771 C CA . GLY A 1 368 ? -35.340 -2.673 14.206 1.00 43.62 368 GLY A CA 1
ATOM 2772 C C . GLY A 1 368 ? -33.877 -3.092 14.021 1.00 43.62 368 GLY A C 1
ATOM 2773 O O . GLY A 1 368 ? -33.022 -2.233 13.841 1.00 43.62 368 GLY A O 1
ATOM 2774 N N . GLU A 1 369 ? -33.612 -4.403 14.050 1.00 42.41 369 GLU A N 1
ATOM 2775 C CA . GLU A 1 369 ? -32.293 -5.038 13.848 1.00 42.41 369 GLU A CA 1
ATOM 2776 C C . GLU A 1 369 ? -31.715 -4.779 12.435 1.00 42.41 369 GLU A C 1
ATOM 2778 O O . GLU A 1 369 ? -31.516 -5.687 11.632 1.00 42.41 369 GLU A O 1
ATOM 2783 N N . GLY A 1 370 ? -31.488 -3.518 12.092 1.00 41.06 370 GLY A N 1
ATOM 2784 C CA . GLY A 1 370 ? -30.801 -3.062 10.898 1.00 41.06 370 GLY A CA 1
ATOM 2785 C C . GLY A 1 370 ? -29.725 -2.074 11.319 1.00 41.06 370 GLY A C 1
ATOM 2786 O O . GLY A 1 370 ? -30.051 -1.015 11.842 1.00 41.06 370 GLY A O 1
ATOM 2787 N N . GLU A 1 371 ? -28.469 -2.470 11.114 1.00 45.59 371 GLU A N 1
ATOM 2788 C CA . GLU A 1 371 ? -27.213 -1.692 11.096 1.00 45.59 371 GLU A CA 1
ATOM 2789 C C . GLU A 1 371 ? -26.896 -0.668 12.212 1.00 45.59 371 GLU A C 1
ATOM 2791 O O . GLU A 1 371 ? -25.773 -0.183 12.228 1.00 45.59 371 GLU A O 1
ATOM 2796 N N . GLY A 1 372 ? -27.773 -0.365 13.177 1.00 50.41 372 GLY A N 1
ATOM 2797 C CA . GLY A 1 372 ? -27.529 0.739 14.124 1.00 50.41 372 GLY A CA 1
ATOM 2798 C C . GLY A 1 372 ? -28.070 0.575 15.541 1.00 50.41 372 GLY A C 1
ATOM 2799 O O . GLY A 1 372 ? -28.242 1.577 16.226 1.00 50.41 372 GLY A O 1
ATOM 2800 N N . ASN A 1 373 ? -28.406 -0.641 15.975 1.00 53.72 373 ASN A N 1
ATOM 2801 C CA . ASN A 1 373 ? -28.734 -0.898 17.377 1.00 53.72 373 ASN A CA 1
ATOM 2802 C C . ASN A 1 373 ? -28.180 -2.261 17.799 1.00 53.72 373 ASN A C 1
ATOM 2804 O O . ASN A 1 373 ? -28.805 -3.296 17.545 1.00 53.72 373 ASN A O 1
ATOM 2808 N N . ARG A 1 374 ? -26.992 -2.271 18.401 1.00 62.06 374 ARG A N 1
ATOM 2809 C CA . ARG A 1 374 ? -26.391 -3.465 18.991 1.00 62.06 374 ARG A CA 1
ATOM 2810 C C . ARG A 1 374 ? -26.426 -3.360 20.517 1.00 62.06 374 ARG A C 1
ATOM 2812 O O . ARG A 1 374 ? -26.405 -2.284 21.109 1.00 62.06 374 ARG A O 1
ATOM 2819 N N . THR A 1 375 ? -26.547 -4.515 21.169 1.00 64.25 375 THR A N 1
ATOM 2820 C CA . THR A 1 375 ? -26.867 -4.595 22.601 1.00 64.25 375 THR A CA 1
ATOM 2821 C C . THR A 1 375 ? -25.863 -5.439 23.357 1.00 64.25 375 THR A C 1
ATOM 2823 O O . THR A 1 375 ? -25.498 -6.518 22.885 1.00 64.25 375 THR A O 1
ATOM 2826 N N . ALA A 1 376 ? -25.555 -5.048 24.589 1.00 62.47 376 ALA A N 1
ATOM 2827 C CA . ALA A 1 376 ? -24.950 -5.950 25.560 1.00 62.47 376 ALA A CA 1
ATOM 2828 C C . ALA A 1 376 ? -25.740 -5.985 26.861 1.00 62.47 376 ALA A C 1
ATOM 2830 O O . ALA A 1 376 ? -26.191 -4.953 27.364 1.00 62.47 376 ALA A O 1
ATOM 2831 N N . ALA A 1 377 ? -25.865 -7.191 27.413 1.00 59.47 377 ALA A N 1
ATOM 2832 C CA . ALA A 1 377 ? -26.530 -7.451 28.678 1.00 59.47 377 ALA A CA 1
ATOM 2833 C C . ALA A 1 377 ? -25.534 -7.971 29.722 1.00 59.47 377 ALA A C 1
ATOM 2835 O O . ALA A 1 377 ? -24.675 -8.798 29.409 1.00 59.47 377 ALA A O 1
ATOM 2836 N N . ALA A 1 378 ? -25.688 -7.520 30.964 1.00 59.62 378 ALA A N 1
ATOM 2837 C CA . ALA A 1 378 ? -25.019 -8.070 32.139 1.00 59.62 378 ALA A CA 1
ATOM 2838 C C . ALA A 1 378 ? -26.058 -8.480 33.198 1.00 59.62 378 ALA A C 1
ATOM 2840 O O . ALA A 1 378 ? -27.161 -7.920 33.245 1.00 59.62 378 ALA A O 1
ATOM 2841 N N . LEU A 1 379 ? -25.704 -9.489 34.005 1.00 54.56 379 LEU A N 1
ATOM 2842 C CA . LEU A 1 379 ? -26.522 -10.064 35.082 1.00 54.56 379 LEU A CA 1
ATOM 2843 C C . LEU A 1 379 ? -25.829 -9.945 36.436 1.00 54.56 379 LEU A C 1
ATOM 2845 O O . LEU A 1 379 ? -24.590 -10.136 36.465 1.00 54.56 379 LEU A O 1
#

Sequence (379 aa):
VRVTVEAGHGAVTLTRAVDLVFLEGTGVGDRRVVFQGRPADVNRALDRATYRGATDYNTARRPADTVRIAAEHVGGGNNASASATLRVRVAPVNDPPRVKLPGQVYRWTGVALRSWEGEYDVAHVRGQAVEEDAPLRIEGVEILDVDAEEEFEDYLTVEIRSPRGRVKLARATGVRWLAGQDDSGYLRFQGARAALNGAVRLLTYNTAAPDWFGEDEVTVTVWDEGHTGTGGPLSDSQTLPINVTAVNDPPAWSAPPHPVVAGEDGTTPVLGLKISDPDANLSSAMYLEMYALYGNISLPEQPDTLFFTEGGGALSSRRVAARGGLEALNVLLGRLAYEPPHHWTGAAAGGRLDTLHLVAYDGAPGAGEGEGNRTAAAL

Organism: Heterosigma akashiwo (NCBI:txid2829)

Foldseek 3Di:
DKKKKAKPAWFKAQPQQPQKAWPDDDSHRHNMTIIDHDPVNVVNSVVPIDIDGHQLDFCPPHFFIKIKMKDWDPDDPDIDIDMDIDGHGGFKAFAEKDKDFAQFDWDQPVDCVDSRPDSIDGPAHEAEEDAAPDKDWGADIAMDGSCQPVDDPLKKKKKKAKPFKFKAWPDQPFKAFDDDDGRGRIGIIIGGRVNVCNGHRTIIIHGPDGQDFAKMKMKMKMKSCQPIGPDGIHMDMHMHIYGHDGAFDEKDWFADPDDDDDDAQDKAQRAGIAIDTSCLVVFPKKKKKKAKPAWWKAQCDAPPQKDWPPDPHHDTHRITMIMGGRVRVRVSSRRIIIHGPHPDDCVVVVNDDMDMKMKMWSDDPPPDPPRGTHMDIDD

Radius of gyration: 39.14 Å; chains: 1; bounding box: 70×38×123 Å